Protein AF-A0AAE6T9Y3-F1 (afdb_monomer)

Secondary structure (DSSP, 8-state):
--HHHHHHH-SEEEEEEEEEHHHHHHHHHHHHHHHHHSTTT----EEEEEEEE--TTPPP--EEEEE----HHHHHHHHHHH-TTSPP-TT--EEEEEEEEESSSS-TT-HHHHHHHHHHHHHHHHTTT---EEEEE--HHHHS-TTTTT-SSS-TTHHHHHHHHHHHHHHHGGGTTT-SEEEEE-SS-GGG---SSSS-TTTGGGG--SSSEEEEE-TTS-HHHHHHHHTT-HHHHHT-----S--TT-S--S-SHHHHHHHHHHHHTT---S----HHHHHT----SHHHHHHHHHHHHHHHHHT-TTSHHHHHHHHHHHT----PPP---HHHHHHHHTT---S----S-S---------EEE---SSS-TT----

pLDDT: mean 81.42, std 22.16, range [26.67, 98.56]

Mean predicted aligned error: 9.43 Å

Nearest PDB structures (foldseek):
  6rkh-assembly1_A  TM=4.610E-01  e=8.535E+00  Geobacillus stearothermophilus
  4o89-assembly2_B  TM=3.946E-01  e=7.635E+00  Pyrococcus horikoshii OT3
  4ynw-assembly2_B  TM=1.676E-01  e=3.699E+00  Thermochaetoides thermophila DSM 1495

Radius of gyration: 21.69 Å; Cα contacts (8 Å, |Δi|>4): 579; chains: 1; bounding box: 53×60×53 Å

Foldseek 3Di:
DCLLVDFQVAEEDEAADEDEPQLVVLSQVLQVVLCVLCVVGGHDYHYHYPYYDHCVPPDAALEEEEAPQLALLSLLQLCQQQPPPHDDDPNRGPYQYYEYEQQQLDANPLVLLVVVSQVLRQVSVVNSVHRHYWYKYANVCVQVPQDQSPDPDDDRRPVSQQARLVVSLVRVCVCLVVGQEYEYGADEAPVVVDDNTNGDPPSQQSSDDRSYGYHYPANNHASLRSLLVQLVPVSSQVSHAQDSDDDSVDRAPCQPLRNVLNQLSCLLSVHGHDDDDDLVSLLPPDDADPVSLVSLVVSLVSSVVVVVCPDSNVVSNVNNSVVVDHPDPPPQPPVSVVVVVVPPPDPPPPPDDPDDDDDRPDTQIADDDPDDDPPDGDD

Organism: NCBI:txid2927224

Solvent-accessible surface area (backbone atoms only — not comparable to full-atom values): 21667 Å² total; per-residue (Å²): 71,60,61,64,63,46,16,49,72,41,56,75,44,80,40,94,46,74,42,47,46,50,26,54,59,25,40,54,54,38,30,51,52,47,19,68,73,37,62,94,57,29,35,65,57,49,79,45,52,76,35,77,39,86,35,88,84,50,69,86,54,56,36,17,34,28,58,46,74,35,27,65,42,31,47,34,30,47,42,66,46,42,36,90,85,43,77,90,61,98,83,56,45,48,62,59,30,32,38,35,68,40,12,66,97,46,69,76,82,52,58,73,50,49,51,53,50,48,54,42,46,45,62,44,36,45,78,43,74,28,86,39,73,40,44,39,38,34,52,54,43,78,78,52,41,51,55,75,84,80,51,98,79,85,57,89,45,57,50,50,50,46,38,47,47,49,33,51,51,38,61,53,52,78,46,37,89,83,18,24,25,39,38,38,35,36,79,58,29,68,88,67,73,68,67,88,46,25,58,22,94,80,51,47,53,30,73,14,31,60,52,34,31,51,42,72,30,52,36,94,34,49,72,30,58,38,34,46,56,31,68,75,33,64,59,55,51,74,48,52,31,60,40,84,72,91,46,87,88,46,70,59,82,66,68,51,68,62,29,40,52,49,31,48,17,20,44,31,54,76,38,90,44,102,65,91,77,56,53,63,61,43,50,66,53,88,53,80,48,68,71,59,46,53,55,54,49,52,33,50,58,50,5,53,78,65,68,44,44,82,42,70,59,44,51,26,41,50,56,40,59,69,64,66,64,58,80,71,77,76,80,71,49,73,69,58,53,57,67,50,64,76,73,66,71,66,96,58,83,84,66,90,62,103,66,86,86,85,76,85,83,55,76,49,63,53,71,85,66,98,76,73,76,97,80,66,78,62,134

Sequence (379 aa):
MLIFEMMHVGGRFEVKGAVSLTLLRNLEHFMEAWSQMHPEYLNVVDIKPDRIIDDRNAPVDDSAVALFSQGLDVTFALYRHASPHRKPRYDSLDVKACLLVQGGDRGLYEEPLFLRCYEKALSTIEELGITHLLRCGSNYPEIFPLDTFWNNQLNWGFHWQLVHLAALTGMASFWQRDYGNVLVGSTYPYSSGVVDFGSNFVTDPLLSSRRFRVYEEGWGFTRSQKAKLVSQWERGLRNLRVCWHSNPDQDNCGVCEKCFRTILNFKASGAFYLRDISLDEIRDKEIWNEHIFYEYQTILEDAEKWGTSQEPWAQALKERLSLGVYPAPKPLTFPQRMGKRIKHFLYYKKEDAASVRIKILGLRIYKRKKEGPLHQSRE

Structure (mmCIF, N/CA/C/O backbone):
data_AF-A0AAE6T9Y3-F1
#
_entry.id   AF-A0AAE6T9Y3-F1
#
loop_
_atom_site.group_PDB
_atom_site.id
_atom_site.type_symbol
_atom_site.label_atom_id
_atom_site.label_alt_id
_atom_site.label_comp_id
_atom_site.label_asym_id
_atom_site.label_entity_id
_atom_site.label_seq_id
_atom_site.pdbx_PDB_ins_code
_atom_site.Cartn_x
_atom_site.Cartn_y
_atom_site.Cartn_z
_atom_site.occupancy
_atom_site.B_iso_or_equiv
_atom_site.auth_seq_id
_atom_site.auth_comp_id
_atom_site.auth_asym_id
_atom_site.auth_atom_id
_atom_site.pdbx_PDB_model_num
ATOM 1 N N . MET A 1 1 ? 10.733 3.393 -10.597 1.00 85.19 1 MET A N 1
ATOM 2 C CA . MET A 1 1 ? 11.388 4.023 -9.429 1.00 85.19 1 MET A CA 1
ATOM 3 C C . MET A 1 1 ? 11.496 5.530 -9.595 1.00 85.19 1 MET A C 1
ATOM 5 O O . MET A 1 1 ? 10.890 6.225 -8.808 1.00 85.19 1 MET A O 1
ATOM 9 N N . LEU A 1 2 ? 12.226 6.040 -10.595 1.00 90.19 2 LEU A N 1
ATOM 10 C CA . LEU A 1 2 ? 12.556 7.474 -10.700 1.00 90.19 2 LEU A CA 1
ATOM 11 C C . LEU A 1 2 ? 11.624 8.303 -11.604 1.00 90.19 2 LEU A C 1
ATOM 13 O O . LEU A 1 2 ? 11.980 9.416 -11.967 1.00 90.19 2 LEU A O 1
ATOM 17 N N . ILE A 1 3 ? 10.467 7.773 -12.015 1.00 94.38 3 ILE A N 1
ATOM 18 C CA . ILE A 1 3 ? 9.632 8.424 -13.039 1.00 94.38 3 ILE A CA 1
ATOM 19 C C . ILE A 1 3 ? 9.169 9.824 -12.617 1.00 94.38 3 ILE A C 1
ATOM 21 O O . ILE A 1 3 ? 9.315 10.759 -13.393 1.00 94.38 3 ILE A O 1
ATOM 25 N N . PHE A 1 4 ? 8.721 10.004 -11.372 1.00 91.44 4 PHE A N 1
ATOM 26 C CA . PHE A 1 4 ? 8.329 11.321 -10.865 1.00 91.44 4 PHE A CA 1
ATOM 27 C C . PHE A 1 4 ? 9.495 12.309 -10.822 1.00 91.44 4 PHE A C 1
ATOM 29 O O . PHE A 1 4 ? 9.319 13.467 -11.185 1.00 91.44 4 PHE A O 1
ATOM 36 N N . GLU A 1 5 ? 10.694 11.853 -10.453 1.00 88.69 5 GLU A N 1
ATOM 37 C CA . GLU A 1 5 ? 11.891 12.704 -10.453 1.00 88.69 5 GLU A CA 1
ATOM 38 C C . GLU A 1 5 ? 12.265 13.137 -11.874 1.00 88.69 5 GLU A C 1
ATOM 40 O O . GLU A 1 5 ? 12.619 14.291 -12.108 1.00 88.69 5 GLU A O 1
ATOM 45 N N . MET A 1 6 ? 12.135 12.227 -12.847 1.00 91.19 6 MET A N 1
ATOM 46 C CA . MET A 1 6 ? 12.335 12.543 -14.262 1.00 91.19 6 MET A CA 1
ATOM 47 C C . MET A 1 6 ? 11.314 13.583 -14.736 1.00 91.19 6 MET A C 1
ATOM 49 O O . MET A 1 6 ? 11.704 14.604 -15.298 1.00 91.19 6 MET A O 1
ATOM 53 N N . MET A 1 7 ? 10.026 13.362 -14.459 1.00 92.19 7 MET A N 1
ATOM 54 C CA . MET A 1 7 ? 8.932 14.271 -14.824 1.00 92.19 7 MET A CA 1
ATOM 55 C C . MET A 1 7 ? 9.078 15.654 -14.183 1.00 92.19 7 MET A C 1
ATOM 57 O O . MET A 1 7 ? 8.798 16.668 -14.825 1.00 92.19 7 MET A O 1
ATOM 61 N N . HIS A 1 8 ? 9.545 15.709 -12.937 1.00 86.38 8 HIS A N 1
ATOM 62 C CA . HIS A 1 8 ? 9.799 16.962 -12.239 1.00 86.38 8 HIS A CA 1
ATOM 63 C C . HIS A 1 8 ? 10.903 17.786 -12.901 1.00 86.38 8 HIS A C 1
ATOM 65 O O . HIS A 1 8 ? 10.733 18.979 -13.147 1.00 86.38 8 HIS A O 1
ATOM 71 N N . VAL A 1 9 ? 12.029 17.141 -13.217 1.00 86.31 9 VAL A N 1
ATOM 72 C CA . VAL A 1 9 ? 13.171 17.795 -13.870 1.00 86.31 9 VAL A CA 1
ATOM 73 C C . VAL A 1 9 ? 12.841 18.183 -15.316 1.00 86.31 9 VAL A C 1
ATOM 75 O O . VAL A 1 9 ? 13.274 19.236 -15.785 1.00 86.31 9 VAL A O 1
ATOM 78 N N . GLY A 1 10 ? 12.057 17.359 -16.014 1.00 86.00 10 GLY A N 1
ATOM 79 C CA . GLY A 1 10 ? 11.720 17.553 -17.420 1.00 86.00 10 GLY A CA 1
ATOM 80 C C . GLY A 1 10 ? 12.868 17.202 -18.378 1.00 86.00 10 GLY A C 1
ATOM 81 O O . GLY A 1 10 ? 14.016 16.996 -17.985 1.00 86.00 10 GLY A O 1
ATOM 82 N N . GLY A 1 11 ? 12.561 17.145 -19.676 1.00 90.31 11 GLY A N 1
ATOM 83 C CA . GLY A 1 11 ? 13.552 16.933 -20.735 1.00 90.31 11 GLY A CA 1
ATOM 84 C C . GLY A 1 11 ? 13.724 15.473 -21.159 1.00 90.31 11 GLY A C 1
ATOM 85 O O . GLY A 1 11 ? 12.753 14.728 -21.268 1.00 90.31 11 GLY A O 1
ATOM 86 N N . ARG A 1 12 ? 14.966 15.087 -21.477 1.00 94.62 12 ARG A N 1
ATOM 87 C CA . ARG A 1 12 ? 15.318 13.776 -22.041 1.00 94.62 12 ARG A CA 1
ATOM 88 C C . ARG A 1 12 ? 16.196 12.974 -21.087 1.00 94.62 12 ARG A C 1
ATOM 90 O O . ARG A 1 12 ? 17.223 13.472 -20.631 1.00 94.62 12 ARG A O 1
ATOM 97 N N . PHE A 1 13 ? 15.853 11.705 -20.892 1.00 93.50 13 PHE A N 1
ATOM 98 C CA . PHE A 1 13 ? 16.557 10.776 -20.015 1.00 93.50 13 PHE A CA 1
ATOM 99 C C . PHE A 1 13 ? 17.063 9.560 -20.788 1.00 93.50 13 PHE A C 1
ATOM 101 O O . PHE A 1 13 ? 16.290 8.800 -21.371 1.00 93.50 13 PHE A O 1
ATOM 108 N N . GLU A 1 14 ? 18.380 9.347 -20.757 1.00 95.31 14 GLU A N 1
ATOM 109 C CA . GLU A 1 14 ? 18.992 8.123 -21.271 1.00 95.31 14 GLU A CA 1
ATOM 110 C C . GLU A 1 14 ? 19.033 7.041 -20.188 1.00 95.31 14 GLU A C 1
ATOM 112 O O . GLU A 1 14 ? 19.722 7.182 -19.174 1.00 95.31 14 GLU A O 1
ATOM 117 N N . VAL A 1 15 ? 18.333 5.930 -20.416 1.00 93.31 15 VAL A N 1
ATOM 118 C CA . VAL A 1 15 ? 18.319 4.785 -19.500 1.00 93.31 15 VAL A CA 1
ATOM 119 C C . VAL A 1 15 ? 19.359 3.766 -19.952 1.00 93.31 15 VAL A C 1
ATOM 121 O O . VAL A 1 15 ? 19.192 3.094 -20.970 1.00 93.31 15 VAL A O 1
ATOM 124 N N . LYS A 1 16 ? 20.429 3.618 -19.162 1.00 94.00 16 LYS A N 1
ATOM 125 C CA . LYS A 1 16 ? 21.480 2.623 -19.412 1.00 94.00 16 LYS A CA 1
ATOM 126 C C . LYS A 1 16 ? 21.002 1.219 -19.050 1.00 94.00 16 LYS A C 1
ATOM 128 O O . LYS A 1 16 ? 21.224 0.738 -17.941 1.00 94.00 16 LYS A O 1
ATOM 133 N N . GLY A 1 17 ? 20.267 0.593 -19.962 1.00 92.31 17 GLY A N 1
ATOM 134 C CA . GLY A 1 17 ? 19.655 -0.709 -19.745 1.00 92.31 17 GLY A CA 1
ATOM 135 C C . GLY A 1 17 ? 18.535 -1.020 -20.725 1.00 92.31 17 GLY A C 1
ATOM 136 O O . GLY A 1 17 ? 18.255 -0.272 -21.662 1.00 92.31 17 GLY A O 1
ATOM 137 N N . ALA A 1 18 ? 17.901 -2.166 -20.496 1.00 94.50 18 ALA A N 1
ATOM 138 C CA . ALA A 1 18 ? 16.783 -2.622 -21.299 1.00 94.50 18 ALA A CA 1
ATOM 139 C C . ALA A 1 18 ? 15.451 -2.310 -20.606 1.00 94.50 18 ALA A C 1
ATOM 141 O O . ALA A 1 18 ? 15.321 -2.545 -19.407 1.00 94.50 18 ALA A O 1
ATOM 142 N N . VAL A 1 19 ? 14.465 -1.822 -21.360 1.00 96.62 19 VAL A N 1
ATOM 143 C CA . VAL A 1 19 ? 13.120 -1.510 -20.847 1.00 96.62 19 VAL A CA 1
ATOM 144 C C . VAL A 1 19 ? 12.069 -2.207 -21.708 1.00 96.62 19 VAL A C 1
ATOM 146 O O . VAL A 1 19 ? 12.209 -2.278 -22.930 1.00 96.62 19 VAL A O 1
ATOM 149 N N . SER A 1 20 ? 11.026 -2.747 -21.078 1.00 97.62 20 SER A N 1
ATOM 150 C CA . SER A 1 20 ? 9.891 -3.356 -21.779 1.00 97.62 20 SER A CA 1
ATOM 151 C C . SER A 1 20 ? 9.147 -2.344 -22.648 1.00 97.62 20 SER A C 1
ATOM 153 O O . SER A 1 20 ? 8.803 -1.257 -22.186 1.00 97.62 20 SER A O 1
ATOM 155 N N . LEU A 1 21 ? 8.803 -2.740 -23.874 1.00 98.50 21 LEU A N 1
ATOM 156 C CA . LEU A 1 21 ? 7.967 -1.954 -24.781 1.00 98.50 21 LEU A CA 1
ATOM 157 C C . LEU A 1 21 ? 6.601 -1.650 -24.159 1.00 98.50 21 LEU A C 1
ATOM 159 O O . LEU A 1 21 ? 6.094 -0.541 -24.293 1.00 98.50 21 LEU A O 1
ATOM 163 N N . THR A 1 22 ? 5.994 -2.626 -23.481 1.00 98.25 22 THR A N 1
ATOM 164 C CA . THR A 1 22 ? 4.679 -2.430 -22.851 1.00 98.25 22 THR A CA 1
ATOM 165 C C . THR A 1 22 ? 4.732 -1.485 -21.652 1.00 98.25 22 THR A C 1
ATOM 167 O O . THR A 1 22 ? 3.796 -0.714 -21.474 1.00 98.25 22 THR A O 1
ATOM 170 N N . LEU A 1 23 ? 5.841 -1.465 -20.900 1.00 98.25 23 LEU A N 1
ATOM 171 C CA . LEU A 1 23 ? 6.059 -0.460 -19.856 1.00 98.25 23 LEU A CA 1
ATOM 172 C C . LEU A 1 23 ? 6.197 0.935 -20.460 1.00 98.25 23 LEU A C 1
ATOM 174 O O . LEU A 1 23 ? 5.535 1.847 -19.994 1.00 98.25 23 LEU A O 1
ATOM 178 N N . LEU A 1 24 ? 7.012 1.103 -21.507 1.00 98.50 24 LEU A N 1
ATOM 179 C CA . LEU A 1 24 ? 7.172 2.405 -22.167 1.00 98.50 24 LEU A CA 1
ATOM 180 C C . LEU A 1 24 ? 5.827 2.954 -22.653 1.00 98.50 24 LEU A C 1
ATOM 182 O O . LEU A 1 24 ? 5.517 4.104 -22.381 1.00 98.50 24 LEU A O 1
ATOM 186 N N . ARG A 1 25 ? 4.990 2.111 -23.274 1.00 98.31 25 ARG A N 1
ATOM 187 C CA . ARG A 1 25 ? 3.629 2.493 -23.690 1.00 98.31 25 ARG A CA 1
ATOM 188 C C . ARG A 1 25 ? 2.765 2.964 -22.525 1.00 98.31 25 ARG A C 1
ATOM 190 O O . ARG A 1 25 ? 2.077 3.967 -22.653 1.00 98.31 25 ARG A O 1
ATOM 197 N N . ASN A 1 26 ? 2.791 2.247 -21.404 1.00 98.56 26 ASN A N 1
ATOM 198 C CA . ASN A 1 26 ? 2.027 2.658 -20.233 1.00 98.56 26 ASN A CA 1
ATOM 199 C C . ASN A 1 26 ? 2.589 3.942 -19.606 1.00 98.56 26 ASN A C 1
ATOM 201 O O . ASN A 1 26 ? 1.816 4.773 -19.139 1.00 98.56 26 ASN A O 1
ATOM 205 N N . LEU A 1 27 ? 3.914 4.126 -19.629 1.00 98.44 27 LEU A N 1
ATOM 206 C CA . LEU A 1 27 ? 4.558 5.327 -19.109 1.00 98.44 27 LEU A CA 1
ATOM 207 C C . LEU A 1 27 ? 4.190 6.583 -19.904 1.00 98.44 27 LEU A C 1
ATOM 209 O O . LEU A 1 27 ? 4.087 7.629 -19.277 1.00 98.44 27 LEU A O 1
ATOM 213 N N . GLU A 1 28 ? 3.929 6.501 -21.214 1.00 98.31 28 GLU A N 1
ATOM 214 C CA . GLU A 1 28 ? 3.388 7.642 -21.978 1.00 98.31 28 GLU A CA 1
ATOM 215 C C . GLU A 1 28 ? 2.099 8.165 -21.324 1.00 98.31 28 GLU A C 1
ATOM 217 O O . GLU A 1 28 ? 2.022 9.321 -20.913 1.00 98.31 28 GLU A O 1
ATOM 222 N N . HIS A 1 29 ? 1.129 7.276 -21.097 1.00 98.25 29 HIS A N 1
ATOM 223 C CA . HIS A 1 29 ? -0.144 7.632 -20.463 1.00 98.25 29 HIS A CA 1
ATOM 224 C C . HIS A 1 29 ? 0.004 8.022 -18.993 1.00 98.25 29 HIS A C 1
ATOM 226 O O . HIS A 1 29 ? -0.694 8.913 -18.512 1.00 98.25 29 HIS A O 1
ATOM 232 N N . PHE A 1 30 ? 0.918 7.372 -18.266 1.00 98.25 30 PHE A N 1
ATOM 233 C CA . PHE A 1 30 ? 1.227 7.738 -16.887 1.00 98.25 30 PHE A CA 1
ATOM 234 C C . PHE A 1 30 ? 1.723 9.186 -16.824 1.00 98.25 30 PHE A C 1
ATOM 236 O O . PHE A 1 30 ? 1.245 9.968 -16.004 1.00 98.25 30 PHE A O 1
ATOM 243 N N . MET A 1 31 ? 2.655 9.549 -17.711 1.00 98.00 31 MET A N 1
ATOM 244 C CA . MET A 1 31 ? 3.223 10.890 -17.773 1.00 98.00 31 MET A CA 1
ATOM 245 C C . MET A 1 31 ? 2.179 11.933 -18.176 1.00 98.00 31 MET A C 1
ATOM 247 O O . MET A 1 31 ? 2.122 12.992 -17.554 1.00 98.00 31 MET A O 1
ATOM 251 N N . GLU A 1 32 ? 1.335 11.632 -19.167 1.00 97.56 32 GLU A N 1
ATOM 252 C CA . GLU A 1 32 ? 0.221 12.494 -19.586 1.00 97.56 32 GLU A CA 1
ATOM 253 C C . GLU A 1 32 ? -0.753 12.761 -18.431 1.00 97.56 32 GLU A C 1
ATOM 255 O O . GLU A 1 32 ? -1.041 13.919 -18.125 1.00 97.56 32 GLU A O 1
ATOM 260 N N . ALA A 1 33 ? -1.211 11.707 -17.745 1.00 96.06 33 ALA A N 1
ATOM 261 C CA . ALA A 1 33 ? -2.160 11.822 -16.641 1.00 96.06 33 ALA A CA 1
ATOM 262 C C . ALA A 1 33 ? -1.591 12.663 -15.490 1.00 96.06 33 ALA A C 1
ATOM 264 O O . ALA A 1 33 ? -2.228 13.604 -15.020 1.00 96.06 33 ALA A O 1
ATOM 265 N N . TRP A 1 34 ? -0.365 12.368 -15.056 1.00 94.44 34 TRP A N 1
ATOM 266 C CA . TRP A 1 34 ? 0.269 13.082 -13.949 1.00 94.44 34 TRP A CA 1
ATOM 267 C C . TRP A 1 34 ? 0.659 14.520 -14.303 1.00 94.44 34 TRP A C 1
ATOM 269 O O . TRP A 1 34 ? 0.521 15.404 -13.460 1.00 94.44 34 TRP A O 1
ATOM 279 N N . SER A 1 35 ? 1.084 14.786 -15.542 1.00 93.38 35 SER A N 1
ATOM 280 C CA . SER A 1 35 ? 1.332 16.153 -16.019 1.00 93.38 35 SER A CA 1
ATOM 281 C C . SER A 1 35 ? 0.033 16.958 -16.143 1.00 93.38 35 SER A C 1
ATOM 283 O O . SER A 1 35 ? 0.037 18.157 -15.890 1.00 93.38 35 SER A O 1
ATOM 285 N N . GLN A 1 36 ? -1.099 16.317 -16.453 1.00 91.69 36 GLN A N 1
ATOM 286 C CA . GLN A 1 36 ? -2.409 16.972 -16.436 1.00 91.69 36 GLN A CA 1
ATOM 287 C C . GLN A 1 36 ? -2.906 17.265 -15.012 1.00 91.69 36 GLN A C 1
ATOM 289 O O . GLN A 1 36 ? -3.498 18.320 -14.790 1.00 91.69 36 GLN A O 1
ATOM 294 N N . MET A 1 37 ? -2.693 16.346 -14.064 1.00 87.12 37 MET A N 1
ATOM 295 C CA . MET A 1 37 ? -3.113 16.518 -12.667 1.00 87.12 37 MET A CA 1
ATOM 296 C C . MET A 1 37 ? -2.254 17.545 -11.919 1.00 87.12 37 MET A C 1
ATOM 298 O O . MET A 1 37 ? -2.788 18.300 -11.114 1.00 87.12 37 MET A O 1
ATOM 302 N N . HIS A 1 38 ? -0.949 17.601 -12.211 1.00 84.81 38 HIS A N 1
ATOM 303 C CA . HIS A 1 38 ? 0.020 18.485 -11.546 1.00 84.81 38 HIS A CA 1
ATOM 304 C C . HIS A 1 38 ? 0.900 19.255 -12.559 1.00 84.81 38 HIS A C 1
ATOM 306 O O . HIS A 1 38 ? 2.130 19.103 -12.560 1.00 84.81 38 HIS A O 1
ATOM 312 N N . PRO A 1 39 ? 0.314 20.080 -13.451 1.00 86.12 39 PRO A N 1
ATOM 313 C CA . PRO A 1 39 ? 1.022 20.750 -14.554 1.00 86.12 39 PRO A CA 1
ATOM 314 C C . PRO A 1 39 ? 2.048 21.794 -14.102 1.00 86.12 39 PRO A C 1
ATOM 316 O O . PRO A 1 39 ? 2.928 22.198 -14.860 1.00 86.12 39 PRO A O 1
ATOM 319 N N . GLU A 1 40 ? 1.945 22.273 -12.868 1.00 80.81 40 GLU A N 1
ATOM 320 C CA . GLU A 1 40 ? 2.884 23.210 -12.264 1.00 80.81 40 GLU A CA 1
ATOM 321 C C . GLU A 1 40 ? 4.192 22.543 -11.806 1.00 80.81 40 GLU A C 1
ATOM 323 O O . GLU A 1 40 ? 5.157 23.244 -11.484 1.00 80.81 40 GLU A O 1
ATOM 328 N N . TYR A 1 41 ? 4.212 21.209 -11.790 1.00 80.75 41 TYR A N 1
ATOM 329 C CA . TYR A 1 41 ? 5.202 20.385 -11.109 1.00 80.75 41 TYR A CA 1
ATOM 330 C C . TYR A 1 41 ? 5.785 19.281 -11.991 1.00 80.75 41 TYR A C 1
ATOM 332 O O . TYR A 1 41 ? 6.968 18.965 -11.851 1.00 80.75 41 TYR A O 1
ATOM 340 N N . LEU A 1 42 ? 4.978 18.704 -12.883 1.00 87.38 42 LEU A N 1
ATOM 341 C CA . LEU A 1 42 ? 5.314 17.502 -13.634 1.00 87.38 42 LEU A CA 1
ATOM 342 C C . LEU A 1 42 ? 5.183 17.717 -15.143 1.00 87.38 42 LEU A C 1
ATOM 344 O O . LEU A 1 42 ? 4.177 18.218 -15.642 1.00 87.38 42 LEU A O 1
ATOM 348 N N . ASN A 1 43 ? 6.200 17.267 -15.874 1.00 91.06 43 ASN A N 1
ATOM 349 C CA . ASN A 1 43 ? 6.292 17.339 -17.326 1.00 91.06 43 ASN A CA 1
ATOM 350 C C . ASN A 1 43 ? 6.268 15.934 -17.932 1.00 91.06 43 ASN A C 1
ATOM 352 O O . ASN A 1 43 ? 6.768 14.981 -17.332 1.00 91.06 43 ASN A O 1
ATOM 356 N N . VAL A 1 44 ? 5.785 15.826 -19.168 1.00 97.19 44 VAL A N 1
ATOM 357 C CA . VAL A 1 44 ? 6.064 14.660 -20.018 1.00 97.19 44 VAL A CA 1
ATOM 358 C C . VAL A 1 44 ? 7.538 14.691 -20.439 1.00 97.19 44 VAL A C 1
ATOM 360 O O . VAL A 1 44 ? 8.074 15.758 -20.752 1.00 97.19 44 VAL A O 1
ATOM 363 N N . VAL A 1 45 ? 8.209 13.536 -20.426 1.00 95.75 45 VAL A N 1
ATOM 364 C CA . VAL A 1 45 ? 9.655 13.423 -20.690 1.00 95.75 45 VAL A CA 1
ATOM 365 C C . VAL A 1 45 ? 9.971 12.396 -21.773 1.00 95.75 45 VAL A C 1
ATOM 367 O O . VAL A 1 45 ? 9.254 11.415 -21.930 1.00 95.75 45 VAL A O 1
ATOM 370 N N . ASP A 1 46 ? 11.078 12.593 -22.498 1.00 96.44 46 ASP A N 1
ATOM 371 C CA . ASP A 1 46 ? 11.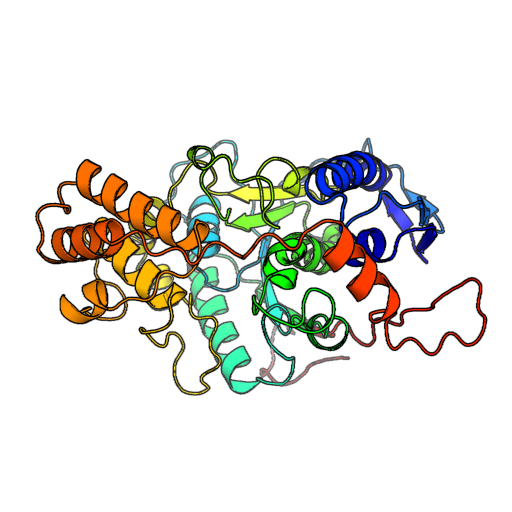587 11.600 -23.458 1.00 96.44 46 ASP A CA 1
ATOM 372 C C . ASP A 1 46 ? 12.451 10.564 -22.727 1.00 96.44 46 ASP A C 1
ATOM 374 O O . ASP A 1 46 ? 13.524 10.894 -22.211 1.00 96.44 46 ASP A O 1
ATOM 378 N N . ILE A 1 47 ? 12.002 9.309 -22.690 1.00 97.31 47 ILE A N 1
ATOM 379 C CA . ILE A 1 47 ? 12.737 8.190 -22.091 1.00 97.31 47 ILE A CA 1
ATOM 380 C C . ILE A 1 47 ? 13.360 7.354 -23.206 1.00 97.31 47 ILE A C 1
ATOM 382 O O . ILE A 1 47 ? 12.684 6.592 -23.897 1.00 97.31 47 ILE A O 1
ATOM 386 N N . LYS A 1 48 ? 14.688 7.422 -23.327 1.00 97.00 48 LYS A N 1
ATOM 387 C CA . LYS A 1 48 ? 15.451 6.653 -24.313 1.00 97.00 48 LYS A CA 1
ATOM 388 C C . LYS A 1 48 ? 16.292 5.567 -23.637 1.00 97.00 48 LYS A C 1
ATOM 390 O O . LYS A 1 48 ? 17.374 5.871 -23.130 1.00 97.00 48 LYS A O 1
ATOM 395 N N . PRO A 1 49 ? 15.852 4.298 -23.630 1.00 97.50 49 PRO A N 1
ATOM 396 C CA . PRO A 1 49 ? 16.684 3.199 -23.156 1.00 97.50 49 PRO A CA 1
ATOM 397 C C . PRO A 1 49 ? 17.731 2.773 -24.192 1.00 97.50 49 PRO A C 1
ATOM 399 O O . PRO A 1 49 ? 17.525 2.933 -25.395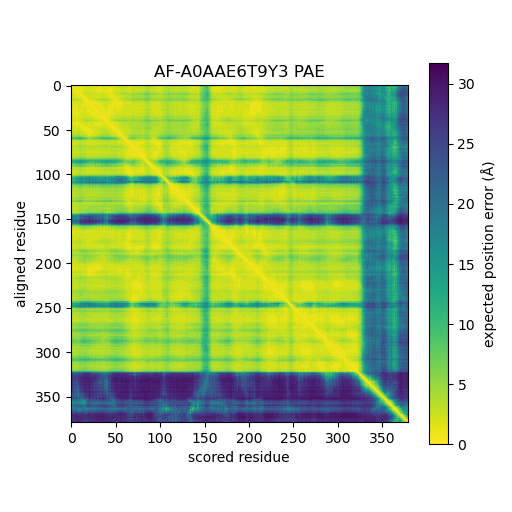 1.00 97.50 49 PRO A O 1
ATOM 402 N N . ASP A 1 50 ? 18.826 2.158 -23.735 1.00 97.88 50 ASP A N 1
ATOM 403 C CA . ASP A 1 50 ? 19.832 1.540 -24.617 1.00 97.88 50 ASP A CA 1
ATOM 404 C C . ASP A 1 50 ? 19.218 0.418 -25.476 1.00 97.88 50 ASP A C 1
ATOM 406 O O . ASP A 1 50 ? 19.641 0.182 -26.609 1.00 97.88 50 ASP A O 1
ATOM 410 N N . ARG A 1 51 ? 18.214 -0.293 -24.938 1.00 98.12 51 ARG A N 1
ATOM 411 C CA . ARG A 1 51 ? 17.493 -1.358 -25.644 1.00 98.12 51 ARG A CA 1
ATOM 412 C C . ARG A 1 51 ? 16.023 -1.412 -25.243 1.00 98.12 51 ARG A C 1
ATOM 414 O O . ARG A 1 51 ? 15.688 -1.358 -24.063 1.00 98.12 51 ARG A O 1
ATOM 421 N N . ILE A 1 52 ? 15.149 -1.638 -26.217 1.00 98.44 52 ILE A N 1
ATOM 422 C CA . ILE A 1 52 ? 13.733 -1.937 -25.974 1.00 98.44 52 ILE A CA 1
ATOM 423 C C . ILE A 1 52 ? 13.523 -3.450 -26.084 1.00 98.44 52 ILE A C 1
ATOM 425 O O . ILE A 1 52 ? 13.969 -4.071 -27.049 1.00 98.44 52 ILE A O 1
ATOM 429 N N . ILE A 1 53 ? 12.868 -4.050 -25.089 1.00 97.50 53 ILE A N 1
ATOM 430 C CA . ILE A 1 53 ? 12.458 -5.460 -25.108 1.00 97.50 53 ILE A CA 1
ATOM 431 C C . ILE A 1 53 ? 10.997 -5.522 -25.538 1.00 97.50 53 ILE A C 1
ATOM 433 O O . ILE A 1 53 ? 10.125 -5.015 -24.838 1.00 97.50 53 ILE A O 1
ATOM 437 N N . ASP A 1 54 ? 10.713 -6.181 -26.658 1.00 97.75 54 ASP A N 1
ATOM 438 C CA . ASP A 1 54 ? 9.336 -6.487 -27.037 1.00 97.75 54 ASP A CA 1
ATOM 439 C C . ASP A 1 54 ? 8.808 -7.655 -26.196 1.00 97.75 54 ASP A C 1
ATOM 441 O O . ASP A 1 54 ? 9.179 -8.814 -26.390 1.00 97.75 54 ASP A O 1
ATOM 445 N N . ASP A 1 55 ? 7.963 -7.341 -25.219 1.00 96.62 55 ASP A N 1
ATOM 446 C CA . ASP A 1 55 ? 7.394 -8.301 -24.282 1.00 96.62 55 ASP A CA 1
ATOM 447 C C . ASP A 1 55 ? 5.900 -8.553 -24.495 1.00 96.62 55 ASP A C 1
ATOM 449 O O . ASP A 1 55 ? 5.285 -9.230 -23.677 1.00 96.62 55 ASP A O 1
ATOM 453 N N . ARG A 1 56 ? 5.320 -8.086 -25.610 1.00 96.75 56 ARG A N 1
ATOM 454 C CA . ARG A 1 56 ? 3.876 -8.205 -25.900 1.00 96.75 56 ARG A CA 1
ATOM 455 C C . ARG A 1 56 ? 3.352 -9.642 -25.826 1.00 96.75 56 ARG A C 1
ATOM 457 O O . ARG A 1 56 ? 2.239 -9.862 -25.359 1.00 96.75 56 ARG A O 1
ATOM 464 N N . ASN A 1 57 ? 4.179 -10.603 -26.237 1.00 95.62 57 ASN A N 1
ATOM 465 C CA . ASN A 1 57 ? 3.850 -12.031 -26.261 1.00 95.62 57 ASN A CA 1
ATOM 466 C C . ASN A 1 57 ? 4.455 -12.815 -25.084 1.00 95.62 57 ASN A C 1
ATOM 468 O O . ASN A 1 57 ? 4.479 -14.044 -25.117 1.00 95.62 57 ASN A O 1
ATOM 472 N N . ALA A 1 58 ? 4.992 -12.142 -24.061 1.00 93.50 58 ALA A N 1
ATOM 473 C CA . ALA A 1 58 ? 5.460 -12.835 -22.865 1.00 93.50 58 ALA A CA 1
ATOM 474 C C . ALA A 1 58 ? 4.287 -13.572 -22.188 1.00 93.50 58 ALA A C 1
ATOM 476 O O . ALA A 1 58 ? 3.171 -13.062 -22.228 1.00 93.50 58 ALA A O 1
ATOM 477 N N . PRO A 1 59 ? 4.489 -14.748 -21.569 1.00 91.31 59 PRO A N 1
ATOM 478 C CA . PRO A 1 59 ? 3.416 -15.447 -20.858 1.00 91.31 59 PRO A CA 1
ATOM 479 C C . PRO A 1 59 ? 2.864 -14.594 -19.704 1.00 91.31 59 PRO A C 1
ATOM 481 O O . PRO A 1 59 ? 3.570 -13.746 -19.159 1.00 91.31 59 PRO A O 1
ATOM 484 N N . VAL A 1 60 ? 1.575 -14.746 -19.372 1.00 87.12 60 VAL A N 1
ATOM 485 C CA . VAL A 1 60 ? 1.055 -14.238 -18.085 1.00 87.12 60 VAL A CA 1
ATOM 486 C C . VAL A 1 60 ? 1.458 -15.239 -17.012 1.00 87.12 60 VAL A C 1
ATOM 488 O O . VAL A 1 60 ? 1.346 -16.441 -17.235 1.00 87.12 60 VAL A O 1
ATOM 491 N N . ASP A 1 61 ? 1.906 -14.732 -15.875 1.00 89.62 61 ASP A N 1
ATOM 492 C CA . ASP A 1 61 ? 2.175 -15.504 -14.672 1.00 89.62 61 ASP A CA 1
ATOM 493 C C . ASP A 1 61 ? 1.465 -14.807 -13.506 1.00 89.62 61 ASP A C 1
ATOM 495 O O . ASP A 1 61 ? 1.507 -13.578 -13.414 1.00 89.62 61 ASP A O 1
ATOM 499 N N . ASP A 1 62 ? 0.791 -15.577 -12.655 1.00 94.44 62 ASP A N 1
ATOM 500 C CA . ASP A 1 62 ? 0.075 -15.080 -11.474 1.00 94.44 62 ASP A CA 1
ATOM 501 C C . ASP A 1 62 ? 0.933 -15.151 -10.200 1.00 94.44 62 ASP A C 1
ATOM 503 O O . ASP A 1 62 ? 0.481 -14.750 -9.125 1.00 94.44 62 ASP A O 1
ATOM 507 N N . SER A 1 63 ? 2.190 -15.601 -10.311 1.00 96.81 63 SER A N 1
ATOM 508 C CA . SER A 1 63 ? 3.174 -15.511 -9.235 1.00 96.81 63 SER A CA 1
ATOM 509 C C . SER A 1 63 ? 3.374 -14.058 -8.792 1.00 96.81 63 SER A C 1
ATOM 511 O O . SER A 1 63 ? 3.448 -13.134 -9.612 1.00 96.81 63 SER A O 1
ATOM 513 N N . ALA A 1 64 ? 3.444 -13.832 -7.481 1.00 97.69 64 ALA A N 1
ATOM 514 C CA . ALA A 1 64 ? 3.502 -12.480 -6.939 1.00 97.69 64 ALA A CA 1
ATOM 515 C C . ALA A 1 64 ? 4.486 -12.315 -5.780 1.00 97.69 64 ALA A C 1
ATOM 517 O O . ALA A 1 64 ? 4.645 -13.199 -4.931 1.00 97.69 64 ALA A O 1
ATOM 518 N N . VAL A 1 65 ? 5.073 -11.119 -5.720 1.00 98.06 65 VAL A N 1
ATOM 519 C CA . VAL A 1 65 ? 5.733 -10.573 -4.533 1.00 98.06 65 VAL A CA 1
ATOM 520 C C . VAL A 1 65 ? 4.865 -9.468 -3.932 1.00 98.06 65 VAL A C 1
ATOM 522 O O . VAL A 1 65 ? 4.462 -8.550 -4.636 1.00 98.06 65 VAL A O 1
ATOM 525 N N . ALA A 1 66 ? 4.558 -9.526 -2.638 1.00 98.12 66 ALA A N 1
ATOM 526 C CA . ALA A 1 66 ? 3.762 -8.489 -1.973 1.00 98.12 66 ALA A CA 1
ATOM 527 C C . ALA A 1 66 ? 4.644 -7.431 -1.294 1.00 98.12 66 ALA A C 1
ATOM 529 O O . ALA A 1 66 ? 5.580 -7.782 -0.580 1.00 98.12 66 ALA A O 1
ATOM 530 N N . LEU A 1 67 ? 4.342 -6.140 -1.455 1.00 96.94 67 LEU A N 1
ATOM 531 C CA . LEU A 1 67 ? 5.026 -5.053 -0.736 1.00 96.94 67 LEU A CA 1
ATOM 532 C C . LEU A 1 67 ? 4.578 -5.004 0.731 1.00 96.94 67 LEU A C 1
ATOM 534 O O . LEU A 1 67 ? 3.609 -4.330 1.068 1.00 96.94 67 LEU A O 1
ATOM 538 N N . PHE A 1 68 ? 5.276 -5.702 1.626 1.00 95.81 68 PHE A N 1
ATOM 539 C CA . PHE A 1 68 ? 4.775 -5.988 2.970 1.00 95.81 68 PHE A CA 1
ATOM 540 C C . PHE A 1 68 ? 5.488 -5.195 4.068 1.00 95.81 68 PHE A C 1
ATOM 542 O O . PHE A 1 68 ? 6.476 -5.635 4.650 1.00 95.81 68 PHE A O 1
ATOM 549 N N . SER A 1 69 ? 4.930 -4.029 4.398 1.00 91.81 69 SER A N 1
ATOM 550 C CA . SER A 1 69 ? 5.365 -3.173 5.513 1.00 91.81 69 SER A CA 1
ATOM 551 C C . SER A 1 69 ? 4.637 -3.446 6.838 1.00 91.81 69 SER A C 1
ATOM 553 O O . SER A 1 69 ? 4.865 -2.722 7.805 1.00 91.81 69 SER A O 1
ATOM 555 N N . GLN A 1 70 ? 3.760 -4.461 6.888 1.00 93.94 70 GLN A N 1
ATOM 556 C CA . GLN A 1 70 ? 2.832 -4.757 7.999 1.00 93.94 70 GLN A CA 1
ATOM 557 C C . GLN A 1 70 ? 1.763 -3.675 8.249 1.00 93.94 70 GLN A C 1
ATOM 559 O O . GLN A 1 70 ? 1.038 -3.722 9.246 1.00 93.94 70 GLN A O 1
ATOM 564 N N . GLY A 1 71 ? 1.631 -2.701 7.346 1.00 94.81 71 GLY A N 1
ATOM 565 C CA . GLY A 1 71 ? 0.537 -1.735 7.380 1.00 94.81 71 GLY A CA 1
ATOM 566 C C . GLY A 1 71 ? -0.822 -2.403 7.157 1.00 94.81 71 GLY A C 1
ATOM 567 O O . GLY A 1 71 ? -0.913 -3.465 6.547 1.00 94.81 71 GLY A O 1
ATOM 568 N N . LEU A 1 72 ? -1.893 -1.758 7.623 1.00 97.31 72 LEU A N 1
ATOM 569 C CA . LEU A 1 72 ? -3.252 -2.302 7.537 1.00 97.31 72 LEU A CA 1
ATOM 570 C C . LEU A 1 72 ? -3.642 -2.727 6.111 1.00 97.31 72 LEU A C 1
ATOM 572 O O . LEU A 1 72 ? -4.162 -3.823 5.924 1.00 97.31 72 LEU A O 1
ATOM 576 N N . ASP A 1 73 ? -3.362 -1.884 5.116 1.00 96.12 73 ASP A N 1
ATOM 577 C CA . ASP A 1 73 ? -3.809 -2.098 3.736 1.00 96.12 73 ASP A CA 1
ATOM 578 C C . ASP A 1 73 ? -3.143 -3.313 3.092 1.00 96.12 73 ASP A C 1
ATOM 580 O O . ASP A 1 73 ? -3.814 -4.146 2.483 1.00 96.12 73 ASP A O 1
ATOM 584 N N . VAL A 1 74 ? -1.829 -3.467 3.278 1.00 95.88 74 VAL A N 1
ATOM 585 C CA . VAL A 1 74 ? -1.118 -4.630 2.742 1.00 95.88 74 VAL A CA 1
ATOM 586 C C . VAL A 1 74 ? -1.384 -5.897 3.557 1.00 95.88 74 VAL A C 1
ATOM 588 O O . VAL A 1 74 ? -1.453 -6.978 2.987 1.00 95.88 74 VAL A O 1
ATOM 591 N N . THR A 1 75 ? -1.608 -5.796 4.869 1.00 97.38 75 THR A N 1
ATOM 592 C CA . THR A 1 75 ? -2.025 -6.943 5.694 1.00 97.38 75 THR A CA 1
ATOM 593 C C . THR A 1 75 ? -3.395 -7.461 5.258 1.00 97.38 75 THR A C 1
ATOM 595 O O . THR A 1 75 ? -3.578 -8.668 5.105 1.00 97.38 75 THR A O 1
ATOM 598 N N . PHE A 1 76 ? -4.334 -6.557 4.965 1.00 97.50 76 PHE A N 1
ATOM 599 C CA . PHE A 1 76 ? -5.621 -6.893 4.361 1.00 97.50 76 PHE A CA 1
ATOM 600 C C . PHE A 1 76 ? -5.454 -7.570 2.995 1.00 97.50 76 PHE A C 1
ATOM 602 O O . PHE A 1 76 ? -6.021 -8.643 2.771 1.00 97.50 76 PHE A O 1
ATOM 609 N N . ALA A 1 77 ? -4.659 -6.972 2.100 1.00 96.69 77 ALA A N 1
ATOM 610 C CA . ALA A 1 77 ? -4.402 -7.514 0.769 1.00 96.69 77 ALA A CA 1
ATOM 611 C C . ALA A 1 77 ? -3.802 -8.922 0.846 1.00 96.69 77 ALA A C 1
ATOM 613 O O . ALA A 1 77 ? -4.297 -9.861 0.224 1.00 96.69 77 ALA A O 1
ATOM 614 N N . LEU A 1 78 ? -2.778 -9.096 1.679 1.00 96.06 78 LEU A N 1
ATOM 615 C CA . LEU A 1 78 ? -2.091 -10.366 1.832 1.00 96.06 78 LEU A CA 1
ATOM 616 C C . LEU A 1 78 ? -3.023 -11.450 2.381 1.00 96.06 78 LEU A C 1
ATOM 618 O O . LEU A 1 78 ? -3.079 -12.541 1.817 1.00 96.06 78 LEU A O 1
ATOM 622 N N . TYR A 1 79 ? -3.815 -11.146 3.415 1.00 95.62 79 TYR A N 1
ATOM 623 C CA . TYR A 1 79 ? -4.799 -12.092 3.949 1.00 95.62 79 TYR A CA 1
ATOM 624 C C . TYR A 1 79 ? -5.791 -12.535 2.869 1.00 95.62 79 TYR A C 1
ATOM 626 O O . TYR A 1 79 ? -6.097 -13.716 2.719 1.00 95.62 79 TYR A O 1
ATOM 634 N N . ARG A 1 80 ? -6.253 -11.591 2.052 1.00 95.06 80 ARG A N 1
ATOM 635 C CA . ARG A 1 80 ? -7.208 -11.839 0.974 1.00 95.06 80 ARG A CA 1
ATOM 636 C C . ARG A 1 80 ? -6.674 -12.719 -0.155 1.00 95.06 80 ARG A C 1
ATOM 638 O O . ARG A 1 80 ? -7.481 -13.405 -0.781 1.00 95.06 80 ARG A O 1
ATOM 645 N N . HIS A 1 81 ? -5.367 -12.712 -0.404 1.00 95.19 81 HIS A N 1
ATOM 646 C CA . HIS A 1 81 ? -4.729 -13.522 -1.445 1.00 95.19 81 HIS A CA 1
ATOM 647 C C . HIS A 1 81 ? -4.162 -14.848 -0.931 1.00 95.19 81 HIS A C 1
ATOM 649 O O . HIS A 1 81 ? -4.206 -15.843 -1.649 1.00 95.19 81 HIS A O 1
ATOM 655 N N . ALA A 1 82 ? -3.652 -14.878 0.301 1.00 94.44 82 ALA A N 1
ATOM 656 C CA . ALA A 1 82 ? -2.858 -15.997 0.800 1.00 94.44 82 ALA A CA 1
ATOM 657 C C . ALA A 1 82 ? -3.499 -16.757 1.969 1.00 94.44 82 ALA A C 1
ATOM 659 O O . ALA A 1 82 ? -3.107 -17.893 2.218 1.00 94.44 82 ALA A O 1
ATOM 660 N N . SER A 1 83 ? -4.516 -16.209 2.652 1.00 92.25 83 SER A N 1
ATOM 661 C CA . SER A 1 83 ? -5.147 -16.917 3.777 1.00 92.25 83 SER A CA 1
ATOM 662 C C . SER A 1 83 ? -5.708 -18.272 3.337 1.00 92.25 83 SER A C 1
ATOM 664 O O . SER A 1 83 ? -6.408 -18.331 2.317 1.00 92.25 83 SER A O 1
ATOM 666 N N . PRO A 1 84 ? -5.461 -19.356 4.098 1.00 86.81 84 PRO A N 1
ATOM 667 C CA . PRO A 1 84 ? -6.093 -20.650 3.852 1.00 86.81 84 PRO A CA 1
ATOM 668 C C . PRO A 1 84 ? -7.601 -20.612 4.141 1.00 86.81 84 PRO A C 1
ATOM 670 O O . PRO A 1 84 ? -8.349 -21.442 3.634 1.00 86.81 84 PRO A O 1
ATOM 673 N N . HIS A 1 85 ? -8.062 -19.625 4.914 1.00 83.56 85 HIS A N 1
ATOM 674 C CA . HIS A 1 85 ? -9.471 -19.420 5.254 1.00 83.56 85 HIS A CA 1
ATOM 675 C C . HIS A 1 85 ? -10.190 -18.461 4.295 1.00 83.56 85 HIS A C 1
ATOM 677 O O . HIS A 1 85 ? -11.350 -18.108 4.521 1.00 83.56 85 HIS A O 1
ATOM 683 N N . ARG A 1 86 ? -9.524 -18.003 3.225 1.00 82.31 86 ARG A N 1
ATOM 684 C CA . ARG A 1 86 ? -10.145 -17.094 2.259 1.00 82.31 86 ARG A CA 1
ATOM 685 C C . ARG A 1 86 ? -11.262 -17.793 1.488 1.00 82.31 86 ARG A C 1
ATOM 687 O O . ARG A 1 86 ? -11.165 -18.968 1.140 1.00 82.31 86 ARG A O 1
ATOM 694 N N . LYS A 1 87 ? -12.291 -17.031 1.116 1.00 80.12 87 LYS A N 1
ATOM 695 C CA . LYS A 1 87 ? -13.218 -17.472 0.069 1.00 80.12 87 LYS A CA 1
ATOM 696 C C . LYS A 1 87 ? -12.453 -17.550 -1.261 1.00 80.12 87 LYS A C 1
ATOM 698 O O . LYS A 1 87 ? -11.726 -16.597 -1.556 1.00 80.12 87 LYS A O 1
ATOM 703 N N . PRO A 1 88 ? -12.605 -18.624 -2.059 1.00 82.56 88 PRO A N 1
ATOM 704 C CA . PRO A 1 88 ? -12.018 -18.689 -3.392 1.00 82.56 88 PRO A CA 1
ATOM 705 C C . PRO A 1 88 ? -12.430 -17.474 -4.222 1.00 82.56 88 PRO A C 1
ATOM 707 O O . PRO A 1 88 ? -13.593 -17.066 -4.194 1.00 82.56 88 PRO A O 1
ATOM 710 N N . ARG A 1 89 ? -11.477 -16.896 -4.953 1.00 86.62 89 ARG A N 1
ATOM 711 C CA . ARG A 1 89 ? -11.731 -15.779 -5.864 1.00 86.62 89 ARG A CA 1
ATOM 712 C C . ARG A 1 89 ? -10.971 -15.984 -7.164 1.00 86.62 89 ARG A C 1
ATOM 714 O O . ARG A 1 89 ? -9.857 -16.504 -7.142 1.00 86.62 89 ARG A O 1
ATOM 721 N N . TYR A 1 90 ? -11.555 -15.525 -8.264 1.00 89.75 90 TYR A N 1
ATOM 722 C CA . TYR A 1 90 ? -10.954 -15.614 -9.598 1.00 89.75 90 TYR A CA 1
ATOM 723 C C . TYR A 1 90 ? -9.718 -14.731 -9.780 1.00 89.75 90 TYR A C 1
ATOM 725 O O . TYR A 1 90 ? -8.941 -14.943 -10.698 1.00 89.75 90 TYR A O 1
ATOM 733 N N . ASP A 1 91 ? -9.541 -13.752 -8.905 1.00 88.81 91 ASP A N 1
ATOM 734 C CA . ASP A 1 91 ? -8.512 -12.720 -8.971 1.00 88.81 91 ASP A CA 1
ATOM 735 C C . ASP A 1 91 ? -7.402 -12.937 -7.917 1.00 88.81 91 ASP A C 1
ATOM 737 O O . ASP A 1 91 ? -6.619 -12.041 -7.612 1.00 88.81 91 ASP A O 1
ATOM 741 N N . SER A 1 92 ? -7.325 -14.136 -7.323 1.00 91.69 92 SER A N 1
ATOM 742 C CA . SER A 1 92 ? -6.279 -14.466 -6.347 1.00 91.69 92 SER A CA 1
ATOM 743 C C . SER A 1 92 ? -4.943 -14.756 -7.035 1.00 91.69 92 SER A C 1
ATOM 745 O O . SER A 1 92 ? -4.785 -15.795 -7.666 1.00 91.69 92 SER A O 1
ATOM 747 N N . LEU A 1 93 ? -3.963 -13.877 -6.833 1.00 95.06 93 LEU A N 1
ATOM 748 C CA . LEU A 1 93 ? -2.554 -14.135 -7.153 1.00 95.06 93 LEU A CA 1
ATOM 749 C C . LEU A 1 93 ? -1.924 -15.245 -6.295 1.00 95.06 93 LEU A C 1
ATOM 751 O O . LEU A 1 93 ? -2.273 -15.422 -5.124 1.00 95.06 93 LEU A O 1
ATOM 755 N N . ASP A 1 94 ? -0.924 -15.919 -6.861 1.00 95.25 94 ASP A N 1
ATOM 756 C CA . ASP A 1 94 ? -0.079 -16.905 -6.189 1.00 95.25 94 ASP A CA 1
ATOM 757 C C . ASP A 1 94 ? 1.095 -16.196 -5.492 1.00 95.25 94 ASP A C 1
ATOM 759 O O . ASP A 1 94 ? 2.195 -16.049 -6.033 1.00 95.25 94 ASP A O 1
ATOM 763 N N . VAL A 1 95 ? 0.837 -15.670 -4.292 1.00 97.00 95 VAL A N 1
ATOM 764 C CA . VAL A 1 95 ? 1.831 -14.898 -3.532 1.00 97.00 95 VAL A CA 1
ATOM 765 C C . VAL A 1 95 ? 2.933 -15.824 -3.016 1.00 97.00 95 VAL A C 1
ATOM 767 O O . VAL A 1 95 ? 2.740 -16.580 -2.066 1.00 97.00 95 VAL A O 1
ATOM 770 N N . LYS A 1 96 ? 4.114 -15.743 -3.632 1.00 96.44 96 LYS A N 1
ATOM 771 C CA . LYS A 1 96 ? 5.280 -16.586 -3.321 1.00 96.44 96 LYS A CA 1
ATOM 772 C C . LYS A 1 96 ? 6.245 -15.948 -2.331 1.00 96.44 96 LYS A C 1
ATOM 774 O O . LYS A 1 96 ? 6.990 -16.655 -1.651 1.00 96.44 96 LYS A O 1
ATOM 779 N N . ALA A 1 97 ? 6.259 -14.620 -2.271 1.00 97.62 97 ALA A N 1
ATOM 780 C CA . ALA A 1 97 ? 7.163 -13.863 -1.421 1.00 97.62 97 ALA A CA 1
ATOM 781 C C . ALA A 1 97 ? 6.545 -12.540 -0.969 1.00 97.62 97 ALA A C 1
ATOM 783 O O . ALA A 1 97 ? 5.594 -12.027 -1.553 1.00 97.62 97 ALA A O 1
ATOM 784 N N . CYS A 1 98 ? 7.140 -11.962 0.063 1.00 98.06 98 CYS A N 1
ATOM 785 C CA . CYS A 1 98 ? 6.903 -10.595 0.496 1.00 98.06 98 CYS A CA 1
ATOM 786 C C . CYS A 1 98 ? 8.210 -9.805 0.413 1.00 98.06 98 CYS A C 1
ATOM 788 O O . CYS A 1 98 ? 9.284 -10.359 0.627 1.00 98.06 98 CYS A O 1
ATOM 790 N N . LEU A 1 99 ? 8.128 -8.514 0.113 1.00 95.75 99 LEU A N 1
ATOM 791 C CA . LEU A 1 99 ? 9.246 -7.584 0.050 1.00 95.75 99 LEU A CA 1
ATOM 792 C C . LEU A 1 99 ? 9.094 -6.530 1.144 1.00 95.75 99 LEU A C 1
ATOM 794 O O . LEU A 1 99 ? 8.140 -5.753 1.134 1.00 95.75 99 LEU A O 1
ATOM 798 N N . LEU A 1 100 ? 10.060 -6.488 2.057 1.00 92.44 100 LEU A N 1
ATOM 799 C CA . LEU A 1 100 ? 10.199 -5.445 3.063 1.00 92.44 100 LEU A CA 1
ATOM 800 C C . LEU A 1 100 ? 11.277 -4.454 2.613 1.00 92.44 100 LEU A C 1
ATOM 802 O O . LEU A 1 100 ? 12.452 -4.805 2.460 1.00 92.44 100 LEU A O 1
ATOM 806 N N . VAL A 1 101 ? 10.866 -3.207 2.397 1.00 88.38 101 VAL A N 1
ATOM 807 C CA . VAL A 1 101 ? 11.766 -2.120 2.005 1.00 88.38 101 VAL A CA 1
ATOM 808 C C . VAL A 1 101 ? 12.275 -1.403 3.253 1.00 88.38 101 VAL A C 1
ATOM 810 O O . VAL A 1 101 ? 11.492 -0.938 4.076 1.00 88.38 101 VAL A O 1
ATOM 813 N N . GLN A 1 102 ? 13.593 -1.304 3.378 1.00 82.31 102 GLN A N 1
ATOM 814 C CA . GLN A 1 102 ? 14.277 -0.403 4.300 1.00 82.31 102 GLN A CA 1
ATOM 815 C C . GLN A 1 102 ? 14.680 0.835 3.512 1.00 82.31 102 GLN A C 1
ATOM 817 O O . GLN A 1 102 ? 15.207 0.699 2.408 1.00 82.31 102 GLN A O 1
ATOM 822 N N . GLY A 1 103 ? 14.474 2.030 4.058 1.00 73.12 103 GLY A N 1
ATOM 823 C CA . GLY A 1 103 ? 14.859 3.223 3.315 1.00 73.12 103 GLY A CA 1
ATOM 824 C C . GLY A 1 103 ? 13.779 3.785 2.380 1.00 73.12 103 GLY A C 1
ATOM 825 O O . GLY A 1 103 ? 14.104 4.441 1.400 1.00 73.12 103 GLY A O 1
ATOM 826 N N . GLY A 1 104 ? 12.502 3.440 2.598 1.00 68.00 104 GLY A N 1
ATOM 827 C CA . GLY A 1 104 ? 11.371 3.983 1.835 1.00 68.00 104 GLY A CA 1
ATOM 828 C C . GLY A 1 104 ? 10.838 5.269 2.465 1.00 68.00 104 GLY A C 1
ATOM 829 O O . GLY A 1 104 ? 11.054 6.356 1.953 1.00 68.00 104 GLY A O 1
ATOM 830 N N . ASP A 1 105 ? 10.181 5.139 3.616 1.00 61.31 105 ASP A N 1
ATOM 831 C CA . ASP A 1 105 ? 9.676 6.243 4.445 1.00 61.31 105 ASP A CA 1
ATOM 832 C C . ASP A 1 105 ? 10.689 6.727 5.502 1.00 61.31 105 ASP A C 1
ATOM 834 O O . ASP A 1 105 ? 10.444 7.715 6.191 1.00 61.31 105 ASP A O 1
ATOM 838 N N . ARG A 1 106 ? 11.812 6.015 5.670 1.00 63.09 106 ARG A N 1
ATOM 839 C CA . ARG A 1 106 ? 12.806 6.219 6.742 1.00 63.09 106 ARG A CA 1
ATOM 840 C C . ARG A 1 106 ? 14.224 6.158 6.212 1.00 63.09 106 ARG A C 1
ATOM 842 O O . ARG A 1 106 ? 14.435 5.641 5.128 1.00 63.09 106 ARG A O 1
ATOM 849 N N . GLY A 1 107 ? 15.194 6.629 6.993 1.00 61.97 107 GLY A N 1
ATOM 850 C CA . GLY A 1 107 ? 16.615 6.469 6.676 1.00 61.97 107 GLY A CA 1
ATOM 851 C C . GLY A 1 107 ? 17.088 5.014 6.776 1.00 61.97 107 GLY A C 1
ATOM 852 O O . GLY A 1 107 ? 16.484 4.184 7.460 1.00 61.97 107 GLY A O 1
ATOM 853 N N . LEU A 1 108 ? 18.207 4.699 6.122 1.00 66.12 108 LEU A N 1
ATOM 854 C CA . LEU A 1 108 ? 18.797 3.354 6.102 1.00 66.12 108 LEU A CA 1
ATOM 855 C C . LEU A 1 108 ? 19.352 2.873 7.458 1.00 66.12 108 LEU A C 1
ATOM 857 O O . LEU A 1 108 ? 19.657 1.692 7.606 1.00 66.12 108 LEU A O 1
ATOM 861 N N . TYR A 1 109 ? 19.480 3.757 8.450 1.00 57.41 109 TYR A N 1
ATOM 862 C CA . TYR A 1 109 ? 20.333 3.545 9.627 1.00 57.41 109 TYR A CA 1
ATOM 863 C C . TYR A 1 109 ? 19.617 2.994 10.883 1.00 57.41 109 TYR A C 1
ATOM 865 O O . TYR A 1 109 ? 20.240 2.860 11.933 1.00 57.41 109 TYR A O 1
ATOM 873 N N . GLU A 1 110 ? 18.335 2.618 10.804 1.00 66.44 110 GLU A N 1
ATOM 874 C CA . GLU A 1 110 ? 17.551 2.090 11.944 1.00 66.44 110 GLU A CA 1
ATOM 875 C C . GLU A 1 110 ? 17.571 0.545 12.046 1.00 66.44 110 GLU A C 1
ATOM 877 O O . GLU A 1 110 ? 16.521 -0.102 12.071 1.00 66.44 110 GLU A O 1
ATOM 882 N N . GLU A 1 111 ? 18.755 -0.078 12.100 1.00 73.12 111 GLU A N 1
ATOM 883 C CA . GLU A 1 111 ? 18.892 -1.549 12.018 1.00 73.12 111 GLU A CA 1
ATOM 884 C C . GLU A 1 111 ? 18.121 -2.331 13.111 1.00 73.12 111 GLU A C 1
ATOM 886 O O . GLU A 1 111 ? 17.430 -3.287 12.756 1.00 73.12 111 GLU A O 1
ATOM 891 N N . PRO A 1 112 ? 18.132 -1.954 14.411 1.00 80.06 112 PRO A N 1
ATOM 892 C CA . PRO A 1 112 ? 17.409 -2.716 15.438 1.00 80.06 112 PRO A CA 1
ATOM 893 C C . PRO A 1 112 ? 15.891 -2.730 15.228 1.00 80.06 112 PRO A C 1
ATOM 895 O O . PRO A 1 112 ? 15.245 -3.771 15.350 1.00 80.06 112 PRO A O 1
ATOM 898 N N . LEU A 1 113 ? 15.313 -1.579 14.871 1.00 78.50 113 LEU A N 1
ATOM 899 C CA . LEU A 1 113 ? 13.887 -1.484 14.571 1.00 78.50 113 LEU A CA 1
ATOM 900 C C . LEU A 1 113 ? 13.550 -2.253 13.292 1.00 78.50 113 LEU A C 1
ATOM 902 O O . LEU A 1 113 ? 12.531 -2.944 13.247 1.00 78.50 113 LEU A O 1
ATOM 906 N N . PHE A 1 114 ? 14.410 -2.169 12.274 1.00 82.00 114 PHE A N 1
ATOM 907 C CA . PHE A 1 114 ? 14.245 -2.932 11.046 1.00 82.00 114 PHE A CA 1
ATOM 908 C C . PHE A 1 114 ? 14.230 -4.443 11.317 1.00 82.00 114 PHE A C 1
ATOM 910 O O . PHE A 1 114 ? 13.335 -5.129 10.828 1.00 82.00 114 PHE A O 1
ATOM 917 N N . LEU A 1 115 ? 15.162 -4.961 12.123 1.00 84.69 115 LEU A N 1
ATOM 918 C CA . LEU A 1 115 ? 15.227 -6.388 12.456 1.00 84.69 115 LEU A CA 1
ATOM 919 C C . LEU A 1 115 ? 13.968 -6.868 13.183 1.00 84.69 115 LEU A C 1
ATOM 921 O O . LEU A 1 115 ? 13.398 -7.883 12.791 1.00 84.69 115 LEU A O 1
ATOM 925 N N . ARG A 1 116 ? 13.450 -6.100 14.149 1.00 86.31 116 ARG A N 1
ATOM 926 C CA . ARG A 1 116 ? 12.164 -6.434 14.786 1.00 86.31 116 ARG A CA 1
ATOM 927 C C . ARG A 1 116 ? 10.998 -6.422 13.802 1.00 86.31 116 ARG A C 1
ATOM 929 O O . ARG A 1 116 ? 10.151 -7.314 13.829 1.00 86.31 116 ARG A O 1
ATOM 936 N N . CYS A 1 117 ? 10.953 -5.425 12.914 1.00 88.19 117 CYS A N 1
ATOM 937 C CA . CYS A 1 117 ? 9.940 -5.370 11.861 1.00 88.19 117 CYS A CA 1
ATOM 938 C C . CYS A 1 117 ? 10.052 -6.584 10.934 1.00 88.19 117 CYS A C 1
ATOM 940 O O . CYS A 1 117 ? 9.031 -7.132 10.534 1.00 88.19 117 CYS A O 1
ATOM 942 N N . TYR A 1 118 ? 11.270 -7.011 10.608 1.00 90.00 118 TYR A N 1
ATOM 943 C CA . TYR A 1 118 ? 11.529 -8.182 9.783 1.00 90.00 118 TYR A CA 1
ATOM 944 C C . TYR A 1 118 ? 11.051 -9.470 10.464 1.00 90.00 118 TYR A C 1
ATOM 946 O O . TYR A 1 118 ? 10.358 -10.259 9.832 1.00 90.00 118 TYR A O 1
ATOM 954 N N . GLU A 1 119 ? 11.355 -9.673 11.748 1.00 91.88 119 GLU A N 1
ATOM 955 C CA . GLU A 1 119 ? 10.917 -10.853 12.510 1.00 91.88 119 GLU A CA 1
ATOM 956 C C . GLU A 1 119 ? 9.390 -10.951 12.594 1.00 91.88 119 GLU A C 1
ATOM 958 O O . GLU A 1 119 ? 8.811 -12.004 12.318 1.00 91.88 119 GLU A O 1
ATOM 963 N N . LYS A 1 120 ? 8.715 -9.838 12.902 1.00 93.19 120 LYS A N 1
ATOM 964 C CA . LYS A 1 120 ? 7.248 -9.782 12.918 1.00 93.19 120 LYS A CA 1
ATOM 965 C C . LYS A 1 120 ? 6.644 -9.992 11.536 1.00 93.19 120 LYS A C 1
ATOM 967 O O . LYS A 1 120 ? 5.675 -10.744 11.402 1.00 93.19 120 LYS A O 1
ATOM 972 N N . ALA A 1 121 ? 7.224 -9.381 10.504 1.00 95.00 121 ALA A N 1
ATOM 973 C CA . ALA A 1 121 ? 6.777 -9.577 9.135 1.00 95.00 121 ALA A CA 1
ATOM 974 C C . ALA A 1 121 ? 6.898 -11.051 8.740 1.00 95.00 121 ALA A C 1
ATOM 976 O O . ALA A 1 121 ? 5.916 -11.638 8.296 1.00 95.00 121 ALA A O 1
ATOM 977 N N . LEU A 1 122 ? 8.059 -11.664 8.985 1.00 95.06 122 LEU A N 1
ATOM 978 C CA . LEU A 1 122 ? 8.320 -13.068 8.685 1.00 95.06 122 LEU A CA 1
ATOM 979 C C . LEU A 1 122 ? 7.304 -13.971 9.388 1.00 95.06 122 LEU A C 1
ATOM 981 O O . LEU A 1 122 ? 6.627 -14.771 8.750 1.00 95.06 122 LEU A O 1
ATOM 985 N N . SER A 1 123 ? 7.112 -13.752 10.685 1.00 95.50 123 SER A N 1
ATOM 986 C CA . SER A 1 123 ? 6.167 -14.525 11.480 1.00 95.50 123 SER A CA 1
ATOM 987 C C . SER A 1 123 ? 4.706 -14.364 11.030 1.00 95.50 123 SER A C 1
ATOM 989 O O . SER A 1 123 ? 3.896 -15.261 11.250 1.00 95.50 123 SER A O 1
ATOM 991 N N . THR A 1 124 ? 4.359 -13.238 10.402 1.00 96.44 124 THR A N 1
ATOM 992 C CA . THR A 1 124 ? 3.021 -12.994 9.841 1.00 96.44 124 THR A CA 1
ATOM 993 C C . THR A 1 124 ? 2.812 -13.754 8.536 1.00 96.44 124 THR A C 1
ATOM 995 O O . THR A 1 124 ? 1.761 -14.356 8.335 1.00 96.44 124 THR A O 1
ATOM 998 N N . ILE A 1 125 ? 3.808 -13.736 7.649 1.00 96.88 125 ILE A N 1
ATOM 999 C CA . ILE A 1 125 ? 3.697 -14.357 6.325 1.00 96.88 125 ILE A CA 1
ATOM 1000 C C . ILE A 1 125 ? 3.811 -15.889 6.396 1.00 96.88 125 ILE A C 1
ATOM 1002 O O . ILE A 1 125 ? 3.167 -16.581 5.609 1.00 96.88 125 ILE A O 1
ATOM 1006 N N . GLU A 1 126 ? 4.554 -16.424 7.372 1.00 96.00 126 GLU A N 1
ATOM 1007 C CA . GLU A 1 126 ? 4.704 -17.870 7.585 1.00 96.00 126 GLU A CA 1
ATOM 1008 C C . GLU A 1 126 ? 3.372 -18.542 7.948 1.00 96.00 126 GLU A C 1
ATOM 1010 O O . GLU A 1 126 ? 3.104 -19.655 7.500 1.00 96.00 126 GLU A O 1
ATOM 1015 N N . GLU A 1 127 ? 2.490 -17.850 8.676 1.00 95.19 127 GLU A N 1
ATOM 1016 C CA . GLU A 1 127 ? 1.137 -18.339 8.987 1.00 95.19 127 GLU A CA 1
ATOM 1017 C C . GLU A 1 127 ? 0.250 -18.474 7.740 1.00 95.19 127 GLU A C 1
ATOM 1019 O O . GLU A 1 127 ? -0.676 -19.282 7.706 1.00 95.19 127 GLU A O 1
ATOM 1024 N N . LEU A 1 128 ? 0.565 -17.717 6.687 1.00 95.00 128 LEU A N 1
ATOM 1025 C CA . LEU A 1 128 ? -0.095 -17.795 5.385 1.00 95.00 128 LEU A CA 1
ATOM 1026 C C . LEU A 1 128 ? 0.597 -18.788 4.433 1.00 95.00 128 LEU A C 1
ATOM 1028 O O . LEU A 1 128 ? 0.236 -18.867 3.262 1.00 95.00 128 LEU A O 1
ATOM 1032 N N . GLY A 1 129 ? 1.604 -19.531 4.908 1.00 94.94 129 GLY A N 1
ATOM 1033 C CA . GLY A 1 129 ? 2.378 -20.479 4.102 1.00 94.94 129 GLY A CA 1
ATOM 1034 C C . GLY A 1 129 ? 3.445 -19.837 3.207 1.00 94.94 129 GLY A C 1
ATOM 1035 O O . GLY A 1 129 ? 4.006 -20.514 2.346 1.00 94.94 129 GLY A O 1
ATOM 1036 N N . ILE A 1 130 ? 3.752 -18.550 3.397 1.00 96.06 130 ILE A N 1
ATOM 1037 C CA . ILE A 1 130 ? 4.765 -17.825 2.622 1.00 96.06 130 ILE A CA 1
ATOM 1038 C C . ILE A 1 130 ? 6.074 -17.811 3.413 1.00 96.06 130 ILE A C 1
ATOM 1040 O O . ILE A 1 130 ? 6.146 -17.264 4.507 1.00 96.06 130 ILE A O 1
ATOM 1044 N N . THR A 1 131 ? 7.146 -18.367 2.847 1.00 88.88 131 THR A N 1
ATOM 1045 C CA . THR A 1 131 ? 8.435 -18.527 3.555 1.00 88.88 131 THR A CA 1
ATOM 1046 C C . THR A 1 131 ? 9.523 -17.547 3.111 1.00 88.88 131 THR A C 1
ATOM 1048 O O . THR A 1 131 ? 10.650 -17.581 3.616 1.00 88.88 131 THR A O 1
ATOM 1051 N N . HIS A 1 132 ? 9.227 -16.688 2.135 1.00 93.62 132 HIS A N 1
ATOM 1052 C CA . HIS A 1 132 ? 10.198 -15.774 1.540 1.00 93.62 132 HIS A CA 1
ATOM 1053 C C . HIS A 1 132 ? 9.882 -14.322 1.901 1.00 93.62 132 HIS A C 1
ATOM 1055 O O . HIS A 1 132 ? 9.017 -13.702 1.289 1.00 93.62 132 HIS A O 1
ATOM 1061 N N . LEU A 1 133 ? 10.629 -13.771 2.863 1.00 95.19 133 LEU A N 1
ATOM 1062 C CA . LEU A 1 133 ? 10.691 -12.333 3.122 1.00 95.19 133 LEU A CA 1
ATOM 1063 C C . LEU A 1 133 ? 11.978 -11.759 2.520 1.00 95.19 133 LEU A C 1
ATOM 1065 O O . LEU A 1 133 ? 13.082 -12.011 3.000 1.00 95.19 133 LEU A O 1
ATOM 1069 N N . LEU A 1 134 ? 11.831 -11.015 1.433 1.00 93.88 134 LEU A N 1
ATOM 1070 C CA . LEU A 1 134 ? 12.897 -10.315 0.731 1.00 93.88 134 LEU A CA 1
ATOM 1071 C C . LEU A 1 134 ? 13.152 -8.967 1.413 1.00 93.88 134 LEU A C 1
ATOM 1073 O O . LEU A 1 134 ? 12.215 -8.309 1.862 1.00 93.88 134 LEU A O 1
ATOM 1077 N N . ARG A 1 135 ? 14.415 -8.536 1.462 1.00 89.12 135 ARG A N 1
ATOM 1078 C CA . ARG A 1 135 ? 14.821 -7.219 1.978 1.00 89.12 135 ARG A CA 1
ATOM 1079 C C . ARG A 1 135 ? 15.431 -6.395 0.853 1.00 89.12 135 ARG A C 1
ATOM 1081 O O . ARG A 1 135 ? 16.351 -6.861 0.179 1.00 89.12 135 ARG A O 1
ATOM 1088 N N . CYS A 1 136 ? 14.952 -5.164 0.706 1.00 87.06 136 CYS A N 1
ATOM 1089 C CA . CYS A 1 136 ? 15.511 -4.168 -0.202 1.00 87.06 136 CYS A CA 1
ATOM 1090 C C . CYS A 1 136 ? 15.863 -2.903 0.578 1.00 87.06 136 CYS A C 1
ATOM 1092 O O . CYS A 1 136 ? 14.969 -2.244 1.098 1.00 87.06 136 CYS A O 1
ATOM 1094 N N . GLY A 1 137 ? 17.151 -2.569 0.660 1.00 85.31 137 GLY A N 1
ATOM 1095 C CA . GLY A 1 137 ? 17.604 -1.271 1.160 1.00 85.31 137 GLY A CA 1
ATOM 1096 C C . GLY A 1 137 ? 17.662 -0.236 0.036 1.00 85.31 137 GLY A C 1
ATOM 1097 O O . GLY A 1 137 ? 18.230 -0.531 -1.017 1.00 85.31 137 GLY A O 1
ATOM 1098 N N . SER A 1 138 ? 17.113 0.958 0.263 1.00 82.75 138 SER A N 1
ATOM 1099 C CA . SER A 1 138 ? 17.175 2.102 -0.655 1.00 82.75 138 SER A CA 1
ATOM 1100 C C . SER A 1 138 ? 17.575 3.391 0.066 1.00 82.75 138 SER A C 1
ATOM 1102 O O . SER A 1 138 ? 17.067 3.686 1.134 1.00 82.75 138 SER A O 1
ATOM 1104 N N . ASN A 1 139 ? 18.441 4.210 -0.520 1.00 79.94 139 ASN A N 1
ATOM 1105 C CA . ASN A 1 139 ? 18.735 5.559 -0.021 1.00 79.94 139 ASN A CA 1
ATOM 1106 C C . ASN A 1 139 ? 17.863 6.633 -0.691 1.00 79.94 139 ASN A C 1
ATOM 1108 O O . ASN A 1 139 ? 18.261 7.794 -0.758 1.00 79.94 139 ASN A O 1
ATOM 1112 N N . TYR A 1 140 ? 16.686 6.265 -1.211 1.00 80.75 140 TYR A N 1
ATOM 1113 C CA . TYR A 1 140 ? 15.800 7.192 -1.923 1.00 80.75 140 TYR A CA 1
ATOM 1114 C C . TYR A 1 140 ? 15.543 8.496 -1.141 1.00 80.75 140 TYR A C 1
ATOM 1116 O O . TYR A 1 140 ? 15.748 9.552 -1.733 1.00 80.75 140 TYR A O 1
ATOM 1124 N N . PRO A 1 141 ? 15.214 8.473 0.168 1.00 74.19 141 PRO A N 1
ATOM 1125 C CA . PRO A 1 141 ? 15.001 9.695 0.946 1.00 74.19 141 PRO A CA 1
ATOM 1126 C C . PRO A 1 141 ? 16.277 10.509 1.187 1.00 74.19 141 PRO A C 1
ATOM 1128 O O . PRO A 1 141 ? 16.188 11.690 1.489 1.00 74.19 141 PRO A O 1
ATOM 1131 N N . GLU A 1 142 ? 17.465 9.906 1.082 1.00 75.69 142 GLU A N 1
ATOM 1132 C CA . GLU A 1 142 ? 18.742 10.626 1.213 1.00 75.69 142 GLU A CA 1
ATOM 1133 C C . GLU A 1 142 ? 19.105 11.350 -0.093 1.00 75.69 142 GLU A C 1
ATOM 1135 O O . GLU A 1 142 ? 19.723 12.411 -0.063 1.00 75.69 142 GLU A O 1
ATOM 1140 N N . ILE A 1 143 ? 18.714 10.784 -1.242 1.00 75.88 143 ILE A N 1
ATOM 1141 C CA . ILE A 1 143 ? 18.944 11.370 -2.572 1.00 75.88 143 ILE A CA 1
ATOM 1142 C C . ILE A 1 143 ? 17.867 12.405 -2.917 1.00 75.88 143 ILE A C 1
ATOM 1144 O O . ILE A 1 143 ? 18.176 13.443 -3.502 1.00 75.88 143 ILE A O 1
ATOM 1148 N N . PHE A 1 144 ? 16.618 12.124 -2.552 1.00 74.94 144 PHE A N 1
ATOM 1149 C CA . PHE A 1 144 ? 15.456 12.979 -2.776 1.00 74.94 144 PHE A CA 1
ATOM 1150 C C . PHE A 1 144 ? 14.818 13.293 -1.416 1.00 74.94 144 PHE A C 1
ATOM 1152 O O . PHE A 1 144 ? 13.833 12.650 -1.039 1.00 74.94 144 PHE A O 1
ATOM 1159 N N . PRO A 1 145 ? 15.400 14.228 -0.635 1.00 63.34 145 PRO A N 1
ATOM 1160 C CA . PRO A 1 145 ? 14.894 14.533 0.694 1.00 63.34 145 PRO A CA 1
ATOM 1161 C C . PRO A 1 145 ? 13.457 15.036 0.600 1.00 63.34 145 PRO A C 1
ATOM 1163 O O . PRO A 1 145 ? 13.160 15.963 -0.163 1.00 63.34 145 PRO A O 1
ATOM 1166 N N . LEU A 1 146 ? 12.584 14.402 1.389 1.00 55.81 146 LEU A N 1
ATOM 1167 C CA . LEU A 1 146 ? 11.119 14.539 1.378 1.00 55.81 146 LEU A CA 1
ATOM 1168 C C . LEU A 1 146 ? 10.612 15.978 1.600 1.00 55.81 146 LEU A C 1
ATOM 1170 O O . LEU A 1 146 ? 9.434 16.269 1.394 1.00 55.81 146 LEU A O 1
ATOM 1174 N N . ASP A 1 147 ? 11.501 16.856 2.042 1.00 51.44 147 ASP A N 1
ATOM 1175 C CA . ASP A 1 147 ? 11.324 18.234 2.479 1.00 51.44 147 ASP A CA 1
ATOM 1176 C C . ASP A 1 147 ? 11.986 19.272 1.550 1.00 51.44 147 ASP A C 1
ATOM 1178 O O . ASP A 1 147 ? 11.587 20.437 1.556 1.00 51.44 147 ASP A O 1
ATOM 1182 N N . THR A 1 148 ? 12.953 18.885 0.712 1.00 46.38 148 THR A N 1
ATOM 1183 C CA . THR A 1 148 ? 13.784 19.864 -0.025 1.00 46.38 148 THR A CA 1
ATOM 1184 C C . THR A 1 148 ? 13.347 20.133 -1.461 1.00 46.38 148 THR A C 1
ATOM 1186 O O . THR A 1 148 ? 13.560 21.243 -1.950 1.00 46.38 148 THR A O 1
ATOM 1189 N N . PHE A 1 149 ? 12.702 19.177 -2.136 1.00 45.12 149 PHE A N 1
ATOM 1190 C CA . PHE A 1 149 ? 12.325 19.351 -3.544 1.00 45.12 149 PHE A CA 1
ATOM 1191 C C . PHE A 1 149 ? 10.971 20.059 -3.746 1.00 45.12 149 PHE A C 1
ATOM 1193 O O . PHE A 1 149 ? 10.792 20.718 -4.767 1.00 45.12 149 PHE A O 1
ATOM 1200 N N . TRP A 1 150 ? 10.038 19.995 -2.778 1.00 43.88 150 TRP A N 1
ATOM 1201 C CA . TRP A 1 150 ? 8.623 20.305 -3.059 1.00 43.88 150 TRP A CA 1
ATOM 1202 C C . TRP A 1 150 ? 7.875 21.312 -2.162 1.00 43.88 150 TRP A C 1
ATOM 1204 O O . TRP A 1 150 ? 6.760 21.648 -2.541 1.00 43.88 150 TRP A O 1
ATOM 1214 N N . ASN A 1 151 ? 8.428 21.866 -1.063 1.00 40.91 151 ASN A N 1
ATOM 1215 C CA . ASN A 1 151 ? 8.140 23.250 -0.600 1.00 40.91 151 ASN A CA 1
ATOM 1216 C C . ASN A 1 151 ? 8.824 23.618 0.732 1.00 40.91 151 ASN A C 1
ATOM 1218 O O . ASN A 1 151 ? 8.521 23.047 1.779 1.00 40.91 151 ASN A O 1
ATOM 1222 N N . ASN A 1 152 ? 9.528 24.752 0.739 1.00 41.84 152 ASN A N 1
ATOM 1223 C CA . ASN A 1 152 ? 9.593 25.622 1.913 1.00 41.84 152 ASN A CA 1
ATOM 1224 C C . ASN A 1 152 ? 8.220 26.298 2.087 1.00 41.84 152 ASN A C 1
ATOM 1226 O O . ASN A 1 152 ? 7.999 27.365 1.507 1.00 41.84 152 ASN A O 1
ATOM 1230 N N . GLN A 1 153 ? 7.305 25.681 2.850 1.00 38.47 153 GLN A N 1
ATOM 1231 C CA . GLN A 1 153 ? 6.578 26.351 3.950 1.00 38.47 153 GLN A CA 1
ATOM 1232 C C . GLN A 1 153 ? 5.365 25.610 4.538 1.00 38.47 153 GLN A C 1
ATOM 1234 O O . GLN A 1 153 ? 4.916 26.085 5.573 1.00 38.47 153 GLN A O 1
ATOM 1239 N N . LEU A 1 154 ? 4.827 24.502 3.998 1.00 36.59 154 LEU A N 1
ATOM 1240 C CA . LEU A 1 154 ? 3.557 23.985 4.557 1.00 36.59 154 LEU A CA 1
ATOM 1241 C C . LEU A 1 154 ? 3.271 22.474 4.570 1.00 36.59 154 LEU A C 1
ATOM 1243 O O . LEU A 1 154 ? 2.256 22.130 5.151 1.00 36.59 154 LEU A O 1
ATOM 1247 N N . ASN A 1 155 ? 4.090 21.558 4.041 1.00 39.81 155 ASN A N 1
ATOM 1248 C CA . ASN A 1 155 ? 3.731 20.128 4.092 1.00 39.81 155 ASN A CA 1
ATOM 1249 C C . ASN A 1 155 ? 4.956 19.214 4.209 1.00 39.81 155 ASN A C 1
ATOM 1251 O O . ASN A 1 155 ? 5.629 18.928 3.222 1.00 39.81 155 ASN A O 1
ATOM 1255 N N . TRP A 1 156 ? 5.207 18.700 5.413 1.00 36.62 156 TRP A N 1
ATOM 1256 C CA . TRP A 1 156 ? 6.044 17.515 5.593 1.00 36.62 156 TRP A CA 1
ATOM 1257 C C . TRP A 1 156 ? 5.397 16.334 4.842 1.00 36.62 156 TRP A C 1
ATOM 1259 O O . TRP A 1 156 ? 4.262 15.968 5.137 1.00 36.62 156 TRP A O 1
ATOM 1269 N N . GLY A 1 157 ? 6.096 15.738 3.868 1.00 55.34 157 GLY A N 1
ATOM 1270 C CA . GLY A 1 157 ? 5.694 14.462 3.254 1.00 55.34 157 GLY A CA 1
ATOM 1271 C C . GLY A 1 157 ? 4.874 14.513 1.955 1.00 55.34 157 GLY A C 1
ATOM 1272 O O . GLY A 1 157 ? 4.481 13.447 1.485 1.00 55.34 157 GLY A O 1
ATOM 1273 N N . PHE A 1 158 ? 4.653 15.681 1.336 1.00 62.19 158 PHE A N 1
ATOM 1274 C CA . PHE A 1 158 ? 3.932 15.781 0.048 1.00 62.19 158 PHE A CA 1
ATOM 1275 C C . PHE A 1 158 ? 4.620 14.990 -1.077 1.00 62.19 158 PHE A C 1
ATOM 1277 O O . PHE A 1 158 ? 3.975 14.286 -1.848 1.00 62.19 158 PHE A O 1
ATOM 1284 N N . HIS A 1 159 ? 5.954 15.029 -1.124 1.00 74.81 159 HIS A N 1
ATOM 1285 C CA . HIS A 1 159 ? 6.722 14.283 -2.120 1.00 74.81 159 HIS A CA 1
ATOM 1286 C C . HIS A 1 159 ? 6.520 12.769 -2.000 1.00 74.81 159 HIS A C 1
ATOM 1288 O O . HIS A 1 159 ? 6.166 12.122 -2.978 1.00 74.81 159 HIS A O 1
ATOM 1294 N N . TRP A 1 160 ? 6.657 12.196 -0.798 1.00 80.00 160 TRP A N 1
ATOM 1295 C CA . TRP A 1 160 ? 6.427 10.758 -0.609 1.00 80.00 160 TRP A CA 1
ATOM 1296 C C . TRP A 1 160 ? 4.981 10.361 -0.917 1.00 80.00 160 TRP A C 1
ATOM 1298 O O . TRP A 1 160 ? 4.749 9.329 -1.544 1.00 80.00 160 TRP A O 1
ATOM 1308 N N . GLN A 1 161 ? 4.007 11.195 -0.537 1.00 79.81 161 GLN A N 1
ATOM 1309 C CA . GLN A 1 161 ? 2.596 10.986 -0.878 1.00 79.81 161 GLN A CA 1
ATOM 1310 C C . GLN A 1 161 ? 2.374 10.866 -2.388 1.00 79.81 161 GLN A C 1
ATOM 1312 O O . GLN A 1 161 ? 1.527 10.081 -2.795 1.00 79.81 161 GLN A O 1
ATOM 1317 N N . LEU A 1 162 ? 3.180 11.550 -3.201 1.00 83.88 162 LEU A N 1
ATOM 1318 C CA . LEU A 1 162 ? 3.140 11.487 -4.658 1.00 83.88 162 LEU A CA 1
ATOM 1319 C C . LEU A 1 162 ? 3.916 10.293 -5.245 1.00 83.88 162 LEU A C 1
ATOM 1321 O O . LEU A 1 162 ? 3.443 9.643 -6.169 1.00 83.88 162 LEU A O 1
ATOM 1325 N N . VAL A 1 163 ? 5.108 9.979 -4.727 1.00 87.56 163 VAL A N 1
ATOM 1326 C CA . VAL A 1 163 ? 6.042 9.069 -5.428 1.00 87.56 163 VAL A CA 1
ATOM 1327 C C . VAL A 1 163 ? 6.072 7.632 -4.910 1.00 87.56 163 VAL A C 1
ATOM 1329 O O . VAL A 1 163 ? 6.608 6.752 -5.591 1.00 87.56 163 VAL A O 1
ATOM 1332 N N . HIS A 1 164 ? 5.544 7.380 -3.708 1.00 88.69 164 HIS A N 1
ATOM 1333 C CA . HIS A 1 164 ? 5.793 6.143 -2.961 1.00 88.69 164 HIS A CA 1
ATOM 1334 C C . HIS A 1 164 ? 5.525 4.869 -3.767 1.00 88.69 164 HIS A C 1
ATOM 1336 O O . HIS A 1 164 ? 6.378 3.979 -3.779 1.00 88.69 164 HIS A O 1
ATOM 1342 N N . LEU A 1 165 ? 4.399 4.756 -4.480 1.00 93.81 165 LEU A N 1
ATOM 1343 C CA . LEU A 1 165 ? 4.101 3.524 -5.206 1.00 93.81 165 LEU A CA 1
ATOM 1344 C C . LEU A 1 165 ? 5.022 3.311 -6.408 1.00 93.81 165 LEU A C 1
ATOM 1346 O O . LEU A 1 165 ? 5.507 2.198 -6.619 1.00 93.81 165 LEU A O 1
ATOM 1350 N N . ALA A 1 166 ? 5.313 4.358 -7.180 1.00 94.81 166 ALA A N 1
ATOM 1351 C CA . ALA A 1 166 ? 6.231 4.270 -8.315 1.00 94.81 166 ALA A CA 1
ATOM 1352 C C . ALA A 1 166 ? 7.669 3.944 -7.870 1.00 94.81 166 ALA A C 1
ATOM 1354 O O . ALA A 1 166 ? 8.407 3.223 -8.565 1.00 94.81 166 ALA A O 1
ATOM 1355 N N . ALA A 1 167 ? 8.067 4.445 -6.698 1.00 92.31 167 ALA A N 1
ATOM 1356 C CA . ALA A 1 167 ? 9.326 4.103 -6.054 1.00 92.31 167 ALA A CA 1
ATOM 1357 C C . ALA A 1 167 ? 9.342 2.623 -5.636 1.00 92.31 167 ALA A C 1
ATOM 1359 O O . ALA A 1 167 ? 10.205 1.872 -6.100 1.00 92.31 167 ALA A O 1
ATOM 1360 N N . LEU A 1 168 ? 8.356 2.182 -4.847 1.00 93.75 168 LEU A N 1
ATOM 1361 C CA . LEU A 1 168 ? 8.265 0.819 -4.312 1.00 93.75 168 LEU A CA 1
ATOM 1362 C C . LEU A 1 168 ? 8.079 -0.244 -5.405 1.00 93.75 168 LEU A C 1
ATOM 1364 O O . LEU A 1 168 ? 8.754 -1.269 -5.374 1.00 93.75 168 LEU A O 1
ATOM 1368 N N . THR A 1 169 ? 7.244 0.014 -6.412 1.00 95.44 169 THR A N 1
ATOM 1369 C CA . THR A 1 169 ? 7.092 -0.849 -7.598 1.00 95.44 169 THR A CA 1
ATOM 1370 C C . THR A 1 169 ? 8.404 -0.954 -8.365 1.00 95.44 169 THR A C 1
ATOM 1372 O O . THR A 1 169 ? 8.811 -2.036 -8.788 1.00 95.44 169 THR A O 1
ATOM 1375 N N . GLY A 1 170 ? 9.119 0.167 -8.502 1.00 94.38 170 GLY A N 1
ATOM 1376 C CA . GLY A 1 170 ? 10.452 0.178 -9.087 1.00 94.38 170 GLY A CA 1
ATOM 1377 C C . GLY A 1 170 ? 11.435 -0.718 -8.334 1.00 94.38 170 GLY A C 1
ATOM 1378 O O . GLY A 1 170 ? 12.172 -1.465 -8.969 1.00 94.38 170 GLY A O 1
ATOM 1379 N N . MET A 1 171 ? 11.411 -0.692 -7.000 1.00 92.88 171 MET A N 1
ATOM 1380 C CA . MET A 1 171 ? 12.228 -1.584 -6.171 1.00 92.88 171 MET A CA 1
ATOM 1381 C C . MET A 1 171 ? 11.779 -3.048 -6.294 1.00 92.88 171 MET A C 1
ATOM 1383 O O . MET A 1 171 ? 12.612 -3.940 -6.429 1.00 92.88 171 MET A O 1
ATOM 1387 N N . ALA A 1 172 ? 10.473 -3.317 -6.325 1.00 95.38 172 ALA A N 1
ATOM 1388 C CA . ALA A 1 172 ? 9.943 -4.667 -6.515 1.00 95.38 172 ALA A CA 1
ATOM 1389 C C . ALA A 1 172 ? 10.328 -5.264 -7.881 1.00 95.38 172 ALA A C 1
ATOM 1391 O O . ALA A 1 172 ? 10.564 -6.468 -7.986 1.00 95.38 172 ALA A O 1
ATOM 1392 N N . SER A 1 173 ? 10.478 -4.423 -8.911 1.00 94.56 173 SER A N 1
ATOM 1393 C CA . SER A 1 173 ? 10.832 -4.855 -10.268 1.00 94.56 173 SER A CA 1
ATOM 1394 C C . SER A 1 173 ? 12.208 -5.528 -10.380 1.00 94.56 173 SER A C 1
ATOM 1396 O O . SER A 1 173 ? 12.465 -6.216 -11.368 1.00 94.56 173 SER A O 1
ATOM 1398 N N . PHE A 1 174 ? 13.084 -5.423 -9.370 1.00 92.94 174 PHE A N 1
ATOM 1399 C CA . PHE A 1 174 ? 14.327 -6.206 -9.329 1.00 92.94 174 PHE A CA 1
ATOM 1400 C C . PHE A 1 174 ? 14.082 -7.718 -9.237 1.00 92.94 174 PHE A C 1
ATOM 1402 O O . PHE A 1 174 ? 14.948 -8.499 -9.626 1.00 92.94 174 PHE A O 1
ATOM 1409 N N . TRP A 1 175 ? 12.888 -8.132 -8.804 1.00 94.25 175 TRP A N 1
ATOM 1410 C CA . TRP A 1 175 ? 12.465 -9.530 -8.751 1.00 94.25 175 TRP A CA 1
ATOM 1411 C C . TRP A 1 175 ? 11.489 -9.926 -9.866 1.00 94.25 175 TRP A C 1
ATOM 1413 O O . TRP A 1 175 ? 10.933 -11.019 -9.831 1.00 94.25 175 TRP A O 1
ATOM 1423 N N . GLN A 1 176 ? 11.323 -9.100 -10.904 1.00 93.69 176 GLN A N 1
ATOM 1424 C CA . GLN A 1 176 ? 10.405 -9.386 -12.020 1.00 93.69 176 GLN A CA 1
ATOM 1425 C C . GLN A 1 176 ? 10.744 -10.651 -12.831 1.00 93.69 176 GLN A C 1
ATOM 1427 O O . GLN A 1 176 ? 9.969 -11.086 -13.676 1.00 93.69 176 GLN A O 1
ATOM 1432 N N . ARG A 1 177 ? 11.942 -11.220 -12.639 1.00 92.38 177 ARG A N 1
ATOM 1433 C CA . ARG A 1 177 ? 12.323 -12.505 -13.240 1.00 92.38 177 ARG A CA 1
ATOM 1434 C C . ARG A 1 177 ? 11.668 -13.689 -12.523 1.00 92.38 177 ARG A C 1
ATOM 1436 O O . ARG A 1 177 ? 11.427 -14.705 -13.167 1.00 92.38 177 ARG A O 1
ATOM 1443 N N . ASP A 1 178 ? 11.439 -13.550 -11.220 1.00 94.00 178 ASP A N 1
ATOM 1444 C CA . ASP A 1 178 ? 10.941 -14.613 -10.348 1.00 94.00 178 ASP A CA 1
ATOM 1445 C C . ASP A 1 178 ? 9.436 -14.475 -10.079 1.00 94.00 178 ASP A C 1
ATOM 1447 O O . ASP A 1 178 ? 8.784 -15.473 -9.782 1.00 94.00 178 ASP A O 1
ATOM 1451 N N . TYR A 1 179 ? 8.893 -13.254 -10.188 1.00 96.38 179 TYR A N 1
ATOM 1452 C CA . TYR A 1 179 ? 7.479 -12.965 -9.947 1.00 96.38 179 TYR A CA 1
ATOM 1453 C C . TYR A 1 179 ? 6.879 -12.126 -11.075 1.00 96.38 179 TYR A C 1
ATOM 1455 O O . TYR A 1 179 ? 7.430 -11.084 -11.430 1.00 96.38 179 TYR A O 1
ATOM 1463 N N . GLY A 1 180 ? 5.725 -12.549 -11.592 1.00 97.06 180 GLY A N 1
ATOM 1464 C CA . GLY A 1 180 ? 4.991 -11.846 -12.649 1.00 97.06 180 GLY A CA 1
ATOM 1465 C C . GLY A 1 180 ? 4.191 -10.631 -12.168 1.00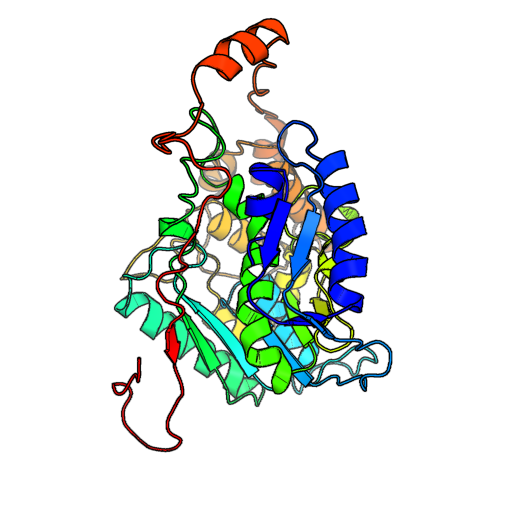 97.06 180 GLY A C 1
ATOM 1466 O O . GLY A 1 180 ? 3.720 -9.837 -12.986 1.00 97.06 180 GLY A O 1
ATOM 1467 N N . ASN A 1 181 ? 4.017 -10.469 -10.853 1.00 98.12 181 ASN A N 1
ATOM 1468 C CA . ASN A 1 181 ? 3.197 -9.409 -10.265 1.00 98.12 181 ASN A CA 1
ATOM 1469 C C . ASN A 1 181 ? 3.824 -8.844 -8.985 1.00 98.12 181 ASN A C 1
ATOM 1471 O O . ASN A 1 181 ? 4.470 -9.564 -8.217 1.00 98.12 181 ASN A O 1
ATOM 1475 N N . VAL A 1 182 ? 3.551 -7.567 -8.716 1.00 98.06 182 VAL A N 1
ATOM 1476 C CA . VAL A 1 182 ? 3.692 -6.969 -7.387 1.00 98.06 182 VAL A CA 1
ATOM 1477 C C . VAL A 1 182 ? 2.312 -6.732 -6.787 1.00 98.06 182 VAL A C 1
ATOM 1479 O O . VAL A 1 182 ? 1.499 -6.027 -7.376 1.00 98.06 182 VAL A O 1
ATOM 1482 N N . LEU A 1 183 ? 2.051 -7.332 -5.623 1.00 98.00 183 LEU A N 1
ATOM 1483 C CA . LEU A 1 183 ? 0.819 -7.126 -4.863 1.00 98.00 183 LEU A CA 1
ATOM 1484 C C . LEU A 1 183 ? 0.980 -5.933 -3.917 1.00 98.00 183 LEU A C 1
ATOM 1486 O O . LEU A 1 183 ? 1.913 -5.889 -3.107 1.00 98.00 183 LEU A O 1
ATOM 1490 N N . VAL A 1 184 ? 0.037 -5.000 -3.985 1.00 96.94 184 VAL A N 1
ATOM 1491 C CA . VAL A 1 184 ? 0.019 -3.775 -3.183 1.00 96.94 184 VAL A CA 1
ATOM 1492 C C . VAL A 1 184 ? -1.345 -3.614 -2.516 1.00 96.94 184 VAL A C 1
ATOM 1494 O O . VAL A 1 184 ? -2.380 -3.923 -3.100 1.00 96.94 184 VAL A O 1
ATOM 1497 N N . GLY A 1 185 ? -1.359 -3.152 -1.266 1.00 96.06 185 GLY A N 1
ATOM 1498 C CA . GLY A 1 185 ? -2.599 -2.727 -0.621 1.00 96.06 185 GLY A CA 1
ATOM 1499 C C . GLY A 1 185 ? -2.993 -1.335 -1.104 1.00 96.06 185 GLY A C 1
ATOM 1500 O O . GLY A 1 185 ? -2.222 -0.400 -0.917 1.00 96.06 185 GLY A O 1
ATOM 1501 N N . SER A 1 186 ? -4.185 -1.208 -1.681 1.00 93.44 186 SER A N 1
ATOM 1502 C CA . SER A 1 186 ? -4.763 0.074 -2.117 1.00 93.44 186 SER A CA 1
ATOM 1503 C C . SER A 1 186 ? -4.847 1.092 -0.976 1.00 93.44 186 SER A C 1
ATOM 1505 O O . SER A 1 186 ? -5.097 0.728 0.181 1.00 93.44 186 SER A O 1
ATOM 1507 N N . THR A 1 187 ? -4.712 2.376 -1.306 1.00 86.88 187 THR A N 1
ATOM 1508 C CA . THR A 1 187 ? -4.808 3.467 -0.324 1.00 86.88 187 THR A CA 1
ATOM 1509 C C . THR A 1 187 ? -6.266 3.838 -0.039 1.00 86.88 187 THR A C 1
ATOM 1511 O O . THR A 1 187 ? -6.777 3.571 1.052 1.00 86.88 187 THR A O 1
ATOM 1514 N N . TYR A 1 188 ? -6.956 4.406 -1.030 1.00 85.12 188 TYR A N 1
ATOM 1515 C CA . TYR A 1 188 ? -8.339 4.878 -0.911 1.00 85.12 188 TYR A CA 1
ATOM 1516 C C . TYR A 1 188 ? -9.342 3.876 -1.506 1.00 85.12 188 TYR A C 1
ATOM 1518 O O . TYR A 1 188 ? -8.945 3.020 -2.285 1.00 85.12 188 TYR A O 1
ATOM 1526 N N . PRO A 1 189 ? -10.637 3.920 -1.154 1.00 89.00 189 PRO A N 1
ATOM 1527 C CA . PRO A 1 189 ? -11.658 3.161 -1.873 1.00 89.00 189 PRO A CA 1
ATOM 1528 C C . PRO A 1 189 ? -12.025 3.821 -3.216 1.00 89.00 189 PRO A C 1
ATOM 1530 O O . PRO A 1 189 ? -11.892 5.032 -3.358 1.00 89.00 189 PRO A O 1
ATOM 1533 N N . TYR A 1 190 ? -12.599 3.069 -4.165 1.00 87.75 190 TYR A N 1
ATOM 1534 C CA . TYR A 1 190 ? -13.123 3.590 -5.441 1.00 87.75 190 TYR A CA 1
ATOM 1535 C C . TYR A 1 190 ? -14.086 4.767 -5.246 1.00 87.75 190 TYR A C 1
ATOM 1537 O O . TYR A 1 190 ? -14.123 5.687 -6.057 1.00 87.75 190 TYR A O 1
ATOM 1545 N N . SER A 1 191 ? -14.859 4.748 -4.158 1.00 82.25 191 SER A N 1
ATOM 1546 C CA . SER A 1 191 ? -15.833 5.788 -3.837 1.00 82.25 191 SER A CA 1
ATOM 1547 C C . SER A 1 191 ? -15.214 7.131 -3.444 1.00 82.25 191 SER A C 1
ATOM 1549 O O . SER A 1 191 ? -15.950 8.109 -3.390 1.00 82.25 191 SER A O 1
ATOM 1551 N N . SER A 1 192 ? -13.908 7.207 -3.153 1.00 81.31 192 SER A N 1
ATOM 1552 C CA . SER A 1 192 ? -13.273 8.481 -2.789 1.00 81.31 192 SER A CA 1
ATOM 1553 C C . SER A 1 192 ? -13.077 9.410 -3.988 1.00 81.31 192 SER A C 1
ATOM 1555 O O . SER A 1 192 ? -12.990 10.619 -3.806 1.00 81.31 192 SER A O 1
ATOM 1557 N N . GLY A 1 193 ? -12.952 8.857 -5.201 1.00 79.12 193 GLY A N 1
ATOM 1558 C CA . GLY A 1 193 ? -12.598 9.620 -6.401 1.00 79.12 193 GLY A CA 1
ATOM 1559 C C . GLY A 1 193 ? -11.202 10.263 -6.371 1.00 79.12 193 GLY A C 1
ATOM 1560 O O . GLY A 1 193 ? -10.885 11.033 -7.272 1.00 79.12 193 GLY A O 1
ATOM 1561 N N . VAL A 1 194 ? -10.368 9.963 -5.367 1.00 81.75 194 VAL A N 1
ATOM 1562 C CA . VAL A 1 194 ? -9.016 10.529 -5.232 1.00 81.75 194 VAL A CA 1
ATOM 1563 C C . VAL A 1 194 ? -8.089 9.868 -6.248 1.00 81.75 194 VAL A C 1
ATOM 1565 O O . VAL A 1 194 ? -7.832 8.665 -6.170 1.00 81.75 194 VAL A O 1
ATOM 1568 N N . VAL A 1 195 ? -7.591 10.661 -7.196 1.00 84.44 195 VAL A N 1
ATOM 1569 C CA . VAL A 1 195 ? -6.734 10.197 -8.303 1.00 84.44 195 VAL A CA 1
ATOM 1570 C C . VAL A 1 195 ? -5.387 10.915 -8.379 1.00 84.44 195 VAL A C 1
ATOM 1572 O O . VAL A 1 195 ? -4.506 10.479 -9.106 1.00 84.44 195 VAL A O 1
ATOM 1575 N N . ASP A 1 196 ? -5.198 11.972 -7.595 1.00 80.62 196 ASP A N 1
ATOM 1576 C CA . ASP A 1 196 ? -3.997 12.810 -7.558 1.00 80.62 196 ASP A CA 1
ATOM 1577 C C . ASP A 1 196 ? -3.010 12.415 -6.442 1.00 80.62 196 ASP A C 1
ATOM 1579 O O . ASP A 1 196 ? -2.002 13.090 -6.229 1.00 80.62 196 ASP A O 1
ATOM 1583 N N . PHE A 1 197 ? -3.274 11.296 -5.759 1.00 84.69 197 PHE A N 1
ATOM 1584 C CA . PHE A 1 197 ? -2.396 10.682 -4.765 1.00 84.69 197 PHE A CA 1
ATOM 1585 C C . PHE A 1 197 ? -1.492 9.623 -5.406 1.00 84.69 197 PHE A C 1
ATOM 1587 O O . PHE A 1 197 ? -1.897 8.933 -6.340 1.00 84.69 197 PHE A O 1
ATOM 1594 N N . GLY A 1 198 ? -0.276 9.448 -4.883 1.00 86.62 198 GLY A N 1
ATOM 1595 C CA . GLY A 1 198 ? 0.760 8.573 -5.448 1.00 86.62 198 GLY A CA 1
ATOM 1596 C C . GLY A 1 198 ? 0.462 7.075 -5.460 1.00 86.62 198 GLY A C 1
ATOM 1597 O O . GLY A 1 198 ? 1.315 6.301 -5.879 1.00 86.62 198 GLY A O 1
ATOM 1598 N N . SER A 1 199 ? -0.712 6.687 -4.971 1.00 90.06 199 SER A N 1
ATOM 1599 C CA . SER A 1 199 ? -1.367 5.410 -5.224 1.00 90.06 199 SER A CA 1
ATOM 1600 C C . SER A 1 199 ? -2.833 5.711 -5.539 1.00 90.06 199 SER A C 1
ATOM 1602 O O . SER A 1 199 ? -3.574 6.202 -4.679 1.00 90.06 199 SER A O 1
ATOM 1604 N N . ASN A 1 200 ? -3.230 5.463 -6.782 1.00 91.81 200 ASN A N 1
ATOM 1605 C CA . ASN A 1 200 ? -4.587 5.580 -7.286 1.00 91.81 200 ASN A CA 1
ATOM 1606 C C . ASN A 1 200 ? -4.906 4.544 -8.383 1.00 91.81 200 ASN A C 1
ATOM 1608 O O . ASN A 1 200 ? -4.102 4.234 -9.260 1.00 91.81 200 ASN A O 1
ATOM 1612 N N . PHE A 1 201 ? -6.166 4.113 -8.420 1.00 92.00 201 PHE A N 1
ATOM 1613 C CA . PHE A 1 201 ? -6.654 3.084 -9.344 1.00 92.00 201 PHE A CA 1
ATOM 1614 C C . PHE A 1 201 ? -6.551 3.437 -10.842 1.00 92.00 201 PHE A C 1
ATOM 1616 O O . PHE A 1 201 ? -6.770 2.561 -11.680 1.00 92.00 201 PHE A O 1
ATOM 1623 N N . VAL A 1 202 ? -6.270 4.698 -11.197 1.00 93.75 202 VAL A N 1
ATOM 1624 C CA . VAL A 1 202 ? -6.147 5.153 -12.592 1.00 93.75 202 VAL A CA 1
ATOM 1625 C C . VAL A 1 202 ? -4.727 4.944 -13.111 1.00 93.75 202 VAL A C 1
ATOM 1627 O O . VAL A 1 202 ? -4.542 4.378 -14.187 1.00 93.75 202 VAL A O 1
ATOM 1630 N N . THR A 1 203 ? -3.721 5.400 -12.363 1.00 96.00 203 THR A N 1
ATOM 1631 C CA . THR A 1 203 ? -2.330 5.449 -12.839 1.00 96.00 203 THR A CA 1
ATOM 1632 C C . THR A 1 203 ? -1.465 4.306 -12.327 1.00 96.00 203 THR A C 1
ATOM 1634 O O . TH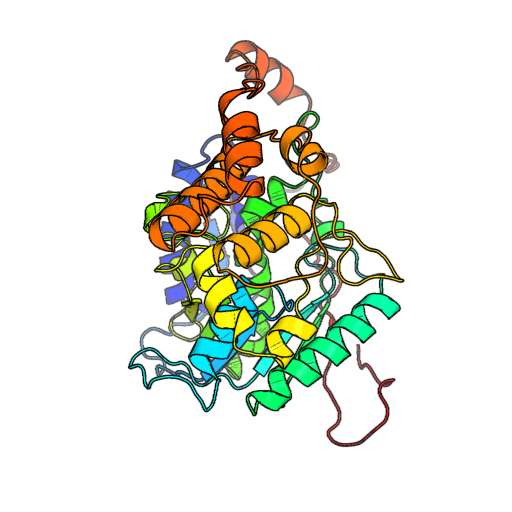R A 1 203 ? -0.487 3.950 -12.984 1.00 96.00 203 THR A O 1
ATOM 1637 N N . ASP A 1 204 ? -1.835 3.665 -11.222 1.00 96.00 204 ASP A N 1
ATOM 1638 C CA . ASP A 1 204 ? -1.059 2.568 -10.639 1.00 96.00 204 ASP A CA 1
ATOM 1639 C C . ASP A 1 204 ? -0.913 1.374 -11.602 1.00 96.00 204 ASP A C 1
ATOM 1641 O O . ASP A 1 204 ? 0.211 0.884 -11.772 1.00 96.00 204 ASP A O 1
ATOM 1645 N N . PRO A 1 205 ? -1.960 0.950 -12.351 1.00 96.38 205 PRO A N 1
ATOM 1646 C CA . PRO A 1 205 ? -1.807 -0.088 -13.369 1.00 96.38 205 PRO A CA 1
ATOM 1647 C C . PRO A 1 205 ? -0.830 0.289 -14.491 1.00 96.38 205 PRO A C 1
ATOM 1649 O O . PRO A 1 205 ? -0.222 -0.603 -15.086 1.00 96.38 205 PRO A O 1
ATOM 1652 N N . LEU A 1 206 ? -0.627 1.584 -14.769 1.00 98.12 206 LEU A N 1
ATOM 1653 C CA . LEU A 1 206 ? 0.284 2.067 -15.815 1.00 98.12 206 LEU A CA 1
ATOM 1654 C C . LEU A 1 206 ? 1.767 1.928 -15.428 1.00 98.12 206 LEU A C 1
ATOM 1656 O O . LEU A 1 206 ? 2.654 2.044 -16.270 1.00 98.12 206 LEU A O 1
ATOM 1660 N N . LEU A 1 207 ? 2.069 1.593 -14.175 1.00 98.06 207 LEU A N 1
ATOM 1661 C CA . LEU A 1 207 ? 3.417 1.188 -13.770 1.00 98.06 207 LEU A CA 1
ATOM 1662 C C . LEU A 1 207 ? 3.747 -0.264 -14.174 1.00 98.06 207 LEU A C 1
ATOM 1664 O O . LEU A 1 207 ? 4.860 -0.740 -13.936 1.00 98.06 207 LEU A O 1
ATOM 1668 N N . SER A 1 208 ? 2.796 -0.976 -14.787 1.00 97.94 208 SER A N 1
ATOM 1669 C CA . SER A 1 208 ? 2.954 -2.362 -15.227 1.00 97.94 208 SER A CA 1
ATOM 1670 C C . SER A 1 208 ? 3.719 -2.493 -16.542 1.00 97.94 208 SER A C 1
ATOM 1672 O O . SER A 1 208 ? 3.610 -1.671 -17.449 1.00 97.94 208 SER A O 1
ATOM 1674 N N . SER A 1 209 ? 4.400 -3.625 -16.695 1.00 97.12 209 SER A N 1
ATOM 1675 C CA . SER A 1 209 ? 4.777 -4.208 -17.983 1.00 97.12 209 SER A CA 1
ATOM 1676 C C . SER A 1 209 ? 4.014 -5.515 -18.201 1.00 97.12 209 SER A C 1
ATOM 1678 O O . SER A 1 209 ? 3.384 -6.049 -17.286 1.00 97.12 209 SER A O 1
ATOM 1680 N N . ARG A 1 210 ? 4.115 -6.104 -19.394 1.00 96.19 210 ARG A N 1
ATOM 1681 C CA . ARG A 1 210 ? 3.499 -7.405 -19.676 1.00 96.19 210 ARG A CA 1
ATOM 1682 C C . ARG A 1 210 ? 4.105 -8.548 -18.856 1.00 96.19 210 ARG A C 1
ATOM 1684 O O . ARG A 1 210 ? 3.422 -9.551 -18.649 1.00 96.19 210 ARG A O 1
ATOM 1691 N N . ARG A 1 211 ? 5.358 -8.401 -18.413 1.00 94.50 211 ARG A N 1
ATOM 1692 C CA . ARG A 1 211 ? 6.099 -9.375 -17.588 1.00 94.50 211 ARG A CA 1
ATOM 1693 C C . ARG A 1 211 ? 6.012 -9.110 -16.087 1.00 94.50 211 ARG A C 1
ATOM 1695 O O . ARG A 1 211 ? 6.364 -9.991 -15.317 1.00 94.50 211 ARG A O 1
ATOM 1702 N N . PHE A 1 212 ? 5.592 -7.913 -15.689 1.00 97.50 212 PHE A N 1
ATOM 1703 C CA . PHE A 1 212 ? 5.543 -7.491 -14.295 1.00 97.50 212 PHE A CA 1
ATOM 1704 C C . PHE A 1 212 ? 4.390 -6.521 -14.088 1.00 97.50 212 PHE A C 1
ATOM 1706 O O . PHE A 1 212 ? 4.495 -5.353 -14.467 1.00 97.50 212 PHE A O 1
ATOM 1713 N N . ARG A 1 213 ? 3.283 -7.010 -13.532 1.00 97.56 213 ARG A N 1
ATOM 1714 C CA . ARG A 1 213 ? 2.069 -6.214 -13.337 1.00 97.56 213 ARG A CA 1
ATOM 1715 C C . ARG A 1 213 ? 1.995 -5.660 -11.922 1.00 97.56 213 ARG A C 1
ATOM 1717 O O . ARG A 1 213 ? 2.254 -6.378 -10.958 1.00 97.56 213 ARG A O 1
ATOM 1724 N N . VAL A 1 214 ? 1.599 -4.400 -11.802 1.00 97.69 214 VAL A N 1
ATOM 1725 C CA . VAL A 1 214 ? 1.161 -3.826 -10.532 1.00 97.69 214 VAL A CA 1
ATOM 1726 C C . VAL A 1 214 ? -0.265 -4.280 -10.293 1.00 97.69 214 VAL A C 1
ATOM 1728 O O . VAL A 1 214 ? -1.156 -3.999 -11.094 1.00 97.69 214 VAL A O 1
ATOM 1731 N N . TYR A 1 215 ? -0.456 -5.035 -9.219 1.00 95.75 215 TYR A N 1
ATOM 1732 C CA . TYR A 1 215 ? -1.751 -5.547 -8.816 1.00 95.75 215 TYR A CA 1
ATOM 1733 C C . TYR A 1 215 ? -2.106 -4.982 -7.452 1.00 95.75 215 TYR A C 1
ATOM 1735 O O . TYR A 1 215 ? -1.428 -5.234 -6.454 1.00 95.75 215 TYR A O 1
ATOM 1743 N N . GLU A 1 216 ? -3.197 -4.239 -7.401 1.00 94.31 216 GLU A N 1
ATOM 1744 C CA . GLU A 1 216 ? -3.638 -3.590 -6.182 1.00 94.31 216 GLU A CA 1
ATOM 1745 C C . GLU A 1 216 ? -4.911 -4.214 -5.648 1.00 94.31 216 GLU A C 1
ATOM 1747 O O . GLU A 1 216 ? -5.872 -4.453 -6.378 1.00 94.31 216 GLU A O 1
ATOM 1752 N N . GLU A 1 217 ? -4.928 -4.439 -4.342 1.00 94.88 217 GLU A N 1
ATOM 1753 C CA . GLU A 1 217 ? -6.043 -5.071 -3.661 1.00 94.88 217 GLU A CA 1
ATOM 1754 C C . GLU A 1 217 ? -6.693 -4.105 -2.671 1.00 94.88 217 GLU A C 1
ATOM 1756 O O . GLU A 1 217 ? -6.033 -3.389 -1.911 1.00 94.88 217 GLU A O 1
ATOM 1761 N N . GLY A 1 218 ? -8.025 -4.127 -2.640 1.00 94.56 218 GLY A N 1
ATOM 1762 C CA . GLY A 1 218 ? -8.815 -3.422 -1.637 1.00 94.56 218 GLY A CA 1
ATOM 1763 C C . GLY A 1 218 ? -9.458 -2.110 -2.076 1.00 94.56 218 GLY A C 1
ATOM 1764 O O . GLY A 1 218 ? -10.028 -1.444 -1.218 1.00 94.56 218 GLY A O 1
ATOM 1765 N N . TRP A 1 219 ? -9.429 -1.754 -3.366 1.00 93.88 219 TRP A N 1
ATOM 1766 C CA . TRP A 1 219 ? -10.112 -0.558 -3.880 1.00 93.88 219 TRP A CA 1
ATOM 1767 C C . TRP A 1 219 ? -11.624 -0.574 -3.587 1.00 93.88 219 TRP A C 1
ATOM 1769 O O . TRP A 1 219 ? -12.241 0.460 -3.374 1.00 93.88 219 TRP A O 1
ATOM 1779 N N . GLY A 1 220 ? -12.245 -1.752 -3.499 1.00 94.31 220 GLY A N 1
ATOM 1780 C CA . GLY A 1 220 ? -13.650 -1.891 -3.097 1.00 94.31 220 GLY A CA 1
ATOM 1781 C C . GLY A 1 220 ? -13.920 -1.718 -1.597 1.00 94.31 220 GLY A C 1
ATOM 1782 O O . GLY A 1 220 ? -15.042 -1.984 -1.173 1.00 94.31 220 GLY A O 1
ATOM 1783 N N . PHE A 1 221 ? -12.915 -1.350 -0.791 1.00 96.12 221 PHE A N 1
ATOM 1784 C CA . PHE A 1 221 ? -13.003 -1.367 0.666 1.00 96.12 221 PHE A CA 1
ATOM 1785 C C . PHE A 1 221 ? -12.526 -0.062 1.297 1.00 96.12 221 PHE A C 1
ATOM 1787 O O . PHE A 1 221 ? -11.430 0.427 1.018 1.00 96.12 221 PHE A O 1
ATOM 1794 N N . THR A 1 222 ? -13.313 0.452 2.236 1.00 95.75 222 THR A N 1
ATOM 1795 C CA . THR A 1 222 ? -12.866 1.517 3.135 1.00 95.75 222 THR A CA 1
ATOM 1796 C C . THR A 1 222 ? -11.790 1.000 4.090 1.00 95.75 222 THR A C 1
ATOM 1798 O O . THR A 1 222 ? -11.639 -0.205 4.325 1.00 95.75 222 THR A O 1
ATOM 1801 N N . ARG A 1 223 ? -11.056 1.918 4.721 1.00 96.00 223 ARG A N 1
ATOM 1802 C CA . ARG A 1 223 ? -10.050 1.556 5.724 1.00 96.00 223 ARG A CA 1
ATOM 1803 C C . ARG A 1 223 ? -10.656 0.824 6.929 1.00 96.00 223 ARG A C 1
ATOM 1805 O O . ARG A 1 223 ? -10.045 -0.119 7.431 1.00 96.00 223 ARG A O 1
ATOM 1812 N N . SER A 1 224 ? -11.873 1.180 7.344 1.00 97.88 224 SER A N 1
ATOM 1813 C CA . SER A 1 224 ? -12.575 0.501 8.443 1.00 97.88 224 SER A CA 1
ATOM 1814 C C . SER A 1 224 ? -13.000 -0.910 8.039 1.00 97.88 224 SER A C 1
ATOM 1816 O O . SER A 1 224 ? -12.891 -1.841 8.836 1.00 97.88 224 SER A O 1
ATOM 1818 N N . GLN A 1 225 ? -13.414 -1.122 6.785 1.00 97.50 225 GLN A N 1
ATOM 1819 C CA . GLN A 1 225 ? -13.714 -2.461 6.267 1.00 97.50 225 GLN A CA 1
ATOM 1820 C C . GLN A 1 225 ? -12.462 -3.341 6.200 1.00 97.50 225 GLN A C 1
ATOM 1822 O O . GLN A 1 225 ? -12.519 -4.521 6.555 1.00 97.50 225 GLN A O 1
ATOM 1827 N N . LYS A 1 226 ? -11.315 -2.762 5.818 1.00 98.00 226 LYS A N 1
ATOM 1828 C CA . LYS A 1 226 ? -10.016 -3.446 5.880 1.00 98.00 226 LYS A CA 1
ATOM 1829 C C . LYS A 1 226 ? -9.665 -3.830 7.325 1.00 98.00 226 LYS A C 1
ATOM 1831 O O . LYS A 1 226 ? -9.310 -4.981 7.574 1.00 98.00 226 LYS A O 1
ATOM 1836 N N . ALA A 1 227 ? -9.838 -2.909 8.279 1.00 98.12 227 ALA A N 1
ATOM 1837 C CA . ALA A 1 227 ? -9.630 -3.155 9.712 1.00 98.12 227 ALA A CA 1
ATOM 1838 C C . ALA A 1 227 ? -10.523 -4.280 10.251 1.00 98.12 227 ALA A C 1
ATOM 1840 O O . ALA A 1 227 ? -10.026 -5.174 10.930 1.00 98.12 227 ALA A O 1
ATOM 1841 N N . LYS A 1 228 ? -11.806 -4.297 9.875 1.00 97.31 228 LYS A N 1
ATOM 1842 C CA . LYS A 1 228 ? -12.766 -5.336 10.273 1.00 97.31 228 LYS A CA 1
ATOM 1843 C C . LYS A 1 228 ? -12.359 -6.741 9.832 1.00 97.31 228 LYS A C 1
ATOM 1845 O O . LYS A 1 228 ? -12.600 -7.701 10.550 1.00 97.31 228 LYS A O 1
ATOM 1850 N N . LEU A 1 229 ? -11.776 -6.880 8.643 1.00 96.19 229 LEU A N 1
ATOM 1851 C CA . LEU A 1 229 ? -11.277 -8.175 8.181 1.00 96.19 229 LEU A CA 1
ATOM 1852 C C . LEU A 1 229 ? -9.990 -8.559 8.920 1.00 96.19 229 LEU A C 1
ATOM 1854 O O . LEU A 1 229 ? -9.855 -9.696 9.362 1.00 96.19 229 LEU A O 1
ATOM 1858 N N . VAL A 1 230 ? -9.060 -7.618 9.100 1.00 97.12 230 VAL A N 1
ATOM 1859 C CA . VAL A 1 230 ? -7.796 -7.896 9.799 1.00 97.12 230 VAL A CA 1
ATOM 1860 C C . VAL A 1 230 ? -8.011 -8.171 11.292 1.00 97.12 230 VAL A C 1
ATOM 1862 O O . VAL A 1 230 ? -7.264 -8.959 11.864 1.00 97.12 230 VAL A O 1
ATOM 1865 N N . SER A 1 231 ? -9.048 -7.615 11.927 1.00 96.69 231 SER A N 1
ATOM 1866 C CA . SER A 1 231 ? -9.375 -7.909 13.333 1.00 96.69 231 SER A CA 1
ATOM 1867 C C . SER A 1 231 ? -9.760 -9.372 13.573 1.00 96.69 231 SER A C 1
ATOM 1869 O O . SER A 1 231 ? -9.642 -9.858 14.694 1.00 96.69 231 SER A O 1
ATOM 1871 N N . GLN A 1 232 ? -10.170 -10.090 12.524 1.00 94.62 232 GLN A N 1
ATOM 1872 C CA . GLN A 1 232 ? -10.488 -11.519 12.568 1.00 94.62 232 GLN A CA 1
ATOM 1873 C C . GLN A 1 232 ? -9.247 -12.409 12.396 1.00 94.62 232 GLN A C 1
ATOM 1875 O O . GLN A 1 232 ? -9.342 -13.629 12.508 1.00 94.62 232 GLN A O 1
ATOM 1880 N N . TRP A 1 233 ? -8.083 -11.817 12.120 1.00 95.56 233 TRP A N 1
ATOM 1881 C CA . TRP A 1 233 ? -6.818 -12.518 11.958 1.00 95.56 233 TRP A CA 1
ATOM 1882 C C . TRP A 1 233 ? -5.857 -12.141 13.087 1.00 95.56 233 TRP A C 1
ATOM 1884 O O . TRP A 1 233 ? -5.158 -11.131 13.016 1.00 95.56 233 TRP A O 1
ATOM 1894 N N . GLU A 1 234 ? -5.806 -12.971 14.131 1.00 95.06 234 GLU A N 1
ATOM 1895 C CA . GLU A 1 234 ? -5.077 -12.675 15.371 1.00 95.06 234 GLU A CA 1
ATOM 1896 C C . GLU A 1 234 ? -3.605 -12.302 15.135 1.00 95.06 234 GLU A C 1
ATOM 1898 O O . GLU A 1 234 ? -3.131 -11.277 15.633 1.00 95.06 234 GLU A O 1
ATOM 1903 N N . ARG A 1 235 ? -2.874 -13.102 14.350 1.00 95.50 235 ARG A N 1
ATOM 1904 C CA . ARG A 1 235 ? -1.470 -12.827 14.028 1.00 95.50 235 ARG A CA 1
ATOM 1905 C C . ARG A 1 235 ? -1.307 -11.556 13.213 1.00 95.50 235 ARG A C 1
ATOM 1907 O O . ARG A 1 235 ? -0.417 -10.764 13.524 1.00 95.50 235 ARG A O 1
ATOM 1914 N N . GLY A 1 236 ? -2.158 -11.362 12.206 1.00 95.25 236 GLY A N 1
ATOM 1915 C CA . GLY A 1 236 ? -2.177 -10.148 11.396 1.00 95.25 236 GLY A CA 1
ATOM 1916 C C . GLY A 1 236 ? -2.346 -8.913 12.269 1.00 95.25 236 GLY A C 1
ATOM 1917 O O . GLY A 1 236 ? -1.518 -8.011 12.203 1.00 95.25 236 GLY A O 1
ATOM 1918 N N . LEU A 1 237 ? -3.352 -8.921 13.149 1.00 96.00 237 LEU A N 1
ATOM 1919 C CA . LEU A 1 237 ? -3.646 -7.846 14.095 1.00 96.00 237 LEU A CA 1
ATOM 1920 C C . LEU A 1 237 ? -2.484 -7.580 15.062 1.00 96.00 237 LEU A C 1
ATOM 1922 O O . LEU A 1 237 ? -2.076 -6.433 15.234 1.00 96.00 237 LEU A O 1
ATOM 1926 N N . ARG A 1 238 ? -1.926 -8.633 15.674 1.00 95.19 238 ARG A N 1
ATOM 1927 C CA . ARG A 1 238 ? -0.834 -8.536 16.659 1.00 95.19 238 ARG A CA 1
ATOM 1928 C C . ARG A 1 238 ? 0.451 -7.953 16.063 1.00 95.19 238 ARG A C 1
ATOM 1930 O O . ARG A 1 238 ? 1.194 -7.248 16.750 1.00 95.19 238 ARG A O 1
ATOM 1937 N N . ASN A 1 239 ? 0.719 -8.257 14.796 1.00 95.56 239 ASN A N 1
ATOM 1938 C CA . ASN A 1 239 ? 1.914 -7.804 14.091 1.00 95.56 239 ASN A CA 1
ATOM 1939 C C . ASN A 1 239 ? 1.680 -6.551 13.235 1.00 95.56 239 ASN A C 1
ATOM 1941 O O . ASN A 1 239 ? 2.616 -6.095 12.582 1.00 95.56 239 ASN A O 1
ATOM 1945 N N . LEU A 1 240 ? 0.478 -5.959 13.259 1.00 95.56 240 LEU A N 1
ATOM 1946 C CA . LEU A 1 240 ? 0.215 -4.712 12.545 1.00 95.56 240 LEU A CA 1
ATOM 1947 C C . LEU A 1 240 ? 1.166 -3.600 12.985 1.00 95.56 240 LEU A C 1
ATOM 1949 O O . LEU A 1 240 ? 1.367 -3.328 14.172 1.00 95.56 240 LEU A O 1
ATOM 1953 N N . ARG A 1 241 ? 1.673 -2.874 11.991 1.00 92.38 241 ARG A N 1
ATOM 1954 C CA . ARG A 1 241 ? 2.506 -1.695 12.190 1.00 92.38 241 ARG A CA 1
ATOM 1955 C C . ARG A 1 241 ? 2.081 -0.593 11.237 1.00 92.38 241 ARG A C 1
ATOM 1957 O O . ARG A 1 241 ? 2.407 -0.590 10.054 1.00 92.38 241 ARG A O 1
ATOM 1964 N N . VAL A 1 242 ? 1.345 0.369 11.773 1.00 91.75 242 VAL A N 1
ATOM 1965 C CA . VAL A 1 242 ? 0.812 1.503 11.008 1.00 91.75 242 VAL A CA 1
ATOM 1966 C C . VAL A 1 242 ? 1.580 2.791 11.268 1.00 91.75 242 VAL A C 1
ATOM 1968 O O . VAL A 1 242 ? 1.512 3.708 10.454 1.00 91.75 242 VAL A O 1
ATOM 1971 N N . CYS A 1 243 ? 2.313 2.867 12.377 1.00 88.19 243 CYS A N 1
ATOM 1972 C CA . CYS A 1 243 ? 3.030 4.066 12.780 1.00 88.19 243 CYS A CA 1
ATOM 1973 C C . CYS A 1 243 ? 4.153 4.435 11.808 1.00 88.19 243 CYS A C 1
ATOM 1975 O O . CYS A 1 243 ? 4.946 3.592 11.390 1.00 88.19 243 CYS A O 1
ATOM 1977 N N . TRP A 1 244 ? 4.246 5.727 11.500 1.00 76.56 244 TRP A N 1
ATOM 197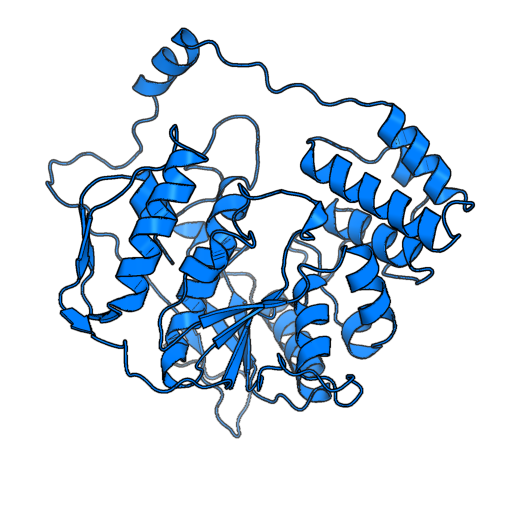8 C CA . TRP A 1 244 ? 5.326 6.280 10.688 1.00 76.56 244 TRP A CA 1
ATOM 1979 C C . TRP A 1 244 ? 6.487 6.826 11.537 1.00 76.56 244 TRP A C 1
ATOM 1981 O O . TRP A 1 244 ? 7.605 6.853 11.039 1.00 76.56 244 TRP A O 1
ATOM 1991 N N . HIS A 1 245 ? 6.280 7.150 12.823 1.00 75.19 245 HIS A N 1
ATOM 1992 C CA . HIS A 1 245 ? 7.364 7.575 13.722 1.00 75.19 245 HIS A CA 1
ATOM 1993 C C . HIS A 1 245 ? 8.371 6.449 13.966 1.00 75.19 245 HIS A C 1
ATOM 1995 O O . HIS A 1 245 ? 7.983 5.293 14.190 1.00 75.19 245 HIS A O 1
ATOM 2001 N N . SER A 1 246 ? 9.657 6.787 13.982 1.00 66.50 246 SER A N 1
ATOM 2002 C CA . SER A 1 246 ? 10.694 5.903 14.488 1.00 66.50 246 SER A CA 1
ATOM 2003 C C . SER A 1 246 ? 10.784 5.986 16.001 1.00 66.50 246 SER A C 1
ATOM 2005 O O . SER A 1 246 ? 11.092 7.018 16.585 1.00 66.50 246 SER A O 1
ATOM 2007 N N . ASN A 1 247 ? 10.462 4.867 16.642 1.00 68.88 247 ASN A N 1
ATOM 2008 C CA . ASN A 1 247 ? 10.744 4.654 18.045 1.00 68.88 247 ASN A CA 1
ATOM 2009 C C . ASN A 1 247 ? 11.445 3.292 18.169 1.00 68.88 247 ASN A C 1
ATOM 2011 O O . ASN A 1 247 ? 10.856 2.272 17.793 1.00 68.88 247 ASN A O 1
ATOM 2015 N N . PRO A 1 248 ? 12.699 3.246 18.649 1.00 66.81 248 PRO A N 1
ATOM 2016 C CA . PRO A 1 248 ? 13.408 1.994 18.854 1.00 66.81 248 PRO A CA 1
ATOM 2017 C C . PRO A 1 248 ? 12.771 1.117 19.934 1.00 66.81 248 PRO A C 1
ATOM 2019 O O . PRO A 1 248 ? 13.125 -0.051 19.978 1.00 66.81 248 PRO A O 1
ATOM 2022 N N . ASP A 1 249 ? 11.796 1.587 20.709 1.00 73.31 249 ASP A N 1
ATOM 2023 C CA . ASP A 1 249 ? 11.187 0.826 21.807 1.00 73.31 249 ASP A CA 1
ATOM 2024 C C . ASP A 1 249 ? 9.704 0.490 21.582 1.00 73.31 249 ASP A C 1
ATOM 2026 O O . ASP A 1 249 ? 9.116 -0.270 22.349 1.00 73.31 249 ASP A O 1
ATOM 2030 N N . GLN A 1 250 ? 9.071 1.031 20.532 1.00 79.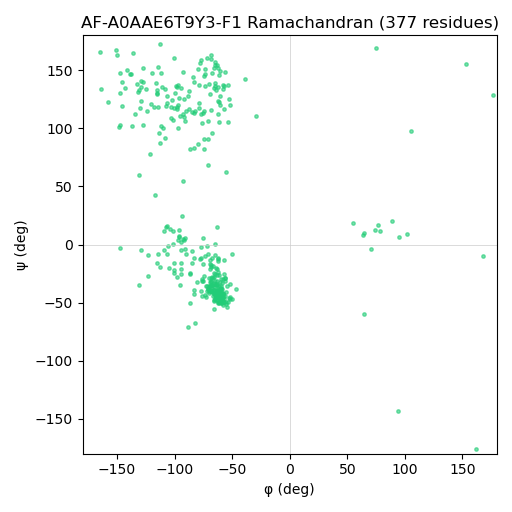00 250 GLN A N 1
ATOM 2031 C CA . GLN A 1 250 ? 7.641 0.831 20.267 1.00 79.00 250 GLN A CA 1
ATOM 2032 C C . GLN A 1 250 ? 7.340 0.714 18.772 1.00 79.00 250 GLN A C 1
ATOM 2034 O O . GLN A 1 250 ? 7.776 1.539 17.972 1.00 79.00 250 GLN A O 1
ATOM 2039 N N . ASP A 1 251 ? 6.515 -0.266 18.395 1.00 83.12 251 ASP A N 1
ATOM 2040 C CA . ASP A 1 251 ? 6.105 -0.447 16.995 1.00 83.12 251 ASP A CA 1
ATOM 2041 C C . ASP A 1 251 ? 5.028 0.557 16.569 1.00 83.12 251 ASP A C 1
ATOM 2043 O O . ASP A 1 251 ? 5.069 1.087 15.458 1.00 83.12 251 ASP A O 1
ATOM 2047 N N . ASN A 1 252 ? 4.069 0.840 17.457 1.00 90.75 252 ASN A N 1
ATOM 2048 C CA . ASN A 1 252 ? 3.015 1.822 17.237 1.00 90.75 252 ASN A CA 1
ATOM 2049 C C . ASN A 1 252 ? 2.922 2.786 18.423 1.00 90.75 252 ASN A C 1
ATOM 2051 O O . ASN A 1 252 ? 2.683 2.351 19.543 1.00 90.75 252 ASN A O 1
ATOM 2055 N N . CYS A 1 253 ? 3.051 4.094 18.176 1.00 91.38 253 CYS A N 1
ATOM 2056 C CA . CYS A 1 253 ? 3.040 5.103 19.245 1.00 91.38 253 CYS A CA 1
ATOM 2057 C C . CYS A 1 253 ? 1.646 5.394 19.826 1.00 91.38 253 CYS A C 1
ATOM 2059 O O . CYS A 1 253 ? 1.533 6.055 20.849 1.00 91.38 253 CYS A O 1
ATOM 2061 N N . GLY A 1 254 ? 0.570 5.003 19.134 1.00 92.00 254 GLY A N 1
ATOM 2062 C CA . GLY A 1 254 ? -0.808 5.225 19.586 1.00 92.00 254 GLY A CA 1
ATOM 2063 C C . GLY A 1 254 ? -1.312 6.673 19.555 1.00 92.00 254 GLY A C 1
ATOM 2064 O O . GLY A 1 254 ? -2.488 6.885 19.835 1.00 92.00 254 GLY A O 1
ATOM 2065 N N . VAL A 1 255 ? -0.478 7.660 19.209 1.00 91.06 255 VAL A N 1
ATOM 2066 C CA . VAL A 1 255 ? -0.836 9.096 19.295 1.00 91.06 255 VAL A CA 1
ATOM 2067 C C . VAL A 1 255 ? -0.708 9.862 17.973 1.00 91.06 255 VAL A C 1
ATOM 2069 O O . VAL A 1 255 ? -1.433 10.834 17.745 1.00 91.06 255 VAL A O 1
ATOM 2072 N N . CYS A 1 256 ? 0.165 9.423 17.056 1.00 89.94 256 CYS A N 1
ATOM 2073 C CA . CYS A 1 256 ? 0.264 10.046 15.733 1.00 89.94 256 CYS A CA 1
ATOM 2074 C C . CYS A 1 256 ? -1.053 9.877 14.966 1.00 89.94 256 CYS A C 1
ATOM 2076 O O . CYS A 1 256 ? -1.796 8.932 15.221 1.00 89.94 256 CYS A O 1
ATOM 2078 N N . GLU A 1 257 ? -1.352 10.775 14.024 1.00 90.75 257 GLU A N 1
ATOM 2079 C CA . GLU A 1 257 ? -2.614 10.738 13.265 1.00 90.75 257 GLU A CA 1
ATOM 2080 C C . GLU A 1 257 ? -2.886 9.366 12.639 1.00 90.75 257 GLU A C 1
ATOM 2082 O O . GLU A 1 257 ? -3.958 8.820 12.864 1.00 90.75 257 GLU A O 1
ATOM 2087 N N . LYS A 1 258 ? -1.892 8.726 12.015 1.00 89.88 258 LYS A N 1
ATOM 2088 C CA . LYS A 1 258 ? -2.068 7.396 11.417 1.00 89.88 258 LYS A CA 1
ATOM 2089 C C . LYS A 1 258 ? -2.404 6.304 12.442 1.00 89.88 258 LYS A C 1
ATOM 2091 O O . LYS A 1 258 ? -3.254 5.455 12.170 1.00 89.88 258 LYS A O 1
ATOM 2096 N N . CYS A 1 259 ? -1.768 6.310 13.619 1.00 94.94 259 CYS A N 1
ATOM 2097 C CA . CYS A 1 259 ? -2.114 5.396 14.715 1.00 94.94 259 CYS A CA 1
ATOM 2098 C C . CYS A 1 259 ? -3.518 5.688 15.248 1.00 94.94 259 CYS A C 1
ATOM 2100 O O . CYS A 1 259 ? -4.328 4.773 15.353 1.00 94.94 259 CYS A O 1
ATOM 2102 N N . PHE A 1 260 ? -3.805 6.958 15.531 1.00 96.69 260 PHE A N 1
ATOM 2103 C CA . PHE A 1 260 ? -5.074 7.437 16.069 1.00 96.69 260 PHE A CA 1
ATOM 2104 C C . PHE A 1 260 ? -6.250 7.079 15.154 1.00 96.69 260 PHE A C 1
ATOM 2106 O O . PHE A 1 260 ? -7.198 6.415 15.567 1.00 96.69 260 PHE A O 1
ATOM 2113 N N . ARG A 1 261 ? -6.130 7.417 13.867 1.00 96.06 261 ARG A N 1
ATOM 2114 C CA . ARG A 1 261 ? -7.081 7.047 12.825 1.00 96.06 261 ARG A CA 1
ATOM 2115 C C . ARG A 1 261 ? -7.253 5.536 12.730 1.00 96.06 261 ARG A C 1
ATOM 2117 O O . ARG A 1 261 ? -8.374 5.058 12.590 1.00 96.06 261 ARG A O 1
ATOM 2124 N N . THR A 1 262 ? -6.170 4.761 12.803 1.00 97.31 262 THR A N 1
ATOM 2125 C CA . THR A 1 262 ? -6.266 3.294 12.746 1.00 97.31 262 THR A CA 1
ATOM 2126 C C . THR A 1 262 ? -7.047 2.743 13.941 1.00 97.31 262 THR A C 1
ATOM 2128 O O . THR A 1 262 ? -7.922 1.911 13.732 1.00 97.31 262 THR A O 1
ATOM 2131 N N . ILE A 1 263 ? -6.812 3.240 15.162 1.00 98.00 263 ILE A N 1
ATOM 2132 C CA . ILE A 1 263 ? -7.599 2.851 16.345 1.00 98.00 263 ILE A CA 1
ATOM 2133 C C . ILE A 1 263 ? -9.090 3.125 16.112 1.00 98.00 263 ILE A C 1
ATOM 2135 O O . ILE A 1 263 ? -9.908 2.237 16.332 1.00 98.00 263 ILE A O 1
ATOM 2139 N N . LEU A 1 264 ? -9.451 4.305 15.595 1.00 98.12 264 LEU A N 1
ATOM 2140 C CA . LEU A 1 264 ? -10.850 4.634 15.301 1.00 98.12 264 LEU A CA 1
ATOM 2141 C C . LEU A 1 264 ? -11.459 3.773 14.182 1.00 98.12 264 LEU A C 1
ATOM 2143 O O . LEU A 1 264 ? -12.631 3.425 14.273 1.00 98.12 264 LEU A O 1
ATOM 2147 N N . ASN A 1 265 ? -10.678 3.350 13.180 1.00 98.31 265 ASN A N 1
ATOM 2148 C CA . ASN A 1 265 ? -11.139 2.381 12.175 1.00 98.31 265 ASN A CA 1
ATOM 2149 C C . ASN A 1 265 ? -11.486 1.020 12.805 1.00 98.31 265 ASN A C 1
ATOM 2151 O O . ASN A 1 265 ? -12.516 0.428 12.481 1.00 98.31 265 ASN A O 1
ATOM 2155 N N . PHE A 1 266 ? -10.647 0.521 13.721 1.00 98.12 266 PHE A N 1
ATOM 2156 C CA . PHE A 1 266 ? -10.951 -0.704 14.469 1.00 98.12 266 PHE A CA 1
ATOM 2157 C C . PHE A 1 266 ? -12.166 -0.508 15.379 1.00 98.12 266 PHE A C 1
ATOM 2159 O O . PHE A 1 266 ? -13.060 -1.356 15.379 1.00 98.12 266 PHE A O 1
ATOM 2166 N N . LYS A 1 267 ? -12.261 0.640 16.055 1.00 97.06 267 LYS A N 1
ATOM 2167 C CA . LYS A 1 267 ? -13.395 0.972 16.920 1.00 97.06 267 LYS A CA 1
ATOM 2168 C C . LYS A 1 267 ? -14.718 1.021 16.158 1.00 97.06 267 LYS A C 1
ATOM 2170 O O . LYS A 1 267 ? -15.678 0.394 16.591 1.00 97.06 267 LYS A O 1
ATOM 2175 N N . ALA A 1 268 ? -14.751 1.653 14.983 1.00 97.62 268 ALA A N 1
ATOM 2176 C CA . ALA A 1 268 ? -15.918 1.627 14.102 1.00 97.62 268 ALA A CA 1
ATOM 2177 C C . ALA A 1 268 ? -16.335 0.191 13.764 1.00 97.62 268 ALA A C 1
ATOM 2179 O O . ALA A 1 268 ? -17.520 -0.128 13.810 1.00 97.62 268 ALA A O 1
ATOM 2180 N N . SER A 1 269 ? -15.369 -0.702 13.517 1.00 96.25 269 SER A N 1
ATOM 2181 C CA . SER A 1 269 ? -15.632 -2.126 13.266 1.00 96.25 269 SER A CA 1
ATOM 2182 C C . SER A 1 269 ? -16.068 -2.948 14.490 1.00 96.25 269 SER A C 1
ATOM 2184 O O . SER A 1 269 ? -16.334 -4.141 14.336 1.00 96.25 269 SER A O 1
ATOM 2186 N N . GLY A 1 270 ? -16.151 -2.338 15.679 1.00 94.81 270 GLY A N 1
ATOM 2187 C CA . GLY A 1 270 ? -16.455 -3.011 16.946 1.00 94.81 270 GLY A CA 1
ATOM 2188 C C . GLY A 1 270 ? -15.275 -3.795 17.531 1.00 94.81 270 GLY A C 1
ATOM 2189 O O . GLY A 1 270 ? -15.474 -4.668 18.370 1.00 94.81 270 GLY A O 1
ATOM 2190 N N . ALA A 1 271 ? -14.050 -3.526 17.071 1.00 95.75 271 ALA A N 1
ATOM 2191 C CA . ALA A 1 271 ? -12.840 -4.224 17.488 1.00 95.75 271 ALA A CA 1
ATOM 2192 C C . ALA A 1 271 ? -11.910 -3.313 18.300 1.00 95.75 271 ALA A C 1
ATOM 2194 O O . ALA A 1 271 ? -11.799 -2.112 18.050 1.00 95.75 271 ALA A O 1
ATOM 2195 N N . PHE A 1 272 ? -11.188 -3.910 19.246 1.00 95.69 272 PHE A N 1
ATOM 2196 C CA . PHE A 1 272 ? -10.124 -3.234 19.980 1.00 95.69 272 PHE A CA 1
ATOM 2197 C C . PHE A 1 272 ? -8.815 -3.257 19.181 1.00 95.69 272 PHE A C 1
ATOM 2199 O O . PHE A 1 272 ? -8.445 -4.280 18.602 1.00 95.69 272 PHE A O 1
ATOM 2206 N N . TYR A 1 273 ? -8.077 -2.147 19.197 1.00 96.31 273 TYR A N 1
ATOM 2207 C CA . TYR A 1 273 ? -6.722 -2.086 18.661 1.00 96.31 273 TYR A CA 1
ATOM 2208 C C . TYR A 1 273 ? -5.870 -1.105 19.457 1.00 96.31 273 TYR A C 1
ATOM 2210 O O . TYR A 1 273 ? -6.248 0.050 19.623 1.00 96.31 273 TYR A O 1
ATOM 2218 N N . LEU A 1 274 ? -4.679 -1.558 19.857 1.00 94.44 274 LEU A N 1
ATOM 2219 C CA . LEU A 1 274 ? -3.596 -0.786 20.474 1.00 94.44 274 LEU A CA 1
ATOM 2220 C C . LEU A 1 274 ? -3.902 -0.179 21.855 1.00 94.44 274 LEU A C 1
ATOM 2222 O O . LEU A 1 274 ? -3.181 -0.484 22.800 1.00 94.44 274 LEU A O 1
ATOM 2226 N N . ARG A 1 275 ? -4.919 0.678 21.978 1.00 95.31 275 ARG A N 1
ATOM 2227 C CA . ARG A 1 275 ? -5.341 1.312 23.236 1.00 95.31 275 ARG A CA 1
ATOM 2228 C C . ARG A 1 275 ? -6.732 1.931 23.116 1.00 95.31 275 ARG A C 1
ATOM 2230 O O . ARG A 1 275 ? -7.193 2.221 22.013 1.00 95.31 275 ARG A O 1
ATOM 2237 N N . ASP A 1 276 ? -7.318 2.257 24.260 1.00 94.44 276 ASP A N 1
ATOM 2238 C CA . ASP A 1 276 ? -8.454 3.172 24.319 1.00 94.44 276 ASP A CA 1
ATOM 2239 C C . ASP A 1 276 ? -8.018 4.625 24.079 1.00 94.44 276 ASP A C 1
ATOM 2241 O O . ASP A 1 276 ? -6.913 5.041 24.445 1.00 94.44 276 ASP A O 1
ATOM 2245 N N . ILE A 1 277 ? -8.906 5.390 23.443 1.00 94.56 277 ILE A N 1
ATOM 2246 C CA . ILE A 1 277 ? -8.770 6.829 23.197 1.00 94.56 277 ILE A CA 1
ATOM 2247 C C . ILE A 1 277 ? -9.874 7.540 23.980 1.00 94.56 277 ILE A C 1
ATOM 2249 O O . ILE A 1 277 ? -11.045 7.151 23.877 1.00 94.56 277 ILE A O 1
ATOM 2253 N N . SER A 1 278 ? -9.507 8.566 24.751 1.00 96.44 278 SER A N 1
ATOM 2254 C CA . SER A 1 278 ? -10.469 9.364 25.514 1.00 96.44 278 SER A CA 1
ATOM 2255 C C . SER A 1 278 ? -11.318 10.261 24.603 1.00 96.44 278 SER A C 1
ATOM 2257 O O . SER A 1 278 ? -10.958 10.553 23.463 1.00 96.44 278 SER A O 1
ATOM 2259 N N . LEU A 1 279 ? -12.467 10.724 25.098 1.00 97.88 279 LEU A N 1
ATOM 2260 C CA . LEU A 1 279 ? -13.317 11.640 24.328 1.00 97.88 279 LEU A CA 1
ATOM 2261 C C . LEU A 1 279 ? -12.625 12.982 24.070 1.00 97.88 279 LEU A C 1
ATOM 2263 O O . LEU A 1 279 ? -12.786 13.546 22.991 1.00 97.88 279 LEU A O 1
ATOM 2267 N N . ASP A 1 280 ? -11.822 13.455 25.020 1.00 97.06 280 ASP A N 1
ATOM 2268 C CA . ASP A 1 280 ? -11.084 14.712 24.890 1.00 97.06 280 ASP A CA 1
ATOM 2269 C C . ASP A 1 280 ? -9.977 14.588 23.841 1.00 97.06 280 ASP A C 1
ATOM 2271 O O . ASP A 1 280 ? -9.857 15.447 22.976 1.00 97.06 280 ASP A O 1
ATOM 2275 N N . GLU A 1 281 ? -9.271 13.452 23.788 1.00 96.69 281 GLU A N 1
ATOM 2276 C CA . GLU A 1 281 ? -8.298 13.193 22.720 1.00 96.69 281 GLU A CA 1
ATOM 2277 C C . GLU A 1 281 ? -8.932 13.228 21.316 1.00 96.69 281 GLU A C 1
ATOM 2279 O O . GLU A 1 281 ? -8.278 13.626 20.352 1.00 96.69 281 GLU A O 1
ATOM 2284 N N . ILE A 1 282 ? -10.197 12.811 21.179 1.00 96.62 282 ILE A N 1
ATOM 2285 C CA . ILE A 1 282 ? -10.946 12.885 19.913 1.00 96.62 282 ILE A CA 1
ATOM 2286 C C . ILE A 1 282 ? -11.331 14.331 19.592 1.00 96.62 282 ILE A C 1
ATOM 2288 O O . ILE A 1 282 ? -11.145 14.770 18.454 1.00 96.62 282 ILE A O 1
ATOM 2292 N N . ARG A 1 283 ? -11.831 15.078 20.581 1.00 94.62 283 ARG A N 1
ATOM 2293 C CA . ARG A 1 283 ? -12.220 16.490 20.425 1.00 94.62 283 ARG A CA 1
ATOM 2294 C C . ARG A 1 283 ? -11.042 17.422 20.166 1.00 94.62 283 ARG A C 1
ATOM 2296 O O . ARG A 1 283 ? -11.218 18.428 19.486 1.00 94.62 283 ARG A O 1
ATOM 2303 N N . ASP A 1 284 ? -9.858 17.061 20.640 1.00 92.69 284 ASP A N 1
ATOM 2304 C CA . ASP A 1 284 ? -8.645 17.865 20.490 1.00 92.69 284 ASP A CA 1
ATOM 2305 C C . ASP A 1 284 ? -7.812 17.450 19.272 1.00 92.69 284 ASP A C 1
ATOM 2307 O O . ASP A 1 284 ? -6.804 18.085 18.951 1.00 92.69 284 ASP A O 1
ATOM 2311 N N . LYS A 1 285 ? -8.202 16.380 18.561 1.00 91.56 285 LYS A N 1
ATOM 2312 C CA . LYS A 1 285 ? -7.379 15.838 17.479 1.00 91.56 285 LYS A CA 1
ATOM 2313 C C . LYS A 1 285 ? -7.183 16.862 16.365 1.00 91.56 285 LYS A C 1
ATOM 2315 O O . LYS A 1 285 ? -8.137 17.314 15.742 1.00 91.56 285 LYS A O 1
ATOM 2320 N N . GLU A 1 286 ? -5.943 17.205 16.042 1.00 87.31 286 GLU A N 1
ATOM 2321 C CA . GLU A 1 286 ? -5.675 18.109 14.924 1.00 87.31 286 GLU A CA 1
ATOM 2322 C C . GLU A 1 286 ? -6.112 17.490 13.581 1.00 87.31 286 GLU A C 1
ATOM 2324 O O . GLU A 1 286 ? -5.798 16.335 13.283 1.00 87.31 286 GLU A O 1
ATOM 2329 N N . ILE A 1 287 ? -6.830 18.277 12.773 1.00 84.12 287 ILE A N 1
ATOM 2330 C CA . ILE A 1 287 ? -7.258 17.947 11.409 1.00 84.12 287 ILE A CA 1
ATOM 2331 C C . ILE A 1 287 ? -6.807 19.117 10.546 1.00 84.12 287 ILE A C 1
ATOM 2333 O O . ILE A 1 287 ? -7.392 20.194 10.617 1.00 84.12 287 ILE A O 1
ATOM 2337 N N . TRP A 1 288 ? -5.724 18.925 9.798 1.00 78.50 288 TRP A N 1
ATOM 2338 C CA . TRP A 1 288 ? -5.010 20.022 9.137 1.00 78.50 288 TRP A CA 1
ATOM 2339 C C . TRP A 1 288 ? -5.157 20.038 7.612 1.00 78.50 288 TRP A C 1
ATOM 2341 O O . TRP A 1 288 ? -4.663 20.957 6.964 1.00 78.50 288 TRP A O 1
ATOM 2351 N N . ASN A 1 289 ? -5.820 19.041 7.018 1.00 75.06 289 ASN A N 1
ATOM 2352 C CA . ASN A 1 289 ? -6.123 19.010 5.587 1.00 75.06 289 ASN A CA 1
ATOM 2353 C C . ASN A 1 289 ? -7.413 18.230 5.289 1.00 75.06 289 ASN A C 1
ATOM 2355 O O . ASN A 1 289 ? -7.939 17.511 6.143 1.00 75.06 289 ASN A O 1
ATOM 2359 N N . GLU A 1 290 ? -7.905 18.378 4.060 1.00 76.12 290 GLU A N 1
ATOM 2360 C CA . GLU A 1 290 ? -9.119 17.718 3.572 1.00 76.12 290 GLU A CA 1
ATOM 2361 C C . GLU A 1 290 ? -9.006 16.191 3.563 1.00 76.12 290 GLU A C 1
ATOM 2363 O O . GLU A 1 290 ? -9.936 15.515 3.991 1.00 76.12 290 GLU A O 1
ATOM 2368 N N . HIS A 1 291 ? -7.856 15.628 3.180 1.00 77.75 291 HIS A N 1
ATOM 2369 C CA . HIS A 1 291 ? -7.672 14.174 3.134 1.00 77.75 291 HIS A CA 1
ATOM 2370 C C . HIS A 1 291 ? -7.899 13.517 4.500 1.00 77.75 291 HIS A C 1
ATOM 2372 O O . HIS A 1 291 ? -8.573 12.493 4.596 1.00 77.75 291 HIS A O 1
ATOM 2378 N N . ILE A 1 292 ? -7.357 14.109 5.565 1.00 82.38 292 ILE A N 1
ATOM 2379 C CA . ILE A 1 292 ? -7.520 13.618 6.937 1.00 82.38 292 ILE A CA 1
ATOM 2380 C C . ILE A 1 292 ? -8.973 13.759 7.387 1.00 82.38 292 ILE A C 1
ATOM 2382 O O . ILE A 1 292 ? -9.501 12.858 8.037 1.00 82.38 292 ILE A O 1
ATOM 2386 N N . PHE A 1 293 ? -9.642 14.854 7.024 1.00 86.38 293 PHE A N 1
ATOM 2387 C CA . PHE A 1 293 ? -11.062 15.015 7.316 1.00 86.38 293 PHE A CA 1
ATOM 2388 C C . PHE A 1 293 ? -11.910 13.927 6.648 1.00 86.38 293 PHE A C 1
ATOM 2390 O O . PHE A 1 293 ? -12.686 13.267 7.337 1.00 86.38 293 PHE A O 1
ATOM 2397 N N . TYR A 1 294 ? -11.728 13.691 5.344 1.00 83.81 294 TYR A N 1
ATOM 2398 C CA . TYR A 1 294 ? -12.453 12.653 4.600 1.00 83.81 294 TYR A CA 1
ATOM 2399 C C . TYR A 1 294 ? -12.228 11.256 5.184 1.00 83.81 294 TYR A C 1
ATOM 2401 O O . TYR A 1 294 ? -13.150 10.445 5.280 1.00 83.81 294 TYR A O 1
ATOM 2409 N N . GLU A 1 295 ? -11.006 10.979 5.621 1.00 88.56 295 GLU A N 1
ATOM 2410 C CA . GLU A 1 295 ? -10.642 9.739 6.296 1.00 88.56 295 GLU A CA 1
ATOM 2411 C C . GLU A 1 295 ? -11.406 9.543 7.624 1.00 88.56 295 GLU A C 1
ATOM 2413 O O . GLU A 1 295 ? -11.926 8.455 7.878 1.00 88.56 295 GLU A O 1
ATOM 2418 N N . TYR A 1 296 ? -11.553 10.588 8.449 1.00 94.38 296 TYR A N 1
ATOM 2419 C CA . TYR A 1 296 ? -12.381 10.531 9.665 1.00 94.38 296 TYR A CA 1
ATOM 2420 C C . TYR A 1 296 ? -13.885 10.494 9.376 1.00 94.38 296 TYR A C 1
ATOM 2422 O O . TYR A 1 296 ? -14.623 9.804 10.080 1.00 94.38 296 TYR A O 1
ATOM 2430 N N . GLN A 1 297 ? -14.348 11.189 8.338 1.00 91.88 297 GLN A N 1
ATOM 2431 C CA . GLN A 1 297 ? -15.740 11.131 7.900 1.00 91.88 297 GLN A CA 1
ATOM 2432 C C . GLN A 1 297 ? -16.119 9.707 7.471 1.00 91.88 297 GLN A C 1
ATOM 2434 O O . GLN A 1 297 ? -17.134 9.178 7.918 1.00 91.88 297 GLN A O 1
ATOM 2439 N N . THR A 1 298 ? -15.259 9.046 6.693 1.00 92.88 298 THR A N 1
ATOM 2440 C CA . THR A 1 298 ? -15.480 7.663 6.240 1.00 92.88 298 THR A CA 1
ATOM 2441 C C . THR A 1 298 ? -15.606 6.691 7.423 1.00 92.88 298 THR A C 1
ATOM 2443 O O . THR A 1 298 ? -16.425 5.774 7.386 1.00 92.88 298 THR A O 1
ATOM 2446 N N . ILE A 1 299 ? -14.850 6.909 8.509 1.00 97.00 299 ILE A N 1
ATOM 2447 C CA . ILE A 1 299 ? -14.978 6.116 9.746 1.00 97.00 299 ILE A CA 1
ATOM 2448 C C . ILE A 1 299 ? -16.387 6.248 10.346 1.00 97.00 299 ILE A C 1
ATOM 2450 O O . ILE A 1 299 ? -16.966 5.245 10.764 1.00 97.00 299 ILE A O 1
ATOM 2454 N N . LEU A 1 300 ? -16.949 7.462 10.397 1.00 96.62 300 LEU A N 1
ATOM 2455 C CA . LEU A 1 300 ? -18.305 7.681 10.912 1.00 96.62 300 LEU A CA 1
ATOM 2456 C C . LEU A 1 300 ? -19.367 7.032 10.026 1.00 96.62 300 LEU A C 1
ATOM 2458 O O . LEU A 1 300 ? -20.288 6.412 10.550 1.00 96.62 300 LEU A O 1
ATOM 2462 N N . GLU A 1 301 ? -19.223 7.133 8.706 1.00 94.75 301 GLU A N 1
ATOM 2463 C CA . GLU A 1 301 ? -20.144 6.503 7.754 1.00 94.75 301 GLU A CA 1
ATOM 2464 C C . GLU A 1 301 ? -20.173 4.978 7.919 1.00 94.75 301 GLU A C 1
ATOM 2466 O O . GLU A 1 301 ? -21.238 4.358 7.884 1.00 94.75 301 GLU A O 1
ATOM 2471 N N . ASP A 1 302 ? -19.014 4.351 8.130 1.00 96.81 302 ASP A N 1
ATOM 2472 C CA . ASP A 1 302 ? -18.945 2.914 8.398 1.00 96.81 302 ASP A CA 1
ATOM 2473 C C . ASP A 1 302 ? -19.483 2.552 9.787 1.00 96.81 302 ASP A C 1
ATOM 2475 O O . ASP A 1 302 ? -20.194 1.554 9.925 1.00 96.81 302 ASP A O 1
ATOM 2479 N N . ALA A 1 303 ? -19.225 3.380 10.802 1.00 97.50 303 ALA A N 1
ATOM 2480 C CA . ALA A 1 303 ? -19.798 3.196 12.133 1.00 97.50 303 ALA A CA 1
ATOM 2481 C C . ALA A 1 303 ? -21.332 3.295 12.124 1.00 97.50 303 ALA A C 1
ATOM 2483 O O . ALA A 1 303 ? -22.009 2.537 12.818 1.00 97.50 303 ALA A O 1
ATOM 2484 N N . GLU A 1 304 ? -21.903 4.187 11.313 1.00 96.88 304 GLU A N 1
ATOM 2485 C CA . GLU A 1 304 ? -23.352 4.297 11.120 1.00 96.88 304 GLU A CA 1
ATOM 2486 C C . GLU A 1 304 ? -23.925 3.047 10.457 1.00 96.88 304 GLU A C 1
ATOM 2488 O O . GLU A 1 304 ? -24.882 2.468 10.972 1.00 96.88 304 GLU A O 1
ATOM 2493 N N . LYS A 1 305 ? -23.294 2.564 9.380 1.00 95.81 305 LYS A N 1
ATOM 2494 C CA . LYS A 1 305 ? -23.697 1.319 8.701 1.00 95.81 305 LYS A CA 1
ATOM 2495 C C . LYS A 1 305 ? -23.639 0.097 9.618 1.00 95.81 305 LYS A C 1
ATOM 2497 O O . LYS A 1 305 ? -24.383 -0.858 9.403 1.00 95.81 305 LYS A O 1
ATOM 2502 N N . TRP A 1 306 ? -22.742 0.089 10.602 1.00 96.56 306 TRP A N 1
ATOM 2503 C CA . TRP A 1 306 ? -22.553 -1.035 11.524 1.00 96.56 306 TRP A CA 1
ATOM 2504 C C . TRP A 1 306 ? -23.204 -0.847 12.896 1.00 96.56 306 TRP A C 1
ATOM 2506 O O . TRP A 1 306 ? -23.109 -1.748 13.726 1.00 96.56 306 TRP A O 1
ATOM 2516 N N . GLY A 1 307 ? -23.881 0.278 13.135 1.00 94.88 307 GLY A N 1
ATOM 2517 C CA . GLY A 1 307 ? -24.573 0.553 14.396 1.00 94.88 307 GLY A CA 1
ATOM 2518 C C . GLY A 1 307 ? -23.660 0.903 15.578 1.00 94.88 307 GLY A C 1
ATOM 2519 O O . GLY A 1 307 ? -24.137 0.941 16.708 1.00 94.88 307 GLY A O 1
ATOM 2520 N N . THR A 1 308 ? -22.375 1.188 15.349 1.00 94.12 308 THR A N 1
ATOM 2521 C CA . THR A 1 308 ? -21.414 1.620 16.388 1.00 94.12 308 THR A CA 1
ATOM 2522 C C . THR A 1 308 ? -21.352 3.145 16.541 1.00 94.12 308 THR A C 1
ATOM 2524 O O . THR A 1 308 ? -20.700 3.664 17.445 1.00 94.12 308 THR A O 1
ATOM 2527 N N . SER A 1 309 ? -22.080 3.894 15.705 1.00 92.88 309 SER A N 1
ATOM 2528 C CA . SER A 1 309 ? -22.134 5.364 15.741 1.00 92.88 309 SER A CA 1
ATOM 2529 C C . SER A 1 309 ? -22.883 5.965 16.938 1.00 92.88 309 SER A C 1
ATOM 2531 O O . SER A 1 309 ? -22.857 7.182 17.111 1.00 92.88 309 SER A O 1
ATOM 2533 N N . GLN A 1 310 ? -23.555 5.139 17.748 1.00 92.12 310 GLN A N 1
ATOM 2534 C CA . GLN A 1 310 ? -24.256 5.569 18.967 1.00 92.12 310 GLN A CA 1
ATOM 2535 C C . GLN A 1 310 ? -23.323 5.683 20.180 1.00 92.12 310 GLN A C 1
ATOM 2537 O O . GLN A 1 310 ? -23.708 6.213 21.220 1.00 92.12 310 GLN A O 1
ATOM 2542 N N . GLU A 1 311 ? -22.097 5.172 20.075 1.00 94.62 311 GLU A N 1
ATOM 2543 C CA . GLU A 1 311 ? -21.138 5.241 21.167 1.00 94.62 311 GLU A CA 1
ATOM 2544 C C . GLU A 1 311 ? -20.574 6.666 21.354 1.00 94.62 311 GLU A C 1
ATOM 2546 O O . GLU A 1 311 ? -20.403 7.403 20.377 1.00 94.62 311 GLU A O 1
ATOM 2551 N N . PRO A 1 312 ? -20.174 7.055 22.584 1.00 97.12 312 PRO A N 1
ATOM 2552 C CA . PRO A 1 312 ? -19.711 8.417 22.881 1.00 97.12 312 PRO A CA 1
ATOM 2553 C C . PRO A 1 312 ? -18.541 8.914 22.016 1.00 97.12 312 PRO A C 1
ATOM 2555 O O . PRO A 1 312 ? -18.420 10.112 21.762 1.00 97.12 312 PRO A O 1
ATOM 2558 N N . TRP A 1 313 ? -17.682 8.009 21.537 1.00 97.12 313 TRP A N 1
ATOM 2559 C CA . TRP A 1 313 ? -16.542 8.362 20.685 1.00 97.12 313 TRP A CA 1
ATOM 2560 C C . TRP A 1 313 ? -16.978 8.908 19.320 1.00 97.12 313 TRP A C 1
ATOM 2562 O O . TRP A 1 313 ? -16.339 9.817 18.794 1.00 97.12 313 TRP A O 1
ATOM 2572 N N . ALA A 1 314 ? -18.061 8.369 18.750 1.00 97.12 314 ALA A N 1
ATOM 2573 C CA . ALA A 1 314 ? -18.554 8.776 17.441 1.00 97.12 314 ALA A CA 1
ATOM 2574 C C . ALA A 1 314 ? -19.167 10.176 17.527 1.00 97.12 314 ALA A C 1
ATOM 2576 O O . ALA A 1 314 ? -18.941 11.006 16.649 1.00 97.12 314 ALA A O 1
ATOM 2577 N N . GLN A 1 315 ? -19.859 10.470 18.631 1.00 96.94 315 GLN A N 1
ATOM 2578 C CA . GLN A 1 315 ? -20.363 11.809 18.920 1.00 96.94 315 GLN A CA 1
ATOM 2579 C C . GLN A 1 315 ? -19.222 12.823 19.106 1.00 96.94 315 GLN A C 1
ATOM 2581 O O . GLN A 1 315 ? -19.251 13.886 18.489 1.00 96.94 315 GLN A O 1
ATOM 2586 N N . ALA A 1 316 ? -18.176 12.476 19.863 1.00 97.44 316 ALA A N 1
ATOM 2587 C CA . ALA A 1 316 ? -16.991 13.327 20.009 1.00 97.44 316 ALA A CA 1
ATOM 2588 C C . ALA A 1 316 ? -16.297 13.602 18.658 1.00 97.44 316 ALA A C 1
ATOM 2590 O O . ALA A 1 316 ? -15.848 14.719 18.398 1.00 97.44 316 ALA A O 1
ATOM 2591 N N . LEU A 1 317 ? -16.242 12.609 17.764 1.00 96.44 317 LEU A N 1
ATOM 2592 C CA . LEU A 1 317 ? -15.667 12.784 16.430 1.00 96.44 317 LEU A CA 1
ATOM 2593 C C . LEU A 1 317 ? -16.551 13.669 15.536 1.00 96.44 317 LEU A C 1
ATOM 2595 O O . LEU A 1 317 ? -16.028 14.523 14.824 1.00 96.44 317 LEU A O 1
ATOM 2599 N N . LYS A 1 318 ? -17.882 13.522 15.604 1.00 95.25 318 LYS A N 1
ATOM 2600 C CA . LYS A 1 318 ? -18.841 14.411 14.919 1.00 95.25 318 LYS A CA 1
ATOM 2601 C C . LYS A 1 318 ? -18.678 15.862 15.367 1.00 95.25 318 LYS A C 1
ATOM 2603 O O . LYS A 1 318 ? -18.582 16.750 14.523 1.00 95.25 318 LYS A O 1
ATOM 2608 N N . GLU A 1 319 ? -18.582 16.094 16.677 1.00 94.62 319 GLU A N 1
ATOM 2609 C CA . GLU A 1 319 ? -18.283 17.410 17.255 1.00 94.62 319 GLU A CA 1
ATOM 2610 C C . GLU A 1 319 ? -16.980 17.965 16.680 1.00 94.62 319 GLU A C 1
ATOM 2612 O O . GLU A 1 319 ? -16.965 19.082 16.160 1.00 94.62 319 GLU A O 1
ATOM 2617 N N . ARG A 1 320 ? -15.909 17.162 16.672 1.00 92.62 320 ARG A N 1
ATOM 2618 C CA . ARG A 1 320 ? -14.614 17.59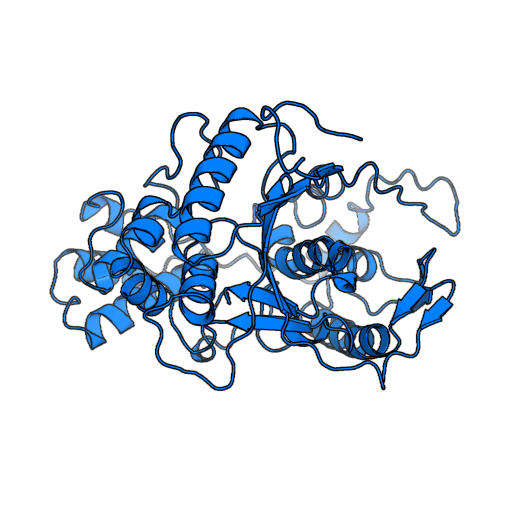2 16.144 1.00 92.62 320 ARG A CA 1
ATOM 2619 C C . ARG A 1 320 ? -14.680 18.007 14.676 1.00 92.62 320 ARG A C 1
ATOM 2621 O O . ARG A 1 320 ? -14.105 19.038 14.315 1.00 92.62 320 ARG A O 1
ATOM 2628 N N . LEU A 1 321 ? -15.337 17.204 13.838 1.00 89.88 321 LEU A N 1
ATOM 2629 C CA . LEU A 1 321 ? -15.467 17.466 12.403 1.00 89.88 321 LEU A CA 1
ATOM 2630 C C . LEU A 1 321 ? -16.362 18.682 12.122 1.00 89.88 321 LEU A C 1
ATOM 2632 O O . LEU A 1 321 ? -16.079 19.439 11.195 1.00 89.88 321 LEU A O 1
ATOM 2636 N N . SER A 1 322 ? -17.377 18.936 12.955 1.00 88.38 322 SER A N 1
ATOM 2637 C CA . SER A 1 322 ? -18.274 20.097 12.818 1.00 88.38 322 SER A CA 1
ATOM 2638 C C . SER A 1 322 ? -17.561 21.446 12.950 1.00 88.38 322 SER A C 1
ATOM 2640 O O . SER A 1 322 ? -18.018 22.444 12.396 1.00 88.38 322 SER A O 1
ATOM 2642 N N . LEU A 1 323 ? -16.407 21.472 13.627 1.00 84.12 323 LEU A N 1
ATOM 2643 C CA . LEU A 1 323 ? -15.614 22.688 13.798 1.00 84.12 323 LEU A CA 1
ATOM 2644 C C . LEU A 1 323 ? -14.968 23.164 12.489 1.00 84.12 323 LEU A C 1
ATOM 2646 O O . LEU A 1 323 ? -14.545 24.313 12.428 1.00 84.12 323 LEU A O 1
ATOM 2650 N N . GLY A 1 324 ? -14.884 22.317 11.453 1.00 63.34 324 GLY A N 1
ATOM 2651 C CA . GLY A 1 324 ? -14.611 22.729 10.069 1.00 63.34 324 GLY A CA 1
ATOM 2652 C C . GLY A 1 324 ? -13.347 23.564 9.824 1.00 63.34 324 GLY A C 1
ATOM 2653 O O . GLY A 1 324 ? -13.262 24.240 8.800 1.00 63.34 324 GLY A O 1
ATOM 2654 N N . VAL A 1 325 ? -12.373 23.576 10.743 1.00 56.19 325 VAL A N 1
ATOM 2655 C CA . VAL A 1 325 ? -11.209 24.463 10.619 1.00 56.19 325 VAL A CA 1
ATOM 2656 C C . VAL A 1 325 ? -10.201 23.863 9.647 1.00 56.19 325 VAL A C 1
ATOM 2658 O O . VAL A 1 325 ? -9.253 23.194 10.044 1.00 56.19 325 VAL A O 1
ATOM 2661 N N . TYR A 1 326 ? -10.391 24.150 8.364 1.00 57.91 326 TYR A N 1
ATOM 2662 C CA . TYR A 1 326 ? -9.305 24.132 7.397 1.00 57.91 326 TYR A CA 1
ATOM 2663 C C . TYR A 1 326 ? -8.703 25.534 7.362 1.00 57.91 326 TYR A C 1
ATOM 2665 O O . TYR A 1 326 ? -9.384 26.469 6.927 1.00 57.91 326 TYR A O 1
ATOM 2673 N N . PRO A 1 327 ? -7.444 25.752 7.772 1.00 42.38 327 PRO A N 1
ATOM 2674 C CA . PRO A 1 327 ? -6.743 26.906 7.250 1.00 42.38 327 PRO A CA 1
ATOM 2675 C C . PRO A 1 327 ? -6.663 26.701 5.734 1.00 42.38 327 PRO A C 1
ATOM 2677 O O . PRO A 1 327 ? -5.907 25.857 5.259 1.00 42.38 327 PRO A O 1
ATOM 2680 N N . ALA A 1 328 ? -7.472 27.435 4.964 1.00 33.47 328 ALA A N 1
ATOM 2681 C CA . ALA A 1 328 ? -7.303 27.469 3.520 1.00 33.47 328 ALA A CA 1
ATOM 2682 C C . ALA A 1 328 ? -5.832 27.826 3.245 1.00 33.47 328 ALA A C 1
ATOM 2684 O O . ALA A 1 328 ? -5.364 28.852 3.765 1.00 33.47 328 ALA A O 1
ATOM 2685 N N . PRO A 1 329 ? -5.068 27.031 2.472 1.00 39.66 329 PRO A N 1
ATOM 2686 C CA . PRO A 1 329 ? -3.773 27.496 2.011 1.00 39.66 329 PRO A CA 1
ATOM 2687 C C . PRO A 1 329 ? -4.034 28.794 1.246 1.00 39.66 329 PRO A C 1
ATOM 2689 O O . PRO A 1 329 ? -4.778 28.803 0.266 1.00 39.66 329 PRO A O 1
ATOM 2692 N N . LYS A 1 330 ? -3.499 29.924 1.734 1.00 31.34 330 LYS A N 1
ATOM 2693 C CA . LYS A 1 330 ? -3.678 31.220 1.067 1.00 31.34 330 LYS A CA 1
ATOM 2694 C C . LYS A 1 330 ? -3.265 31.044 -0.399 1.00 31.34 330 LYS A C 1
ATOM 2696 O O . LYS A 1 330 ? -2.100 30.705 -0.633 1.00 31.34 330 LYS A O 1
ATOM 2701 N N . PRO A 1 331 ? -4.154 31.267 -1.383 1.00 31.97 331 PRO A N 1
ATOM 2702 C CA . PRO A 1 331 ? -3.762 31.172 -2.776 1.00 31.97 331 PRO A CA 1
ATOM 2703 C C . PRO A 1 331 ? -2.704 32.244 -3.026 1.00 31.97 331 PRO A C 1
ATOM 2705 O O . PRO A 1 331 ? -2.984 33.441 -2.969 1.00 31.97 331 PRO A O 1
ATOM 2708 N N . LEU A 1 332 ? -1.462 31.826 -3.278 1.00 38.22 332 LEU A N 1
ATOM 2709 C CA . LEU A 1 332 ? -0.455 32.748 -3.787 1.00 38.22 332 LEU A CA 1
ATOM 2710 C C . LEU A 1 332 ? -0.945 33.238 -5.149 1.00 38.22 332 LEU A C 1
ATOM 2712 O O . LEU A 1 332 ? -1.228 32.431 -6.045 1.00 38.22 332 LEU A O 1
ATOM 2716 N N . THR A 1 333 ? -1.057 34.555 -5.293 1.00 34.69 333 THR A N 1
ATOM 2717 C CA . THR A 1 333 ? -1.465 35.192 -6.548 1.00 34.69 333 THR A CA 1
ATOM 2718 C C . THR A 1 333 ? -0.434 34.886 -7.642 1.00 34.69 333 THR A C 1
ATOM 2720 O O . THR A 1 333 ? 0.745 34.665 -7.358 1.00 34.69 333 THR A O 1
ATOM 2723 N N . PHE A 1 334 ? -0.850 34.860 -8.912 1.00 35.25 334 PHE A N 1
ATOM 2724 C CA . PHE A 1 334 ? 0.040 34.609 -10.060 1.00 35.25 334 PHE A CA 1
ATOM 2725 C C . PHE A 1 334 ? 1.357 35.434 -10.032 1.00 35.25 334 PHE A C 1
ATOM 2727 O O . PHE A 1 334 ? 2.422 34.862 -10.287 1.00 35.25 334 PHE A O 1
ATOM 2734 N N . PRO A 1 335 ? 1.364 36.716 -9.601 1.00 32.28 335 PRO A N 1
ATOM 2735 C CA . PRO A 1 335 ? 2.599 37.489 -9.426 1.00 32.28 335 PRO A CA 1
ATOM 2736 C C . PRO A 1 335 ? 3.512 36.976 -8.296 1.00 32.28 335 PRO A C 1
ATOM 2738 O O . PRO A 1 335 ? 4.734 36.982 -8.435 1.00 32.28 335 PRO A O 1
ATOM 2741 N N . GLN A 1 336 ? 2.949 36.469 -7.193 1.00 35.75 336 GLN A N 1
ATOM 2742 C CA . GLN A 1 336 ? 3.717 35.872 -6.089 1.00 35.75 336 GLN A CA 1
ATOM 2743 C C . GLN A 1 336 ? 4.345 34.524 -6.485 1.00 35.75 336 GLN A C 1
ATOM 2745 O O . GLN A 1 336 ? 5.431 34.187 -6.008 1.00 35.75 336 GLN A O 1
ATOM 2750 N N . ARG A 1 337 ? 3.711 33.788 -7.411 1.00 38.59 337 ARG A N 1
ATOM 2751 C CA . ARG A 1 337 ? 4.262 32.562 -8.022 1.00 38.59 337 ARG A CA 1
ATOM 2752 C C . ARG A 1 337 ? 5.470 32.870 -8.918 1.00 38.59 337 ARG A C 1
ATOM 2754 O O . ARG A 1 337 ? 6.478 32.171 -8.850 1.00 38.59 337 ARG A O 1
ATOM 2761 N N . MET A 1 338 ? 5.417 33.958 -9.689 1.00 30.16 338 MET A N 1
ATOM 2762 C CA . MET A 1 338 ? 6.534 34.432 -10.525 1.00 30.16 338 MET A CA 1
ATOM 2763 C C . MET A 1 338 ? 7.717 34.968 -9.701 1.00 30.16 338 MET A C 1
ATOM 2765 O O . MET A 1 338 ? 8.867 34.675 -10.018 1.00 30.16 338 MET A O 1
ATOM 2769 N N . GLY A 1 339 ? 7.458 35.682 -8.599 1.00 29.28 339 GLY A N 1
ATOM 2770 C CA . GLY A 1 339 ? 8.514 36.210 -7.722 1.00 29.28 339 GLY A CA 1
ATOM 2771 C C . GLY A 1 339 ? 9.320 35.133 -6.977 1.00 29.28 339 GLY A C 1
ATOM 2772 O O . GLY A 1 339 ? 10.505 35.332 -6.709 1.00 29.28 339 GLY A O 1
ATOM 2773 N N . LYS A 1 340 ? 8.714 33.970 -6.677 1.00 32.38 340 LYS A N 1
ATOM 2774 C CA . LYS A 1 340 ? 9.409 32.805 -6.085 1.00 32.38 340 LYS A CA 1
ATOM 2775 C C . LYS A 1 340 ? 10.066 31.881 -7.125 1.00 32.38 340 LYS A C 1
ATOM 2777 O O . LYS A 1 340 ? 11.056 31.238 -6.772 1.00 32.38 340 LYS A O 1
ATOM 2782 N N . ARG A 1 341 ? 9.592 31.864 -8.385 1.00 32.84 341 ARG A N 1
ATOM 2783 C CA . ARG A 1 341 ? 10.192 31.101 -9.509 1.00 32.84 341 ARG A CA 1
ATOM 2784 C C . ARG A 1 341 ? 11.668 31.439 -9.754 1.00 32.84 341 ARG A C 1
ATOM 2786 O O . ARG A 1 341 ? 12.415 30.582 -10.201 1.00 32.84 341 ARG A O 1
ATOM 2793 N N . ILE A 1 342 ? 12.099 32.661 -9.430 1.00 31.38 342 ILE A N 1
ATOM 2794 C CA . ILE A 1 342 ? 13.470 33.132 -9.697 1.00 31.38 342 ILE A CA 1
ATOM 2795 C C . ILE A 1 342 ? 14.463 32.731 -8.584 1.00 31.38 342 ILE A C 1
ATOM 2797 O O . ILE A 1 342 ? 15.668 32.743 -8.811 1.00 31.38 342 ILE A O 1
ATOM 2801 N N . LYS A 1 343 ? 13.999 32.325 -7.390 1.00 28.02 343 LYS A N 1
ATOM 2802 C CA . LYS A 1 343 ? 14.885 32.053 -6.235 1.00 28.02 343 LYS A CA 1
ATOM 2803 C C . LYS A 1 343 ? 15.092 30.579 -5.874 1.00 28.02 343 LYS A C 1
ATOM 2805 O O . LYS A 1 343 ? 15.954 30.306 -5.049 1.00 28.02 343 LYS A O 1
ATOM 2810 N N . HIS A 1 344 ? 14.358 29.649 -6.482 1.00 31.72 344 HIS A N 1
ATOM 2811 C CA . HIS A 1 344 ? 14.471 28.212 -6.192 1.00 31.72 344 HIS A CA 1
ATOM 2812 C C . HIS A 1 344 ? 14.941 27.411 -7.412 1.00 31.72 344 HIS A C 1
ATOM 2814 O O . HIS A 1 344 ? 14.438 26.329 -7.692 1.00 31.72 344 HIS A O 1
ATOM 2820 N N . PHE A 1 345 ? 15.934 27.940 -8.135 1.00 28.48 345 PHE A N 1
ATOM 2821 C CA . PHE A 1 345 ? 16.825 27.060 -8.883 1.00 28.48 345 PHE A CA 1
ATOM 2822 C C . PHE A 1 345 ? 17.655 26.292 -7.856 1.00 28.48 345 PHE A C 1
ATOM 2824 O O . PHE A 1 345 ? 18.389 26.885 -7.066 1.00 28.48 345 PHE A O 1
ATOM 2831 N N . LEU A 1 346 ? 17.455 24.978 -7.847 1.00 28.48 346 LEU A N 1
ATOM 2832 C CA . LEU A 1 346 ? 18.198 24.003 -7.071 1.00 28.48 346 LEU A CA 1
ATOM 2833 C C . LEU A 1 346 ? 19.693 24.324 -6.999 1.00 28.48 346 LEU A C 1
ATOM 2835 O O . LEU A 1 346 ? 20.326 24.689 -7.992 1.00 28.48 346 LEU A O 1
ATOM 2839 N N . TYR A 1 347 ? 20.240 24.041 -5.818 1.00 29.78 347 TYR A N 1
ATOM 2840 C CA . TYR A 1 347 ? 21.613 23.614 -5.571 1.00 29.78 347 TYR A CA 1
ATOM 2841 C C . TYR A 1 347 ? 21.953 22.353 -6.398 1.00 29.78 347 TYR A C 1
ATOM 2843 O O . TYR A 1 347 ? 22.282 21.297 -5.876 1.00 29.78 347 TYR A O 1
ATOM 2851 N N . TYR A 1 348 ? 21.905 22.458 -7.719 1.00 31.47 348 TYR A N 1
ATOM 2852 C CA . TYR A 1 348 ? 22.908 21.839 -8.560 1.00 31.47 348 TYR A CA 1
ATOM 2853 C C . TYR A 1 348 ? 23.785 22.999 -8.976 1.00 31.47 348 TYR A C 1
ATOM 2855 O O . TYR A 1 348 ? 23.310 23.954 -9.591 1.00 31.47 348 TYR A O 1
ATOM 2863 N N . LYS A 1 349 ? 25.064 22.958 -8.604 1.00 26.67 349 LYS A N 1
ATOM 2864 C CA . LYS A 1 349 ? 26.050 23.828 -9.230 1.00 26.67 349 LYS A CA 1
ATOM 2865 C C . LYS A 1 349 ? 25.900 23.570 -10.731 1.00 26.67 349 LYS A C 1
ATOM 2867 O O . LYS A 1 349 ? 26.226 22.484 -11.204 1.00 26.67 349 LYS A O 1
ATOM 2872 N N . LYS A 1 350 ? 25.289 24.519 -11.443 1.00 30.95 350 LYS A N 1
ATOM 2873 C CA . LYS A 1 350 ? 25.187 24.538 -12.898 1.00 30.95 350 LYS A CA 1
ATOM 2874 C C . LYS A 1 350 ? 26.597 24.836 -13.405 1.00 30.95 350 LYS A C 1
ATOM 2876 O O . LYS A 1 350 ? 26.895 25.942 -13.828 1.00 30.95 350 LYS A O 1
ATOM 2881 N N . GLU A 1 351 ? 27.499 23.882 -13.215 1.00 34.38 351 GLU A N 1
ATOM 2882 C CA . GLU A 1 351 ? 28.696 23.787 -14.029 1.00 34.38 351 GLU A CA 1
ATOM 2883 C C . GLU A 1 351 ? 28.191 23.217 -15.348 1.00 34.38 351 GLU A C 1
ATOM 2885 O O . GLU A 1 351 ? 27.610 22.133 -15.365 1.00 34.38 351 GLU A O 1
ATOM 2890 N N . ASP A 1 352 ? 28.261 24.032 -16.399 1.00 43.00 352 ASP A N 1
ATOM 2891 C CA . ASP A 1 352 ? 27.799 23.735 -17.753 1.00 43.00 352 ASP A CA 1
ATOM 2892 C C . ASP A 1 352 ? 27.859 22.242 -18.099 1.00 43.00 352 ASP A C 1
ATOM 2894 O O . ASP A 1 352 ? 28.936 21.673 -18.264 1.00 43.00 352 ASP A O 1
ATOM 2898 N N . ALA A 1 353 ? 26.705 21.592 -18.245 1.00 35.41 353 ALA A N 1
ATOM 2899 C CA . ALA A 1 353 ? 26.666 20.250 -18.804 1.00 35.41 353 ALA A CA 1
ATOM 2900 C C . ALA A 1 353 ? 25.284 19.933 -19.366 1.00 35.41 353 ALA A C 1
ATOM 2902 O O . ALA A 1 353 ? 24.283 19.911 -18.654 1.00 35.41 353 ALA A O 1
ATOM 2903 N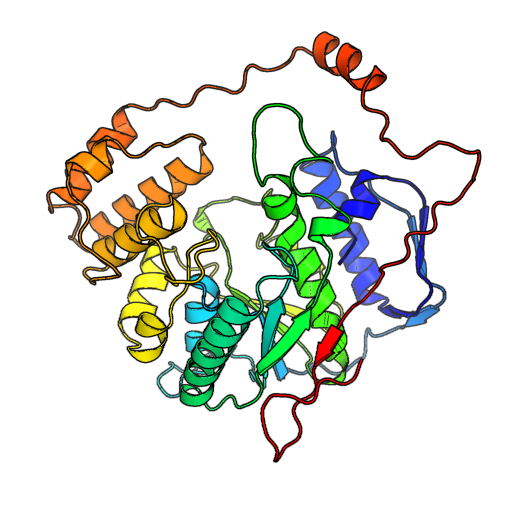 N . ALA A 1 354 ? 25.252 19.590 -20.650 1.00 38.22 354 ALA A N 1
ATOM 2904 C CA . ALA A 1 354 ? 24.105 19.062 -21.383 1.00 38.22 354 ALA A CA 1
ATOM 2905 C C . ALA A 1 354 ? 23.596 17.686 -20.872 1.00 38.22 354 ALA A C 1
ATOM 2907 O O . ALA A 1 354 ? 22.853 17.004 -21.572 1.00 38.22 354 ALA A O 1
ATOM 2908 N N . SER A 1 355 ? 24.000 17.249 -19.672 1.00 32.97 355 SER A N 1
ATOM 2909 C CA . SER A 1 355 ? 23.600 15.985 -19.044 1.00 32.97 355 SER A CA 1
ATOM 2910 C C . SER A 1 355 ? 23.924 15.981 -17.543 1.00 32.97 355 SER A C 1
ATOM 2912 O O . SER A 1 355 ? 25.058 16.280 -17.169 1.00 32.97 355 SER A O 1
ATOM 2914 N N . VAL A 1 356 ? 22.982 15.554 -16.694 1.00 37.00 356 VAL A N 1
ATOM 2915 C CA . VAL A 1 356 ? 23.216 15.249 -15.269 1.00 37.00 356 VAL A CA 1
ATOM 2916 C C . VAL A 1 356 ? 23.301 13.731 -15.100 1.00 37.00 356 VAL A C 1
ATOM 2918 O O . VAL A 1 356 ? 22.384 13.005 -15.479 1.00 37.00 356 VAL A O 1
ATOM 2921 N N . ARG A 1 357 ? 24.403 13.222 -14.533 1.00 31.70 357 ARG A N 1
ATOM 2922 C CA . ARG A 1 357 ? 24.584 11.789 -14.246 1.00 31.70 357 ARG A CA 1
ATOM 2923 C C . ARG A 1 357 ? 24.227 11.513 -12.782 1.00 31.70 357 ARG A C 1
ATOM 2925 O O . ARG A 1 357 ? 25.046 11.743 -11.898 1.00 31.70 357 ARG A O 1
ATOM 2932 N N . ILE A 1 358 ? 23.024 10.998 -12.525 1.00 37.50 358 ILE A N 1
ATOM 2933 C CA . ILE A 1 358 ? 22.607 10.556 -11.184 1.00 37.50 358 ILE A CA 1
ATOM 2934 C C . ILE A 1 358 ? 23.133 9.134 -10.957 1.00 37.50 358 ILE A C 1
ATOM 2936 O O . ILE A 1 358 ? 22.724 8.191 -11.633 1.00 37.50 358 ILE A O 1
ATOM 2940 N N . LYS A 1 359 ? 24.066 8.968 -10.015 1.00 31.08 359 LYS A N 1
ATOM 2941 C CA . LYS A 1 359 ? 24.544 7.651 -9.579 1.00 31.08 359 LYS A CA 1
ATOM 2942 C C . LYS A 1 359 ? 23.681 7.209 -8.396 1.00 31.08 359 LYS A C 1
ATOM 2944 O O . LYS A 1 359 ? 23.831 7.750 -7.307 1.00 31.08 359 LYS A O 1
ATOM 2949 N N . ILE A 1 360 ? 22.781 6.244 -8.606 1.00 38.16 360 ILE A N 1
ATOM 2950 C CA . ILE A 1 360 ? 22.044 5.585 -7.515 1.00 38.16 360 ILE A CA 1
ATOM 2951 C C . ILE A 1 360 ? 23.074 4.769 -6.724 1.00 38.16 360 ILE A C 1
ATOM 2953 O O . ILE A 1 360 ? 23.481 3.682 -7.136 1.00 38.16 360 ILE A O 1
ATOM 2957 N N . LEU A 1 361 ? 23.588 5.344 -5.640 1.00 31.41 361 LEU A N 1
ATOM 2958 C CA . LEU A 1 361 ? 24.622 4.732 -4.812 1.00 31.41 361 LEU A CA 1
ATOM 2959 C C . LEU A 1 361 ? 23.974 3.757 -3.823 1.00 31.41 361 LEU A C 1
ATOM 2961 O O . LEU A 1 361 ? 23.743 4.103 -2.674 1.00 31.41 361 LEU A O 1
ATOM 2965 N N . GLY A 1 362 ? 23.700 2.537 -4.290 1.00 35.28 362 GLY A N 1
ATOM 2966 C CA . GLY A 1 362 ? 23.471 1.371 -3.434 1.00 35.28 362 GLY A CA 1
ATOM 2967 C C . GLY A 1 362 ? 22.016 0.921 -3.325 1.00 35.28 362 GLY A C 1
ATOM 2968 O O . GLY A 1 362 ? 21.263 1.397 -2.485 1.00 35.28 362 GLY A O 1
ATOM 2969 N N . LEU A 1 363 ? 21.655 -0.086 -4.119 1.00 37.84 363 LEU A N 1
ATOM 2970 C CA . LEU A 1 363 ? 20.549 -0.983 -3.801 1.00 37.84 363 LEU A CA 1
ATOM 2971 C C . LEU A 1 363 ? 21.148 -2.186 -3.062 1.00 37.84 363 LEU A C 1
ATOM 2973 O O . LEU A 1 363 ? 21.903 -2.948 -3.665 1.00 37.84 363 LEU A O 1
ATOM 2977 N N . ARG A 1 364 ? 20.849 -2.362 -1.770 1.00 40.06 364 ARG A N 1
ATOM 2978 C CA . ARG A 1 364 ? 21.295 -3.557 -1.031 1.00 40.06 364 ARG A CA 1
ATOM 2979 C C . ARG A 1 364 ? 20.224 -4.639 -1.117 1.00 40.06 364 ARG A C 1
ATOM 2981 O O . ARG A 1 364 ? 19.156 -4.507 -0.514 1.00 40.06 364 ARG A O 1
ATOM 2988 N N . ILE A 1 365 ? 20.520 -5.703 -1.862 1.00 38.88 365 ILE A N 1
ATOM 2989 C CA . ILE A 1 365 ? 19.684 -6.905 -1.961 1.00 38.88 365 ILE A CA 1
ATOM 2990 C C . ILE A 1 365 ? 20.249 -7.961 -1.014 1.00 38.88 365 ILE A C 1
ATOM 2992 O O . ILE A 1 365 ? 21.354 -8.458 -1.213 1.00 38.88 365 ILE A O 1
ATOM 2996 N N . TYR A 1 366 ? 19.476 -8.359 -0.005 1.00 42.09 366 TYR A N 1
ATOM 2997 C CA . TYR A 1 366 ? 19.905 -9.394 0.937 1.00 42.09 366 TYR A CA 1
ATOM 2998 C C . TYR A 1 366 ? 19.336 -10.752 0.513 1.00 42.09 366 TYR A C 1
ATOM 3000 O O . TYR A 1 366 ? 18.126 -10.905 0.347 1.00 42.09 366 TYR A O 1
ATOM 3008 N N . LYS A 1 367 ? 20.202 -11.762 0.357 1.00 34.50 367 LYS A N 1
ATOM 3009 C CA . LYS A 1 367 ? 19.808 -13.142 0.024 1.00 34.50 367 LYS A CA 1
ATOM 3010 C C . LYS A 1 367 ? 19.987 -14.049 1.246 1.00 34.50 367 LYS A C 1
ATOM 3012 O O . LYS A 1 367 ? 21.105 -14.217 1.725 1.00 34.50 367 LYS A O 1
ATOM 3017 N N . ARG A 1 368 ? 18.906 -14.662 1.742 1.00 35.88 368 ARG A N 1
ATOM 3018 C CA . ARG A 1 368 ? 18.952 -15.631 2.857 1.00 35.88 368 ARG A CA 1
ATOM 3019 C C . ARG A 1 368 ? 19.650 -16.929 2.410 1.00 35.88 368 ARG A C 1
ATOM 3021 O O . ARG A 1 368 ? 19.266 -17.510 1.394 1.00 35.88 368 ARG A O 1
ATOM 3028 N N . LYS A 1 369 ? 20.645 -17.415 3.168 1.00 34.38 369 LYS A N 1
ATOM 3029 C CA . LYS A 1 369 ? 21.121 -18.812 3.070 1.00 34.38 369 LYS A CA 1
ATOM 3030 C C . LYS A 1 369 ? 20.075 -19.730 3.707 1.00 34.38 369 LYS A C 1
ATOM 3032 O O . LYS A 1 369 ? 19.562 -19.407 4.774 1.00 34.38 369 LYS A O 1
ATOM 3037 N N . LYS A 1 370 ? 19.768 -20.860 3.059 1.00 37.97 370 LYS A N 1
ATOM 3038 C CA . LYS A 1 370 ? 18.768 -21.830 3.543 1.00 37.97 370 LYS A CA 1
ATOM 3039 C C . LYS A 1 370 ? 19.072 -22.359 4.952 1.00 37.97 370 LYS A C 1
ATOM 3041 O O . LYS A 1 370 ? 18.131 -22.684 5.658 1.00 37.97 370 LYS A O 1
ATOM 3046 N N . GLU A 1 371 ? 20.331 -22.350 5.388 1.00 37.94 371 GLU A N 1
ATOM 3047 C CA . GLU A 1 371 ? 20.750 -22.752 6.735 1.00 37.94 371 GLU A CA 1
ATOM 3048 C C . GLU A 1 371 ? 21.943 -21.877 7.178 1.00 37.94 371 GLU A C 1
ATOM 3050 O O . GLU A 1 371 ? 22.969 -21.830 6.494 1.00 37.94 371 GLU A O 1
ATOM 3055 N N . GLY A 1 372 ? 21.797 -21.116 8.272 1.00 41.78 372 GLY A N 1
ATOM 3056 C CA . GLY A 1 372 ? 22.872 -20.319 8.886 1.00 41.78 372 GLY A CA 1
ATOM 3057 C C . GLY A 1 372 ? 22.389 -19.078 9.668 1.00 41.78 372 GLY A C 1
ATOM 3058 O O . GLY A 1 372 ? 21.303 -18.574 9.373 1.00 41.78 372 GLY A O 1
ATOM 3059 N N . PRO A 1 373 ? 23.162 -18.566 10.655 1.00 34.44 373 PRO A N 1
ATOM 3060 C CA . PRO A 1 373 ? 22.757 -17.438 11.506 1.00 34.44 373 PRO A CA 1
ATOM 3061 C C . PRO A 1 373 ? 22.597 -16.118 10.732 1.00 34.44 373 PRO A C 1
ATOM 3063 O O . PRO A 1 373 ? 23.269 -15.898 9.723 1.00 34.44 373 PRO A O 1
ATOM 3066 N N . LEU A 1 374 ? 21.756 -15.220 11.268 1.00 45.06 374 LEU A N 1
ATOM 3067 C CA . LEU A 1 374 ? 21.264 -13.937 10.719 1.00 45.06 374 LEU A CA 1
ATOM 3068 C C . LEU A 1 374 ? 22.306 -12.934 10.161 1.00 45.06 374 LEU A C 1
ATOM 3070 O O . LEU A 1 374 ? 21.912 -11.940 9.557 1.00 45.06 374 LEU A O 1
ATOM 3074 N N . HIS A 1 375 ? 23.614 -13.154 10.322 1.00 32.75 375 HIS A N 1
ATOM 3075 C CA . HIS A 1 375 ? 24.635 -12.101 10.193 1.00 32.75 375 HIS A CA 1
ATOM 3076 C C . HIS A 1 375 ? 25.514 -12.132 8.932 1.00 32.75 375 HIS A C 1
ATOM 3078 O O . HIS A 1 375 ? 26.544 -11.466 8.903 1.00 32.75 375 HIS A O 1
ATOM 3084 N N . GLN A 1 376 ? 25.152 -12.856 7.870 1.00 31.22 376 GLN A N 1
ATOM 3085 C CA . GLN A 1 376 ? 25.925 -12.806 6.617 1.00 31.22 376 GLN A CA 1
ATOM 3086 C C . GLN A 1 376 ? 25.133 -12.149 5.482 1.00 31.22 376 GLN A C 1
ATOM 3088 O O . GLN A 1 376 ? 24.486 -12.827 4.686 1.00 31.22 376 GLN A O 1
ATOM 3093 N N . SER A 1 377 ? 25.222 -10.819 5.385 1.00 31.42 377 SER A N 1
ATOM 3094 C CA . SER A 1 377 ? 24.942 -10.085 4.146 1.00 31.42 377 SER A CA 1
ATOM 3095 C C . SER A 1 377 ? 26.096 -10.269 3.152 1.00 31.42 377 SER A C 1
ATOM 3097 O O . SER A 1 377 ? 27.257 -10.325 3.552 1.00 31.42 377 SER A O 1
ATOM 3099 N N . ARG A 1 378 ? 25.797 -10.340 1.851 1.00 28.83 378 ARG A N 1
ATOM 3100 C CA . ARG A 1 378 ? 26.770 -10.039 0.788 1.00 28.83 378 ARG A CA 1
ATOM 3101 C C . ARG A 1 378 ? 26.357 -8.714 0.155 1.00 28.83 378 ARG 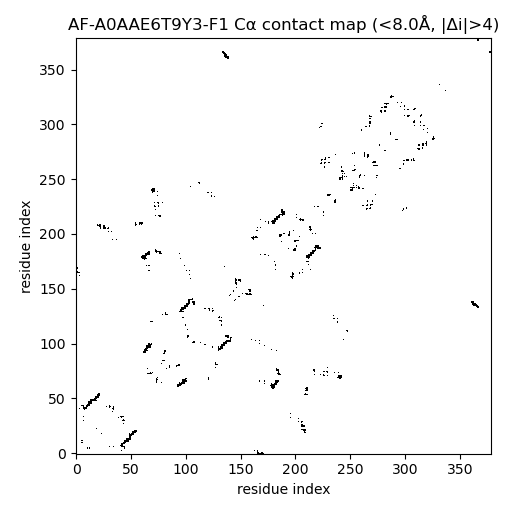A C 1
ATOM 3103 O O . ARG A 1 378 ? 25.162 -8.524 -0.063 1.00 28.83 378 ARG A O 1
ATOM 3110 N N . GLU A 1 379 ? 27.336 -7.835 -0.042 1.00 28.16 379 GLU A N 1
ATOM 3111 C CA . GLU A 1 379 ? 27.198 -6.550 -0.742 1.00 28.16 379 GLU A CA 1
ATOM 3112 C C . GLU A 1 379 ? 26.909 -6.718 -2.234 1.00 28.16 379 GLU A C 1
ATOM 3114 O O . GLU A 1 379 ? 27.384 -7.724 -2.821 1.00 28.16 379 GLU A O 1
#